Protein AF-0000000075205940 (afdb_homodimer)

Foldseek 3Di:
DQAFEEEEEPLVDLQNVLLVQLLQPDPRHQAYEYEEQDDDDVVVHDGNPVRYDYDHDDLVCLVPRCLQVVVGQEYEYPWADDCVVLVHLVSRLCGHAVSLLSNLLSNDDPPRAHEYEYEAAQLADCPDPDSRNNSRVVRQVSNQPSDHPDYHYDHDDPPPDDPDDSNVVSNVVSCVRSVVVSVVSVCVVVVVVVCVVVVPPDVPPVVVVVVPPD/DQAFEEEEEPLVDLQNVLLVQLLQPDPRHQAYEYEEQDDDDPVVHDGNPVRYDYDHDDLVPLVPRCLQVVVGQEYEYPWADDCVVLVHLVSRLCGHAVSLLSNLLSNDDPPRAHEYEYEAAQLADCPDPDSRNNSRVVRQVSNCPSDHPDYHYDHDDPPPDDPDDSNVVSNVSSCVRSVVVSVVSVCVVVVVVVCVVPVVPPVPPPVVPVVPPD

Organism: Armillaria gallica (NCBI:txid47427)

InterPro domains:
  IPR016040 NAD(P)-binding domain [PF13460] (10-169)
  IPR036291 NAD(P)-binding domain superfamily [SSF51735] (1-171)

Secondary structure (DSSP, 8-state):
---EEEEEE-TTSTTHHHHHHHHHH-SSEEEEEEEESS---GGG--S-GGGEEEEE--TT-GGGS-GGGG--SEEEE-----HHHHSSHHHHHIIIIIIHHHHHHHH--TTS--EEEEE--TT--TT-SSHHHHHHHHHHHHHHTS--SEEEEEEE----S----HHHHHHHHHHHHHHHHHHHHHHHHHHHHHHHHHTTTTTSSHHHHHHT--/---EEEEEE-TTSTTHHHHHHHHHH-SSEEEEEEEESS---GGG--S-GGGEEEEE--GGGGGGS-GGGG--SEEEE-----HHHHSSHHHHHIIIIIIHHHHHHHH--TTS--EEEEE--TT--TT-SSHHHHHHHHHHHHHHTS--SEEEEEEE----S----HHHHHHHHHHHHHHHHHHHHHHHHHHHHHHHHHTTT-TTSTHHHHHT--

Radius of gyration: 20.99 Å; Cα contacts (8 Å, |Δi|>4): 844; chains: 2; bounding box: 60×56×55 Å

Structure (mmCIF, N/CA/C/O bac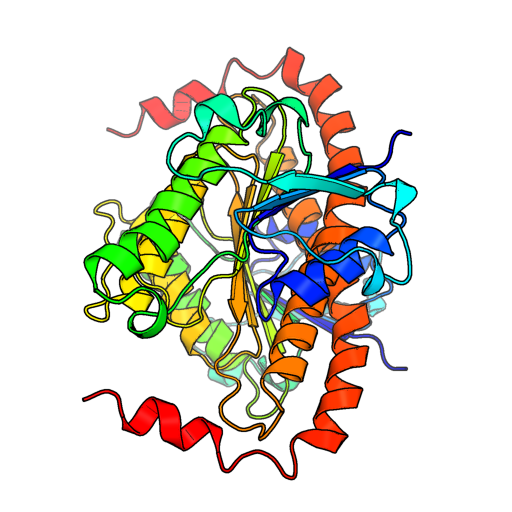kbone):
data_AF-0000000075205940-model_v1
#
loop_
_entity.id
_entity.type
_entity.pdbx_description
1 polymer 'NAD(P)-binding domain-containing protein'
#
loop_
_atom_site.group_PDB
_atom_site.id
_atom_site.type_symbol
_atom_site.label_atom_id
_atom_site.label_alt_id
_atom_site.label_comp_id
_atom_site.label_asym_id
_atom_site.label_entity_id
_atom_site.label_seq_id
_atom_site.pdbx_PDB_ins_code
_atom_site.Cartn_x
_atom_site.Cartn_y
_atom_site.Cartn_z
_atom_site.occupancy
_atom_site.B_iso_or_equiv
_atom_site.auth_seq_id
_atom_site.auth_comp_id
_atom_site.auth_asym_id
_atom_site.auth_atom_id
_atom_site.pdbx_PDB_model_num
ATOM 1 N N . MET A 1 1 ? -5.066 -18.953 19.016 1 40.06 1 MET A N 1
ATOM 2 C CA . MET A 1 1 ? -5.73 -18.062 18.062 1 40.06 1 MET A CA 1
ATOM 3 C C . MET A 1 1 ? -5.18 -18.281 16.656 1 40.06 1 MET A C 1
ATOM 5 O O . MET A 1 1 ? -3.971 -18.438 16.469 1 40.06 1 MET A O 1
ATOM 9 N N . SER A 1 2 ? -5.949 -18.922 15.773 1 58.25 2 SER A N 1
ATOM 10 C CA . SER A 1 2 ? -5.41 -19.531 14.562 1 58.25 2 SER A CA 1
ATOM 11 C C . SER A 1 2 ? -4.758 -18.5 13.664 1 58.25 2 SER A C 1
ATOM 13 O O . SER A 1 2 ? -5.254 -17.375 13.539 1 58.25 2 SER A O 1
ATOM 15 N N . GLY A 1 3 ? -3.434 -18.406 13.469 1 81 3 GLY A N 1
ATOM 16 C CA . GLY A 1 3 ? -2.613 -17.5 12.68 1 81 3 GLY A CA 1
ATOM 17 C C . GLY A 1 3 ? -3.232 -17.156 11.336 1 81 3 GLY A C 1
ATOM 18 O O . GLY A 1 3 ? -4.211 -17.781 10.922 1 81 3 GLY A O 1
ATOM 19 N N . LYS A 1 4 ? -2.916 -16.109 10.727 1 88.31 4 LYS A N 1
ATOM 20 C CA . LYS A 1 4 ? -3.426 -15.648 9.438 1 88.31 4 LYS A CA 1
ATOM 21 C C . LYS A 1 4 ? -2.939 -16.547 8.305 1 88.31 4 LYS A C 1
ATOM 23 O O . LYS A 1 4 ? -1.958 -17.266 8.461 1 88.31 4 LYS A O 1
ATOM 28 N N . THR A 1 5 ? -3.736 -16.516 7.238 1 94.19 5 THR A N 1
ATOM 29 C CA . THR A 1 5 ? -3.361 -17.281 6.051 1 94.19 5 THR A CA 1
ATOM 30 C C . THR A 1 5 ? -3.039 -16.344 4.891 1 94.19 5 THR A C 1
ATOM 32 O O . THR A 1 5 ? -3.6 -15.258 4.789 1 94.19 5 THR A O 1
ATOM 35 N N . ALA A 1 6 ? -2.098 -16.812 4.043 1 95.12 6 ALA A N 1
ATOM 36 C CA . ALA A 1 6 ? -1.664 -15.984 2.914 1 95.12 6 ALA A CA 1
ATOM 37 C C . ALA A 1 6 ? -1.679 -16.781 1.615 1 95.12 6 ALA A C 1
ATOM 39 O O . ALA A 1 6 ? -1.31 -17.969 1.601 1 95.12 6 ALA A O 1
ATOM 40 N N . LEU A 1 7 ? -2.129 -16.156 0.61 1 98 7 LEU A N 1
ATOM 41 C CA . LEU A 1 7 ? -1.969 -16.641 -0.756 1 98 7 LEU A CA 1
ATOM 42 C C . LEU A 1 7 ? -0.948 -15.797 -1.516 1 98 7 LEU A C 1
ATOM 44 O O . LEU A 1 7 ? -0.954 -14.57 -1.419 1 98 7 LEU A O 1
ATOM 48 N N . ILE A 1 8 ? -0.036 -16.438 -2.217 1 98.06 8 ILE A N 1
ATOM 49 C CA . ILE A 1 8 ? 0.87 -15.695 -3.088 1 98.06 8 ILE A CA 1
ATOM 50 C C . ILE A 1 8 ? 0.747 -16.219 -4.52 1 98.06 8 ILE A C 1
ATOM 52 O O . ILE A 1 8 ? 0.805 -17.422 -4.754 1 98.06 8 ILE A O 1
ATOM 56 N N . ILE A 1 9 ? 0.498 -15.336 -5.445 1 98.56 9 ILE A N 1
ATOM 57 C CA . ILE A 1 9 ? 0.517 -15.555 -6.887 1 98.56 9 ILE A CA 1
ATOM 58 C C . ILE A 1 9 ? 1.735 -14.867 -7.496 1 98.56 9 ILE A C 1
ATOM 60 O O . ILE A 1 9 ? 1.887 -13.648 -7.387 1 98.56 9 ILE A O 1
ATOM 64 N N . GLY A 1 10 ? 2.609 -15.68 -8.109 1 97.75 10 GLY A N 1
ATOM 65 C CA . GLY A 1 10 ? 3.844 -15.141 -8.656 1 97.75 10 GLY A CA 1
ATOM 66 C C . GLY A 1 10 ? 5.055 -15.422 -7.785 1 97.75 10 GLY A C 1
ATOM 67 O O . GLY A 1 10 ? 6.039 -14.68 -7.824 1 97.75 10 GLY A O 1
ATOM 68 N N . ALA A 1 11 ? 5.066 -16.484 -7.105 1 97.25 11 ALA A N 1
ATOM 69 C CA . ALA A 1 11 ? 6.094 -16.781 -6.113 1 97.25 11 ALA A CA 1
ATOM 70 C C . ALA A 1 11 ? 7.41 -17.156 -6.785 1 97.25 11 ALA A C 1
ATOM 72 O O . ALA A 1 11 ? 8.477 -17.062 -6.172 1 97.25 11 ALA A O 1
ATOM 73 N N . THR A 1 12 ? 7.406 -17.5 -7.992 1 96.5 12 THR A N 1
ATOM 74 C CA . THR A 1 12 ? 8.633 -17.953 -8.656 1 96.5 12 THR A CA 1
ATOM 75 C C . THR A 1 12 ? 9.32 -16.781 -9.359 1 96.5 12 THR A C 1
ATOM 77 O O . THR A 1 12 ? 10.391 -16.953 -9.938 1 96.5 12 THR A O 1
ATOM 80 N N . GLY A 1 13 ? 8.766 -15.617 -9.305 1 93.69 13 GLY A N 1
ATOM 81 C CA . GLY A 1 13 ? 9.352 -14.453 -9.945 1 93.69 13 GLY A CA 1
ATOM 82 C C . GLY A 1 13 ? 10.461 -13.812 -9.133 1 93.69 13 GLY A C 1
ATOM 83 O O . GLY A 1 13 ? 10.773 -14.281 -8.031 1 93.69 13 GLY A O 1
ATOM 84 N N . ALA A 1 14 ? 11.039 -12.742 -9.711 1 86.88 14 ALA A N 1
ATOM 85 C CA . ALA A 1 14 ? 12.203 -12.055 -9.156 1 86.88 14 ALA A CA 1
ATOM 86 C C . ALA A 1 14 ? 11.938 -11.586 -7.73 1 86.88 14 ALA A C 1
ATOM 88 O O . ALA A 1 14 ? 12.797 -11.719 -6.855 1 86.88 14 ALA A O 1
ATOM 89 N N . THR A 1 15 ? 10.758 -11.055 -7.484 1 90.88 15 THR A N 1
ATOM 90 C CA . THR A 1 15 ? 10.406 -10.57 -6.156 1 90.88 15 THR A CA 1
ATOM 91 C C . THR A 1 15 ? 9.656 -11.641 -5.367 1 90.88 15 THR A C 1
ATOM 93 O O . THR A 1 15 ? 9.867 -11.789 -4.164 1 90.88 15 THR A O 1
ATOM 96 N N . GLY A 1 16 ? 8.828 -12.43 -6.039 1 94.94 16 GLY A N 1
ATOM 97 C CA . GLY A 1 16 ? 7.945 -13.398 -5.402 1 94.94 16 GLY A CA 1
ATOM 98 C C . GLY A 1 16 ? 8.688 -14.477 -4.637 1 94.94 16 GLY A C 1
ATOM 99 O O . GLY A 1 16 ? 8.234 -14.922 -3.58 1 94.94 16 GLY A O 1
ATOM 100 N N . GLN A 1 17 ? 9.82 -14.852 -5.121 1 93.94 17 GLN A N 1
ATOM 101 C CA . GLN A 1 17 ? 10.57 -15.93 -4.473 1 93.94 17 GLN A CA 1
ATOM 102 C C . GLN A 1 17 ? 11.055 -15.5 -3.09 1 93.94 17 GLN A C 1
ATOM 104 O O . GLN A 1 17 ? 11.094 -16.312 -2.162 1 93.94 17 GLN A O 1
ATOM 109 N N . TYR A 1 18 ? 11.383 -14.258 -2.963 1 89.5 18 TYR A N 1
ATOM 110 C CA . TYR A 1 18 ? 11.828 -13.75 -1.671 1 89.5 18 TYR A CA 1
ATOM 111 C C . TYR A 1 18 ? 10.641 -13.516 -0.74 1 89.5 18 TYR A C 1
ATOM 113 O O . TYR A 1 18 ? 10.734 -13.766 0.465 1 89.5 18 TYR A O 1
ATOM 121 N N . LEU A 1 19 ? 9.523 -13.086 -1.334 1 92.5 19 LEU A N 1
ATOM 122 C CA . LEU A 1 19 ? 8.336 -12.875 -0.517 1 92.5 19 LEU A CA 1
ATOM 123 C C . LEU A 1 19 ? 7.812 -14.203 0.036 1 92.5 19 LEU A C 1
ATOM 125 O O . LEU A 1 19 ? 7.418 -14.281 1.201 1 92.5 19 LEU A O 1
ATOM 129 N N . LEU A 1 20 ? 7.855 -15.195 -0.768 1 95.94 20 LEU A N 1
ATOM 130 C CA . LEU A 1 20 ? 7.438 -16.516 -0.297 1 95.94 20 LEU A CA 1
ATOM 131 C C . LEU A 1 20 ? 8.266 -16.938 0.909 1 95.94 20 LEU A C 1
ATOM 133 O O . LEU A 1 20 ? 7.711 -17.391 1.914 1 95.94 20 LEU A O 1
ATOM 137 N N . LYS A 1 21 ? 9.57 -16.781 0.812 1 92.75 21 LYS A N 1
ATOM 138 C CA . LYS A 1 21 ? 10.453 -17.172 1.911 1 92.75 21 LYS A CA 1
ATOM 139 C C . LYS A 1 21 ? 10.125 -16.391 3.18 1 92.75 21 LYS A C 1
ATOM 141 O O . LYS A 1 21 ? 10.086 -16.953 4.273 1 92.75 21 LYS A O 1
ATOM 146 N N . GLU A 1 22 ? 9.875 -15.133 2.994 1 89.12 22 GLU A N 1
ATOM 147 C CA . GLU A 1 22 ? 9.5 -14.312 4.141 1 89.12 22 GLU A CA 1
ATOM 148 C C . GLU A 1 22 ? 8.188 -14.789 4.754 1 89.12 22 GLU A C 1
ATOM 150 O O . GLU A 1 22 ? 8.055 -14.844 5.98 1 89.12 22 GLU A O 1
ATOM 155 N N . LEU A 1 23 ? 7.203 -15.109 3.947 1 91.25 23 LEU A N 1
ATOM 156 C CA . LEU A 1 23 ? 5.91 -15.594 4.418 1 91.25 23 LEU A CA 1
ATOM 157 C C . LEU A 1 23 ? 6.066 -16.906 5.188 1 91.25 23 LEU A C 1
ATOM 159 O O . LEU A 1 23 ? 5.43 -17.094 6.227 1 91.25 23 LEU A O 1
ATOM 163 N N . LEU A 1 24 ? 6.941 -17.703 4.746 1 93.25 24 LEU A N 1
ATOM 164 C CA . LEU A 1 24 ? 7.113 -19.031 5.324 1 93.25 24 LEU A CA 1
ATOM 165 C C . LEU A 1 24 ? 7.883 -18.953 6.641 1 93.25 24 LEU A C 1
ATOM 167 O O . LEU A 1 24 ? 7.707 -19.797 7.52 1 93.25 24 LEU A O 1
ATOM 171 N N . THR A 1 25 ? 8.711 -17.969 6.781 1 88.88 25 THR A N 1
ATOM 172 C CA . THR A 1 25 ? 9.5 -17.828 7.996 1 88.88 25 THR A CA 1
ATOM 173 C C . THR A 1 25 ? 8.727 -17.078 9.07 1 88.88 25 THR A C 1
ATOM 175 O O . THR A 1 25 ? 9.086 -17.109 10.25 1 88.88 25 THR A O 1
ATOM 178 N N . SER A 1 26 ? 7.691 -16.516 8.633 1 83.69 26 SER A N 1
ATOM 179 C CA . SER A 1 26 ? 6.914 -15.703 9.562 1 83.69 26 SER A CA 1
ATOM 180 C C . SER A 1 26 ? 6.039 -16.562 10.461 1 83.69 26 SER A C 1
ATOM 182 O O . SER A 1 26 ? 5.359 -17.484 9.984 1 83.69 26 SER A O 1
ATOM 184 N N . SER A 1 27 ? 5.969 -16.234 11.75 1 83.88 27 SER A N 1
ATOM 185 C CA . SER A 1 27 ? 5.055 -16.906 12.672 1 83.88 27 SER A CA 1
ATOM 186 C C . SER A 1 27 ? 3.641 -16.359 12.555 1 83.88 27 SER A C 1
ATOM 188 O O . SER A 1 27 ? 2.689 -16.953 13.062 1 83.88 27 SER A O 1
ATOM 190 N N . HIS A 1 28 ? 3.479 -15.367 11.828 1 81 28 HIS A N 1
ATOM 191 C CA . HIS A 1 28 ? 2.186 -14.711 11.672 1 81 28 HIS A CA 1
ATOM 192 C C . HIS A 1 28 ? 1.269 -15.508 10.758 1 81 28 HIS A C 1
ATOM 194 O O . HIS A 1 28 ? 0.048 -15.508 10.93 1 81 28 HIS A O 1
ATOM 200 N N . PHE A 1 29 ? 1.88 -16.062 9.859 1 88.06 29 PHE A N 1
ATOM 201 C CA . PHE A 1 29 ? 1.105 -16.875 8.93 1 88.06 29 PHE A CA 1
ATOM 202 C C . PHE A 1 29 ? 1.237 -18.359 9.25 1 88.06 29 PHE A C 1
ATOM 204 O O . PHE A 1 29 ? 2.35 -18.875 9.367 1 88.06 29 PHE A O 1
ATOM 211 N N . THR A 1 30 ? 0.069 -18.938 9.328 1 93.19 30 THR A N 1
ATOM 212 C CA . THR A 1 30 ? 0.07 -20.344 9.711 1 93.19 30 THR A CA 1
ATOM 213 C C . THR A 1 30 ? -0.122 -21.234 8.484 1 93.19 30 THR A C 1
ATOM 215 O O . THR A 1 30 ? 0.119 -22.438 8.547 1 93.19 30 THR A O 1
ATOM 218 N N . LYS A 1 31 ? -0.6 -20.656 7.434 1 96.75 31 LYS A N 1
ATOM 219 C CA . LYS A 1 31 ? -0.783 -21.344 6.156 1 96.75 31 LYS A CA 1
ATOM 220 C C . LYS A 1 31 ? -0.467 -20.422 4.988 1 96.75 31 LYS A C 1
ATOM 222 O O . LYS A 1 31 ? -0.917 -19.266 4.957 1 96.75 31 LYS A O 1
ATOM 227 N N . VAL A 1 32 ? 0.316 -20.922 4.125 1 97.25 32 VAL A N 1
ATOM 228 C CA . VAL A 1 32 ? 0.703 -20.156 2.947 1 97.25 32 VAL A CA 1
ATOM 229 C C . VAL A 1 32 ? 0.4 -20.953 1.682 1 97.25 32 VAL A C 1
ATOM 231 O O . VAL A 1 32 ? 0.879 -22.078 1.52 1 97.25 32 VAL A O 1
ATOM 234 N N . GLY A 1 33 ? -0.405 -20.422 0.838 1 98.69 33 GLY A N 1
ATOM 235 C CA . GLY A 1 33 ? -0.688 -21.016 -0.454 1 98.69 33 GLY A CA 1
ATOM 236 C C . GLY A 1 33 ? 0.117 -20.406 -1.587 1 98.69 33 GLY A C 1
ATOM 237 O O . GLY A 1 33 ? 0.104 -19.203 -1.781 1 98.69 33 GLY A O 1
ATOM 238 N N . GLU A 1 34 ? 0.83 -21.219 -2.256 1 98.75 34 GLU A N 1
ATOM 239 C CA . GLU A 1 34 ? 1.461 -20.828 -3.516 1 98.75 34 GLU A CA 1
ATOM 240 C C . GLU A 1 34 ? 0.696 -21.391 -4.711 1 98.75 34 GLU A C 1
ATOM 242 O O . GLU A 1 34 ? 0.684 -22.609 -4.93 1 98.75 34 GLU A O 1
ATOM 247 N N . TYR A 1 35 ? 0.094 -20.547 -5.438 1 98.69 35 TYR A N 1
ATOM 248 C CA . TYR A 1 35 ? -0.625 -20.938 -6.648 1 98.69 35 TYR A CA 1
ATOM 249 C C . TYR A 1 35 ? 0.001 -20.297 -7.879 1 98.69 35 TYR A C 1
ATOM 251 O O . TYR A 1 35 ? 0.271 -19.094 -7.887 1 98.69 35 TYR A O 1
ATOM 259 N N . GLY A 1 36 ? 0.321 -21.047 -8.844 1 98.19 36 GLY A N 1
ATOM 260 C CA . GLY A 1 36 ? 0.924 -20.531 -10.062 1 98.19 36 GLY A CA 1
ATOM 261 C C . GLY A 1 36 ? 1.137 -21.594 -11.125 1 98.19 36 GLY A C 1
ATOM 262 O O . GLY A 1 36 ? 0.898 -22.781 -10.875 1 98.19 36 GLY A O 1
ATOM 263 N N . ARG A 1 37 ? 1.518 -21.125 -12.312 1 96.88 37 ARG A N 1
ATOM 264 C CA . ARG A 1 37 ? 1.821 -22.078 -13.383 1 96.88 37 ARG A CA 1
ATOM 265 C C . ARG A 1 37 ? 3.012 -22.953 -13.023 1 96.88 37 ARG A C 1
ATOM 267 O O . ARG A 1 37 ? 3.004 -24.156 -13.281 1 96.88 37 ARG A O 1
ATOM 274 N N . ARG A 1 38 ? 4.039 -22.375 -12.43 1 96.69 38 ARG A N 1
ATOM 275 C CA . ARG A 1 38 ? 5.203 -23.047 -11.875 1 96.69 38 ARG A CA 1
ATOM 276 C C . ARG A 1 38 ? 5.246 -22.891 -10.352 1 96.69 38 ARG A C 1
ATOM 278 O O . ARG A 1 38 ? 4.695 -21.938 -9.805 1 96.69 38 ARG A O 1
ATOM 285 N N . LEU A 1 39 ? 5.844 -23.859 -9.781 1 98.19 39 LEU A N 1
ATOM 286 C CA . LEU A 1 39 ? 5.926 -23.859 -8.32 1 98.19 39 LEU A CA 1
ATOM 287 C C . LEU A 1 39 ? 7.379 -23.797 -7.859 1 98.19 39 LEU A C 1
ATOM 289 O O . LEU A 1 39 ? 8.273 -24.281 -8.555 1 98.19 39 LEU A O 1
ATOM 293 N N . THR A 1 40 ? 7.52 -23.172 -6.727 1 98.06 40 THR A N 1
ATOM 294 C CA . THR A 1 40 ? 8.844 -23.125 -6.109 1 98.06 40 THR A CA 1
ATOM 295 C C . THR A 1 40 ? 9.328 -24.531 -5.773 1 98.06 40 THR A C 1
ATOM 297 O O . THR A 1 40 ? 8.562 -25.359 -5.258 1 98.06 40 THR A O 1
ATOM 300 N N . ASP A 1 41 ? 10.57 -24.781 -6.117 1 97.31 41 ASP A N 1
ATOM 301 C CA . ASP A 1 41 ? 11.203 -26.031 -5.711 1 97.31 41 ASP A CA 1
ATOM 302 C C . ASP A 1 41 ? 11.391 -26.078 -4.195 1 97.31 41 ASP A C 1
ATOM 304 O O . ASP A 1 41 ? 12.086 -25.25 -3.619 1 97.31 41 ASP A O 1
ATOM 308 N N . LEU A 1 42 ? 10.844 -27.094 -3.594 1 96.25 42 LEU A N 1
ATOM 309 C CA . LEU A 1 42 ? 10.852 -27.219 -2.141 1 96.25 42 LEU A CA 1
ATOM 310 C C . LEU A 1 42 ? 12.289 -27.281 -1.615 1 96.25 42 LEU A C 1
ATOM 312 O O . LEU A 1 42 ? 12.555 -26.875 -0.484 1 96.25 42 LEU A O 1
ATOM 316 N N . SER A 1 43 ? 13.164 -27.734 -2.428 1 95.75 43 SER A N 1
ATOM 317 C CA . SER A 1 43 ? 14.555 -27.891 -2.01 1 95.75 43 SER A CA 1
ATOM 318 C C . SER A 1 43 ? 15.219 -26.531 -1.8 1 95.75 43 SER A C 1
ATOM 320 O O . SER A 1 43 ? 16.25 -26.438 -1.123 1 95.75 43 SER A O 1
ATOM 322 N N . THR A 1 44 ? 14.602 -25.484 -2.391 1 94.5 44 THR A N 1
ATOM 323 C CA . THR A 1 44 ? 15.188 -24.156 -2.279 1 94.5 44 THR A CA 1
ATOM 324 C C . THR A 1 44 ? 14.719 -23.453 -1.008 1 94.5 44 THR A C 1
ATOM 326 O O . THR A 1 44 ? 15.211 -22.375 -0.663 1 94.5 44 THR A O 1
ATOM 329 N N . LEU A 1 45 ? 13.805 -24.109 -0.319 1 95.56 45 LEU A N 1
ATOM 330 C CA . LEU A 1 45 ? 13.234 -23.531 0.887 1 95.56 45 LEU A CA 1
ATOM 331 C C . LEU A 1 45 ? 13.906 -24.078 2.137 1 95.56 45 LEU A C 1
ATOM 333 O O . LEU A 1 45 ? 14.094 -25.297 2.26 1 95.56 45 LEU A O 1
ATO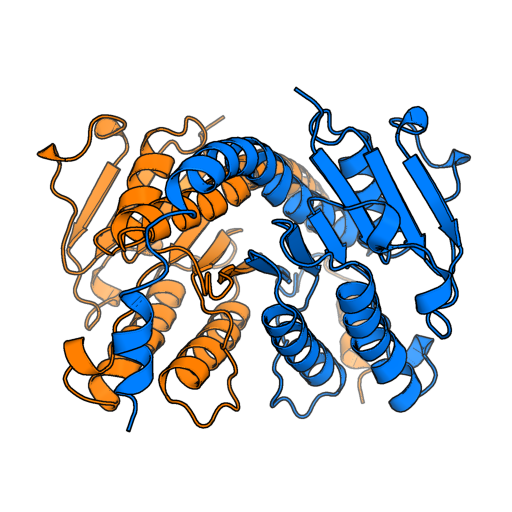M 337 N N . SER A 1 46 ? 14.219 -23.172 3.035 1 93.56 46 SER A N 1
ATOM 338 C CA . SER A 1 46 ? 14.945 -23.594 4.23 1 93.56 46 SER A CA 1
ATOM 339 C C . SER A 1 46 ? 14.023 -23.688 5.438 1 93.56 46 SER A C 1
ATOM 341 O O . SER A 1 46 ? 14.367 -24.297 6.449 1 93.56 46 SER A O 1
ATOM 343 N N . ALA A 1 47 ? 12.828 -23.109 5.363 1 93.19 47 ALA A N 1
ATOM 344 C CA . ALA A 1 47 ? 11.93 -23.078 6.512 1 93.19 47 ALA A CA 1
ATOM 345 C C . ALA A 1 47 ? 10.477 -23 6.062 1 93.19 47 ALA A C 1
ATOM 347 O O . ALA A 1 47 ? 10.188 -22.609 4.926 1 93.19 47 ALA A O 1
ATOM 348 N N . GLY A 1 48 ? 9.578 -23.453 6.852 1 95 48 GLY A N 1
ATOM 349 C CA . GLY A 1 48 ? 8.148 -23.203 6.719 1 95 48 GLY A CA 1
ATOM 350 C C . GLY A 1 48 ? 7.473 -24.141 5.723 1 95 48 GLY A C 1
ATOM 351 O O . GLY A 1 48 ? 6.336 -23.891 5.312 1 95 48 GLY A O 1
ATOM 352 N N . LYS A 1 49 ? 8.133 -25.203 5.328 1 96.38 49 LYS A N 1
ATOM 353 C CA . LYS A 1 49 ? 7.586 -26.125 4.336 1 96.38 49 LYS A CA 1
ATOM 354 C C . LYS A 1 49 ? 6.297 -26.766 4.836 1 96.38 49 LYS A C 1
ATOM 356 O O . LYS A 1 49 ? 5.406 -27.078 4.043 1 96.38 49 LYS A O 1
ATOM 361 N N . ASP A 1 50 ? 6.168 -26.906 6.078 1 95.88 50 ASP A N 1
ATOM 362 C CA . ASP A 1 50 ? 5.031 -27.594 6.68 1 95.88 50 ASP A CA 1
ATOM 363 C C . ASP A 1 50 ? 3.752 -26.766 6.523 1 95.88 50 ASP A C 1
ATOM 365 O O . ASP A 1 50 ? 2.648 -27.312 6.586 1 95.88 50 ASP A O 1
ATOM 369 N N . LYS A 1 51 ? 3.885 -25.484 6.371 1 96.31 51 LYS A N 1
ATOM 370 C CA . LYS A 1 51 ? 2.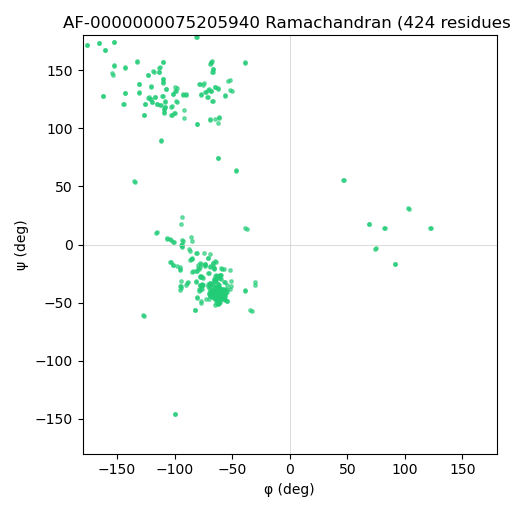672 -24.672 6.242 1 96.31 51 LYS A CA 1
ATOM 371 C C . LYS A 1 51 ? 2.441 -24.266 4.793 1 96.31 51 LYS A C 1
ATOM 373 O O . LYS A 1 51 ? 1.51 -23.5 4.5 1 96.31 51 LYS A O 1
ATOM 378 N N . LEU A 1 52 ? 3.248 -24.734 3.914 1 98.38 52 LEU A N 1
ATOM 379 C CA . LEU A 1 52 ? 3.141 -24.359 2.506 1 98.38 52 LEU A CA 1
ATOM 380 C C . LEU A 1 52 ? 2.217 -25.312 1.763 1 98.38 52 LEU A C 1
ATOM 382 O O . LEU A 1 52 ? 2.369 -26.531 1.861 1 98.38 52 LEU A O 1
ATOM 386 N N . VAL A 1 53 ? 1.29 -24.828 1.067 1 98.31 53 VAL A N 1
ATOM 387 C CA . VAL A 1 53 ? 0.455 -25.562 0.13 1 98.31 53 VAL A CA 1
ATOM 388 C C . VAL A 1 53 ? 0.7 -25.062 -1.292 1 98.31 53 VAL A C 1
ATOM 390 O O . VAL A 1 53 ? 0.537 -23.875 -1.573 1 98.31 53 VAL A O 1
ATOM 393 N N . GLN A 1 54 ? 1.109 -25.969 -2.1 1 98.38 54 GLN A N 1
ATOM 394 C CA . GLN A 1 54 ? 1.398 -25.594 -3.48 1 98.38 54 GLN A CA 1
ATOM 395 C C . GLN A 1 54 ? 0.368 -26.188 -4.438 1 98.38 54 GLN A C 1
ATOM 397 O O . GLN A 1 54 ? -0.033 -27.344 -4.285 1 98.38 54 GLN A O 1
ATOM 402 N N . LYS A 1 55 ? -0.003 -25.422 -5.367 1 98.31 55 LYS A N 1
ATOM 403 C CA . LYS A 1 55 ? -0.903 -25.922 -6.402 1 98.31 55 LYS A CA 1
ATOM 404 C C . LYS A 1 55 ? -0.574 -25.297 -7.762 1 98.31 55 LYS A C 1
ATOM 406 O O . LYS A 1 55 ? -0.578 -24.078 -7.91 1 98.31 55 LYS A O 1
ATOM 411 N N . ALA A 1 56 ? -0.269 -26.172 -8.664 1 98.25 56 ALA A N 1
ATOM 412 C CA . ALA A 1 56 ? -0.169 -25.719 -10.047 1 98.25 56 ALA A CA 1
ATOM 413 C C . ALA A 1 56 ? -1.55 -25.438 -10.633 1 98.25 56 ALA A C 1
ATOM 415 O O . ALA A 1 56 ? -2.455 -26.266 -10.539 1 98.25 56 ALA A O 1
ATOM 416 N N . ILE A 1 57 ? -1.683 -24.328 -11.227 1 98.19 57 ILE A N 1
ATOM 417 C CA . ILE A 1 57 ? -2.992 -23.969 -11.758 1 98.19 57 ILE A CA 1
ATOM 418 C C . ILE A 1 57 ? -2.846 -23.453 -13.188 1 98.19 57 ILE A C 1
ATOM 420 O O . ILE A 1 57 ? -1.745 -23.094 -13.617 1 98.19 57 ILE A O 1
ATOM 424 N N . ASP A 1 58 ? -3.947 -23.547 -13.922 1 98.19 58 ASP A N 1
ATOM 425 C CA . ASP A 1 58 ? -4.09 -22.953 -15.242 1 98.19 58 ASP A CA 1
ATOM 426 C C . ASP A 1 58 ? -4.855 -21.625 -15.172 1 98.19 58 ASP A C 1
ATOM 428 O O . ASP A 1 58 ? -6.047 -21.609 -14.852 1 98.19 58 ASP A O 1
ATOM 432 N N . PHE A 1 59 ? -4.176 -20.594 -15.469 1 98.25 59 PHE A N 1
ATOM 433 C CA . PHE A 1 59 ? -4.801 -19.266 -15.367 1 98.25 59 PHE A CA 1
ATOM 434 C C . PHE A 1 59 ? -5.941 -19.141 -16.359 1 98.25 59 PHE A C 1
ATOM 436 O O . PHE A 1 59 ? -6.762 -18.219 -16.266 1 98.25 59 PHE A O 1
ATOM 443 N N . GLU A 1 60 ? -5.996 -20.016 -17.281 1 97.81 60 GLU A N 1
ATOM 444 C CA . GLU A 1 60 ? -7.094 -20.031 -18.25 1 97.81 60 GLU A CA 1
ATOM 445 C C . GLU A 1 60 ? -8.305 -20.781 -17.703 1 97.81 60 GLU A C 1
ATOM 447 O O . GLU A 1 60 ? -9.375 -20.766 -18.297 1 97.81 60 GLU A O 1
ATOM 452 N N . LYS A 1 61 ? -8.164 -21.484 -16.656 1 98.06 61 LYS A N 1
ATOM 453 C CA . LYS A 1 61 ? -9.219 -22.281 -16.031 1 98.06 61 LYS A CA 1
ATOM 454 C C . LYS A 1 61 ? -9.242 -22.078 -14.516 1 98.06 61 LYS A C 1
ATOM 456 O O . LYS A 1 61 ? -9.227 -23.031 -13.742 1 98.06 61 LYS A O 1
ATOM 461 N N . LEU A 1 62 ? -9.328 -20.891 -14.133 1 98.06 62 LEU A N 1
ATOM 462 C CA . LEU A 1 62 ? -9.195 -20.516 -12.734 1 98.06 62 LEU A CA 1
ATOM 463 C C . LEU A 1 62 ? -10.328 -21.109 -11.898 1 98.06 62 LEU A C 1
ATOM 465 O O . LEU A 1 62 ? -10.156 -21.375 -10.711 1 98.06 62 LEU A O 1
ATOM 469 N N . GLU A 1 63 ? -11.484 -21.266 -12.492 1 96.5 63 GLU A N 1
ATOM 470 C CA . GLU A 1 63 ? -12.633 -21.812 -11.781 1 96.5 63 GLU A CA 1
ATOM 471 C C . GLU A 1 63 ? -12.328 -23.219 -11.242 1 96.5 63 GLU A C 1
ATOM 473 O O . GLU A 1 63 ? -12.969 -23.672 -10.297 1 96.5 63 GLU A O 1
ATOM 478 N N . GLU A 1 64 ? -11.344 -23.844 -11.844 1 97.44 64 GLU A N 1
ATOM 479 C CA . GLU A 1 64 ? -10.953 -25.203 -11.43 1 97.44 64 GLU A CA 1
ATOM 480 C C . GLU A 1 64 ? -9.82 -25.156 -10.414 1 97.44 64 GLU A C 1
ATOM 482 O O . GLU A 1 64 ? -9.406 -26.203 -9.898 1 97.44 64 GLU A O 1
ATOM 487 N N . SER A 1 65 ? -9.328 -24.016 -10.07 1 97.44 65 SER A N 1
ATOM 488 C CA . SER A 1 65 ? -8.102 -23.875 -9.289 1 97.44 65 SER A CA 1
ATOM 489 C C . SER A 1 65 ? -8.352 -24.172 -7.812 1 97.44 65 SER A C 1
ATOM 491 O O . SER A 1 65 ? -7.441 -24.594 -7.098 1 97.44 65 SER A O 1
ATOM 493 N N . GLY A 1 66 ? -9.625 -23.922 -7.355 1 97.12 66 GLY A N 1
ATOM 494 C CA . GLY A 1 66 ? -9.922 -24.047 -5.938 1 97.12 66 GLY A CA 1
ATOM 495 C C . GLY A 1 66 ? -9.25 -22.984 -5.09 1 97.12 66 GLY A C 1
ATOM 496 O O . GLY A 1 66 ? -9.094 -23.156 -3.877 1 97.12 66 GLY A O 1
ATOM 497 N N . ILE A 1 67 ? -8.82 -21.938 -5.66 1 97.44 67 ILE A N 1
ATOM 498 C CA . ILE A 1 67 ? -8.055 -20.891 -4.988 1 97.44 67 ILE A CA 1
ATOM 499 C C . ILE A 1 67 ? -8.867 -20.312 -3.83 1 97.44 67 ILE A C 1
ATOM 501 O O . ILE A 1 67 ? -8.328 -20.047 -2.758 1 97.44 67 ILE A O 1
ATOM 505 N N . LYS A 1 68 ? -10.125 -20.172 -4.004 1 96.5 68 LYS A N 1
ATOM 506 C CA . LYS A 1 68 ? -10.961 -19.531 -2.994 1 96.5 68 LYS A CA 1
ATOM 507 C C . LYS A 1 68 ? -11.172 -20.438 -1.791 1 96.5 68 LYS A C 1
ATOM 509 O O . LYS A 1 68 ? -11.562 -19.984 -0.715 1 96.5 68 LYS A O 1
ATOM 514 N N . ASP A 1 69 ? -10.906 -21.719 -1.943 1 96.38 69 ASP A N 1
ATOM 515 C CA . ASP A 1 69 ? -11.148 -22.688 -0.877 1 96.38 69 ASP A CA 1
ATOM 516 C C . ASP A 1 69 ? -10.242 -22.422 0.322 1 96.38 69 ASP A C 1
ATOM 518 O O . ASP A 1 69 ? -10.539 -22.844 1.439 1 96.38 69 ASP A O 1
ATOM 522 N N . GLY A 1 70 ? -9.18 -21.703 0.063 1 96.12 70 GLY A N 1
ATOM 523 C CA . GLY A 1 70 ? -8.25 -21.406 1.13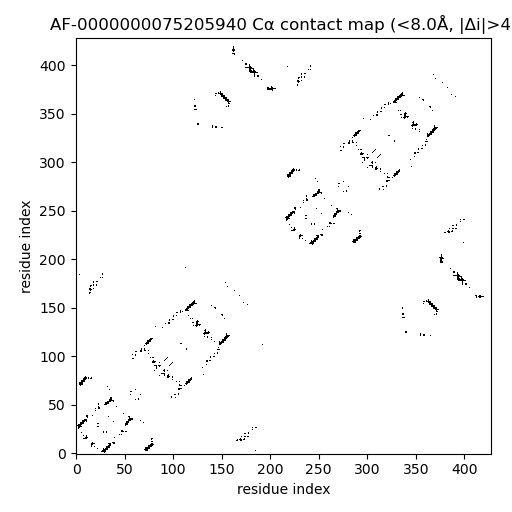9 1 96.12 70 GLY A CA 1
ATOM 524 C C . GLY A 1 70 ? -8.727 -20.297 2.053 1 96.12 70 GLY A C 1
ATOM 525 O O . GLY A 1 70 ? -8.203 -20.125 3.156 1 96.12 70 GLY A O 1
ATOM 526 N N . LYS A 1 71 ? -9.711 -19.547 1.588 1 96.56 71 LYS A N 1
ATOM 527 C CA . LYS A 1 71 ? -10.234 -18.422 2.373 1 96.56 71 LYS A CA 1
ATOM 528 C C . LYS A 1 71 ? -9.109 -17.578 2.949 1 96.56 71 LYS A C 1
ATOM 530 O O . LYS A 1 71 ? -9.078 -17.312 4.152 1 96.56 71 LYS A O 1
ATOM 535 N N . TRP A 1 72 ? -8.281 -17.125 2.145 1 95.75 72 TRP A N 1
ATOM 536 C CA . TRP A 1 72 ? -7.027 -16.469 2.506 1 95.75 72 TRP A CA 1
ATOM 537 C C . TRP A 1 72 ? -7.281 -15.109 3.129 1 95.75 72 TRP A C 1
ATOM 539 O O . TRP A 1 72 ? -8.047 -14.305 2.592 1 95.75 72 TRP A O 1
ATOM 549 N N . ASP A 1 73 ? -6.598 -14.852 4.234 1 90.94 73 ASP A N 1
ATOM 550 C CA . ASP A 1 73 ? -6.719 -13.539 4.871 1 90.94 73 ASP A CA 1
ATOM 551 C C . ASP A 1 73 ? -6.074 -12.453 4.012 1 90.94 73 ASP A C 1
ATOM 553 O O . ASP A 1 73 ? -6.609 -11.352 3.896 1 90.94 73 ASP A O 1
ATOM 557 N N . VAL A 1 74 ? -4.93 -12.82 3.445 1 92.56 74 VAL A N 1
ATOM 558 C CA . VAL A 1 74 ? -4.18 -11.867 2.631 1 92.56 74 VAL A CA 1
ATOM 559 C C . VAL A 1 74 ? -3.803 -12.508 1.299 1 92.56 74 VAL A C 1
ATOM 561 O O . VAL A 1 74 ? -3.295 -13.633 1.267 1 92.56 74 VAL A O 1
ATOM 564 N N . VAL A 1 75 ? -4.082 -11.789 0.256 1 96 75 VAL A N 1
ATOM 565 C CA . VAL A 1 75 ? -3.703 -12.219 -1.088 1 96 75 VAL A CA 1
ATOM 566 C C . VAL A 1 75 ? -2.578 -11.328 -1.613 1 96 75 VAL A C 1
ATOM 568 O O . VAL A 1 75 ? -2.768 -10.125 -1.8 1 96 75 VAL A O 1
ATOM 571 N N . PHE A 1 76 ? -1.417 -11.945 -1.858 1 96.06 76 PHE A N 1
ATOM 572 C CA . PHE A 1 76 ? -0.277 -11.258 -2.455 1 96.06 76 PHE A CA 1
ATOM 573 C C . PHE A 1 76 ? -0.186 -11.555 -3.947 1 96.06 76 PHE A C 1
ATOM 575 O O . PHE A 1 76 ? -0.227 -12.719 -4.355 1 96.06 76 PHE A O 1
ATOM 582 N N . ILE A 1 77 ? -0.015 -10.508 -4.707 1 98 77 ILE A N 1
ATOM 583 C CA . ILE A 1 77 ? 0.172 -10.727 -6.141 1 98 77 ILE A CA 1
ATOM 584 C C . ILE A 1 77 ? 1.445 -10.023 -6.605 1 98 77 ILE A C 1
ATOM 586 O O . ILE A 1 77 ? 1.518 -8.797 -6.605 1 98 77 ILE A O 1
ATOM 590 N N . THR A 1 78 ? 2.396 -10.836 -6.957 1 96.88 78 THR A N 1
ATOM 591 C CA . THR A 1 78 ? 3.65 -10.344 -7.516 1 96.88 78 THR A CA 1
ATOM 592 C C . THR A 1 78 ? 3.822 -10.812 -8.953 1 96.88 78 THR A C 1
ATOM 594 O O . THR A 1 78 ? 4.902 -10.672 -9.539 1 96.88 78 THR A O 1
ATOM 597 N N . LEU A 1 79 ? 2.75 -11.375 -9.531 1 97.06 79 LEU A N 1
ATOM 598 C CA . LEU A 1 79 ? 2.783 -11.875 -10.906 1 97.06 79 LEU A CA 1
ATOM 599 C C . LEU A 1 79 ? 2.904 -10.727 -11.898 1 97.06 79 LEU A C 1
ATOM 601 O O . LEU A 1 79 ? 2.225 -9.711 -11.766 1 97.06 79 LEU A O 1
ATOM 605 N N . GLY A 1 80 ? 3.732 -10.828 -12.758 1 94.25 80 GLY A N 1
ATOM 606 C CA . GLY A 1 80 ? 3.949 -9.93 -13.875 1 94.25 80 GLY A CA 1
ATOM 607 C C . GLY A 1 80 ? 4.832 -10.523 -14.961 1 94.25 80 GLY A C 1
ATOM 608 O O . GLY A 1 80 ? 5.215 -11.695 -14.883 1 94.25 80 GLY A O 1
ATOM 609 N N . THR A 1 81 ? 4.938 -9.812 -16.016 1 94.19 81 THR A N 1
ATOM 610 C CA . THR A 1 81 ? 5.805 -10.227 -17.109 1 94.19 81 THR A CA 1
ATOM 611 C C . THR A 1 81 ? 6.293 -9.016 -17.906 1 94.19 81 THR A C 1
ATOM 613 O O . THR A 1 81 ? 6.023 -7.871 -17.531 1 94.19 81 THR A O 1
ATOM 616 N N . THR A 1 82 ? 7.152 -9.281 -18.828 1 91.12 82 THR A N 1
ATOM 617 C CA . THR A 1 82 ? 7.578 -8.281 -19.797 1 91.12 82 THR A CA 1
ATOM 618 C C . THR A 1 82 ? 7.039 -8.617 -21.188 1 91.12 82 THR A C 1
ATOM 620 O O . THR A 1 82 ? 6.672 -9.766 -21.453 1 91.12 82 THR A O 1
ATOM 623 N N . ARG A 1 83 ? 6.973 -7.574 -21.938 1 91.31 83 ARG A N 1
ATOM 624 C CA . ARG A 1 83 ? 6.52 -7.82 -23.312 1 91.31 83 ARG A CA 1
ATOM 625 C C . ARG A 1 83 ? 7.402 -8.859 -24 1 91.31 83 ARG A C 1
ATOM 627 O O . ARG A 1 83 ? 6.902 -9.727 -24.719 1 91.31 83 ARG A O 1
ATOM 634 N N . LYS A 1 84 ? 8.711 -8.734 -23.828 1 92.31 84 LYS A N 1
ATOM 635 C CA . LYS A 1 84 ? 9.656 -9.672 -24.422 1 92.31 84 LYS A CA 1
ATOM 636 C C . LYS A 1 84 ? 9.352 -11.109 -24 1 92.31 84 LYS A C 1
ATOM 638 O O . LYS A 1 84 ? 9.266 -12 -24.844 1 92.31 84 LYS A O 1
ATOM 643 N N . ALA A 1 85 ? 9.141 -11.359 -22.766 1 92.19 85 ALA A N 1
ATOM 644 C CA . ALA A 1 85 ? 8.891 -12.703 -22.234 1 92.19 85 ALA A CA 1
ATOM 645 C C . ALA A 1 85 ? 7.527 -13.219 -22.703 1 92.19 85 ALA A C 1
ATOM 647 O O . ALA A 1 85 ? 7.363 -14.422 -22.938 1 92.19 85 ALA A O 1
ATOM 648 N N . ALA A 1 86 ? 6.547 -12.289 -22.844 1 94.12 86 ALA A N 1
ATOM 649 C CA . ALA A 1 86 ? 5.188 -12.68 -23.219 1 94.12 86 ALA A CA 1
ATOM 650 C C . ALA A 1 86 ? 5.062 -12.898 -24.719 1 94.12 86 ALA A C 1
ATOM 652 O O . ALA A 1 86 ? 4.102 -13.516 -25.188 1 94.12 86 ALA A O 1
ATOM 653 N N . GLY A 1 87 ? 5.965 -12.289 -25.453 1 95.38 87 GLY A N 1
ATOM 654 C CA . GLY A 1 87 ? 6.043 -12.531 -26.891 1 95.38 87 GLY A CA 1
ATOM 655 C C . GLY A 1 87 ? 5.207 -11.562 -27.703 1 95.38 87 GLY A C 1
ATOM 656 O O . GLY A 1 87 ? 5.312 -11.531 -28.938 1 95.38 87 GLY A O 1
ATOM 657 N N . SER A 1 88 ? 4.258 -10.836 -27.109 1 96.69 88 SER A N 1
ATOM 658 C CA . SER A 1 88 ? 3.414 -9.859 -27.781 1 96.69 88 SER A CA 1
ATOM 659 C C . SER A 1 88 ? 2.783 -8.891 -26.797 1 96.69 88 SER A C 1
ATOM 661 O O . SER A 1 88 ? 2.834 -9.117 -25.578 1 96.69 88 SER A O 1
ATOM 663 N N . ALA A 1 89 ? 2.211 -7.797 -27.344 1 96.62 89 ALA A N 1
ATOM 664 C CA . ALA A 1 89 ? 1.473 -6.859 -26.5 1 96.62 89 ALA A CA 1
ATOM 665 C C . ALA A 1 89 ? 0.261 -7.535 -25.859 1 96.62 89 ALA A C 1
ATOM 667 O O . ALA A 1 89 ? -0.047 -7.293 -24.688 1 96.62 89 ALA A O 1
ATOM 668 N N . GLU A 1 90 ? -0.357 -8.305 -26.688 1 97.31 90 GLU A N 1
ATOM 669 C CA . GLU A 1 90 ? -1.524 -9.031 -26.203 1 97.31 90 GLU A CA 1
ATOM 670 C C . GLU A 1 90 ? -1.137 -10.031 -25.109 1 97.31 90 GLU A C 1
ATOM 672 O O . GLU A 1 90 ? -1.822 -10.141 -24.094 1 97.31 90 GLU A O 1
ATOM 677 N N . GLY A 1 91 ? -0.078 -10.82 -25.375 1 97.12 91 GLY A N 1
ATOM 678 C CA . GLY A 1 91 ? 0.426 -11.742 -24.359 1 97.12 91 GLY A CA 1
ATOM 679 C C . GLY A 1 91 ? 0.834 -11.047 -23.078 1 97.12 91 GLY A C 1
ATOM 680 O O . GLY A 1 91 ? 0.572 -11.562 -21.984 1 97.12 91 GLY A O 1
ATOM 681 N N . PHE A 1 92 ? 1.409 -9.898 -23.266 1 97.44 92 PHE A N 1
ATOM 682 C CA . PHE A 1 92 ? 1.817 -9.102 -22.125 1 97.44 92 PHE A CA 1
ATOM 683 C C . PHE A 1 92 ? 0.607 -8.688 -21.297 1 97.44 92 PHE A C 1
ATOM 685 O O . PHE A 1 92 ? 0.578 -8.898 -20.078 1 97.44 92 PHE A O 1
ATOM 692 N N . GLN A 1 93 ? -0.444 -8.156 -21.891 1 97.94 93 GLN A N 1
ATOM 693 C CA . GLN A 1 93 ? -1.644 -7.707 -21.188 1 97.94 93 GLN A CA 1
ATOM 694 C C . GLN A 1 93 ? -2.361 -8.875 -20.516 1 97.94 93 GLN A C 1
ATOM 696 O O . GLN A 1 93 ? -2.889 -8.734 -19.406 1 97.94 93 GLN A O 1
ATOM 701 N N . LYS A 1 94 ? -2.332 -9.945 -21.172 1 98.06 94 LYS A N 1
ATOM 702 C CA . LYS A 1 94 ? -2.979 -11.141 -20.641 1 98.06 94 LYS A CA 1
ATOM 703 C C . LYS A 1 94 ? -2.34 -11.562 -19.312 1 98.06 94 LYS A C 1
ATOM 705 O O . LYS A 1 94 ? -3.039 -11.773 -18.328 1 98.06 94 LYS A O 1
ATOM 710 N N . ILE A 1 95 ? -1.083 -11.602 -19.297 1 97.56 95 ILE A N 1
ATOM 711 C CA . ILE A 1 95 ? -0.362 -12.117 -18.141 1 97.56 95 ILE A CA 1
ATOM 712 C C . ILE A 1 95 ? -0.271 -11.031 -17.062 1 97.56 95 ILE A C 1
ATOM 714 O O . ILE A 1 95 ? -0.583 -11.273 -15.898 1 97.56 95 ILE A O 1
ATOM 718 N N . ASP A 1 96 ? 0.056 -9.836 -17.406 1 97.44 96 ASP A N 1
ATOM 719 C CA . ASP A 1 96 ? 0.369 -8.766 -16.469 1 97.44 96 ASP A CA 1
ATOM 720 C C . ASP A 1 96 ? -0.905 -8.148 -15.891 1 97.44 96 ASP A C 1
ATOM 722 O O . ASP A 1 96 ? -0.883 -7.562 -14.812 1 97.44 96 ASP A O 1
ATOM 726 N N . ARG A 1 97 ? -1.989 -8.328 -16.562 1 98.44 97 ARG A N 1
ATOM 727 C CA . ARG A 1 97 ? -3.219 -7.691 -16.094 1 98.44 97 ARG A CA 1
ATOM 728 C C . ARG A 1 97 ? -4.34 -8.711 -15.953 1 98.44 97 ARG A C 1
ATOM 730 O O . ARG A 1 97 ? -4.84 -8.938 -14.844 1 98.44 97 ARG A O 1
ATOM 737 N N . ASP A 1 98 ? -4.727 -9.375 -17.062 1 98.62 98 ASP A N 1
ATOM 738 C CA . ASP A 1 98 ? -5.926 -10.203 -17.047 1 98.62 98 ASP A CA 1
ATOM 739 C C . ASP A 1 98 ? -5.77 -11.367 -16.062 1 98.62 98 ASP A C 1
ATOM 741 O O . ASP A 1 98 ? -6.672 -11.641 -15.266 1 98.62 98 ASP A O 1
ATOM 745 N N . TYR A 1 99 ? -4.66 -12.086 -16.094 1 98.69 99 TYR A N 1
ATOM 746 C CA . TYR A 1 99 ? -4.418 -13.18 -15.164 1 98.69 99 TYR A CA 1
ATOM 747 C C . TYR A 1 99 ? -4.43 -12.68 -13.727 1 98.69 99 TYR A C 1
ATOM 749 O O . TYR A 1 99 ? -4.98 -13.336 -12.836 1 98.69 99 TYR A O 1
ATOM 757 N N . VAL A 1 100 ? -3.842 -11.547 -13.492 1 98.69 100 VAL A N 1
ATOM 758 C CA . VAL A 1 100 ? -3.762 -10.945 -12.164 1 98.69 100 VAL A CA 1
ATOM 759 C C . VAL A 1 100 ? -5.164 -10.633 -11.656 1 98.69 100 VAL A C 1
ATOM 761 O O . VAL A 1 100 ? -5.547 -11.07 -10.57 1 98.69 100 VAL A O 1
ATOM 764 N N . ILE A 1 101 ? -5.945 -9.961 -12.445 1 98.75 101 ILE A N 1
ATOM 765 C CA . ILE A 1 101 ? -7.281 -9.523 -12.062 1 98.75 101 ILE A CA 1
ATOM 766 C C . ILE A 1 101 ? -8.18 -10.742 -11.844 1 98.75 101 ILE A C 1
ATOM 768 O O . ILE A 1 101 ? -8.875 -10.836 -10.828 1 98.75 101 ILE A O 1
ATOM 772 N N . ASN A 1 102 ? -8.109 -11.641 -12.766 1 98.75 102 ASN A N 1
ATOM 773 C CA . ASN A 1 102 ? -8.977 -12.812 -12.688 1 98.75 102 ASN A CA 1
ATOM 774 C C . ASN A 1 102 ? -8.617 -13.703 -11.5 1 98.75 102 ASN A C 1
ATOM 776 O O . ASN A 1 102 ? -9.5 -14.266 -10.852 1 98.75 102 ASN A O 1
ATOM 780 N N . ALA A 1 103 ? -7.328 -13.844 -11.227 1 98.75 103 ALA A N 1
ATOM 781 C CA . ALA A 1 103 ? -6.914 -14.617 -10.062 1 98.75 103 ALA A CA 1
ATOM 782 C C . ALA A 1 103 ? -7.391 -13.961 -8.766 1 98.75 103 ALA A C 1
ATOM 784 O O . ALA A 1 103 ? -7.836 -14.648 -7.844 1 98.75 103 ALA A O 1
ATOM 785 N N . ALA A 1 104 ? -7.25 -12.695 -8.695 1 98.56 104 ALA A N 1
ATOM 786 C CA . ALA A 1 104 ? -7.727 -11.953 -7.531 1 98.56 104 ALA A CA 1
ATOM 787 C C . ALA A 1 104 ? -9.227 -12.141 -7.332 1 98.56 104 ALA A C 1
ATOM 789 O O . ALA A 1 104 ? -9.688 -12.344 -6.207 1 98.56 104 ALA A O 1
ATOM 790 N N . LYS A 1 105 ? -9.977 -12.07 -8.422 1 98.44 105 LYS A N 1
ATOM 791 C CA . LYS A 1 105 ? -11.422 -12.297 -8.352 1 98.44 105 LYS A CA 1
ATOM 792 C C . LYS A 1 105 ? -11.734 -13.703 -7.848 1 98.44 105 LYS A C 1
ATOM 794 O O . LYS A 1 105 ? -12.617 -13.883 -7.008 1 98.44 105 LYS A O 1
ATOM 799 N N . GLU A 1 106 ? -11 -14.617 -8.398 1 98.5 106 GLU A N 1
ATOM 800 C CA . GLU A 1 106 ? -11.242 -16 -8.031 1 98.5 106 GLU A CA 1
ATOM 801 C C . GLU A 1 106 ? -10.898 -16.25 -6.566 1 98.5 106 GLU A C 1
ATOM 803 O O . GLU A 1 106 ? -11.523 -17.094 -5.914 1 98.5 106 GLU A O 1
ATOM 808 N N . ALA A 1 107 ? -9.938 -15.531 -6.012 1 98.38 107 ALA A N 1
ATOM 809 C CA . ALA A 1 107 ? -9.484 -15.719 -4.633 1 98.38 107 ALA A CA 1
ATOM 810 C C . ALA A 1 107 ? -10.438 -15.039 -3.65 1 98.38 107 ALA A C 1
ATOM 812 O O . ALA A 1 107 ? -10.391 -15.297 -2.447 1 98.38 107 ALA A O 1
ATOM 813 N N . ARG A 1 108 ? -11.227 -14.156 -4.152 1 97.62 108 ARG A N 1
ATOM 814 C CA . ARG A 1 108 ? -12.133 -13.398 -3.303 1 97.62 108 ARG A CA 1
ATOM 815 C C . ARG A 1 108 ? -13.273 -14.273 -2.793 1 97.62 108 ARG A C 1
ATOM 817 O O . ARG A 1 108 ? -13.898 -15 -3.566 1 97.62 108 ARG A O 1
ATOM 824 N N . VAL A 1 109 ? -13.438 -14.258 -1.493 1 95.69 109 VAL A N 1
ATOM 825 C CA . VAL A 1 109 ? -14.57 -14.914 -0.852 1 95.69 109 VAL A CA 1
ATOM 826 C C . VAL A 1 109 ? -15.539 -13.859 -0.309 1 95.69 109 VAL A C 1
ATOM 828 O O . VAL A 1 109 ? -15.211 -13.141 0.641 1 95.69 109 VAL A O 1
ATOM 831 N N . PRO A 1 110 ? -16.672 -13.836 -0.875 1 88.31 110 PRO A N 1
ATOM 832 C CA . PRO A 1 110 ? -17.625 -12.82 -0.419 1 88.31 110 PRO A CA 1
ATOM 833 C C . PRO A 1 110 ? -17.844 -12.852 1.092 1 88.31 110 PRO A C 1
ATOM 835 O O . PRO A 1 110 ? -17.844 -13.922 1.696 1 88.31 110 PRO A O 1
ATOM 838 N N . ASP A 1 111 ? -17.969 -11.695 1.765 1 84.88 111 ASP A N 1
ATOM 839 C CA . ASP A 1 111 ? -18.328 -11.461 3.164 1 84.88 111 ASP A CA 1
ATOM 840 C C . ASP A 1 111 ? -17.156 -11.812 4.082 1 84.88 111 ASP A C 1
ATOM 842 O O . ASP A 1 111 ? -17.297 -11.82 5.309 1 84.88 111 ASP A O 1
ATOM 846 N N . LEU A 1 112 ? -16.047 -12.305 3.566 1 88.94 112 LEU A N 1
ATOM 847 C CA . LEU A 1 112 ? -14.828 -12.477 4.348 1 88.94 112 LEU A CA 1
ATOM 848 C C . LEU A 1 112 ? -13.93 -11.258 4.223 1 88.94 112 LEU A C 1
ATOM 850 O O . LEU A 1 112 ? -13.734 -10.727 3.125 1 88.94 112 LEU A O 1
ATOM 854 N N . PRO A 1 113 ? -13.523 -10.773 5.355 1 86.25 113 PRO A N 1
ATOM 855 C CA . PRO A 1 113 ? -12.562 -9.672 5.273 1 86.25 113 PRO A CA 1
ATOM 856 C C . PRO A 1 113 ? -11.195 -10.117 4.762 1 86.25 113 PRO A C 1
ATOM 858 O O . PRO A 1 113 ? -10.508 -10.891 5.426 1 86.25 113 PRO A O 1
ATOM 861 N N . GLN A 1 114 ? -10.891 -9.734 3.523 1 90.62 114 GLN A N 1
ATOM 862 C CA . GLN A 1 114 ? -9.617 -10.078 2.896 1 90.62 114 GLN A CA 1
ATOM 863 C C . GLN A 1 114 ? -8.867 -8.82 2.449 1 90.62 114 GLN A C 1
ATOM 865 O O . GLN A 1 114 ? -9.492 -7.836 2.039 1 90.62 114 GLN A O 1
ATOM 870 N N . ARG A 1 115 ? -7.641 -8.953 2.568 1 92.5 115 ARG A N 1
ATOM 871 C CA . ARG A 1 115 ? -6.758 -7.898 2.078 1 92.5 115 ARG A CA 1
ATOM 872 C C . ARG A 1 115 ? -5.988 -8.359 0.845 1 92.5 115 ARG A C 1
ATOM 874 O O . ARG A 1 115 ? -5.562 -9.516 0.767 1 92.5 115 ARG A O 1
ATOM 881 N N . ILE A 1 116 ? -5.809 -7.426 -0.088 1 93.88 116 ILE A N 1
ATOM 882 C CA . ILE A 1 116 ? -4.977 -7.754 -1.242 1 93.88 116 ILE A CA 1
ATOM 883 C C . ILE A 1 116 ? -3.791 -6.797 -1.314 1 93.88 116 ILE A C 1
ATOM 885 O O . ILE A 1 116 ? -3.936 -5.598 -1.057 1 93.88 116 ILE A O 1
ATOM 889 N N . VAL A 1 117 ? -2.6 -7.371 -1.592 1 94.44 117 VAL A N 1
ATOM 890 C CA . VAL A 1 117 ? -1.35 -6.637 -1.754 1 94.44 117 VAL A CA 1
ATOM 891 C C . VAL A 1 117 ? -0.79 -6.871 -3.156 1 94.44 117 VAL A C 1
ATOM 893 O O . VAL A 1 117 ? -0.554 -8.016 -3.553 1 94.44 117 VAL A O 1
ATOM 896 N N . TYR A 1 118 ? -0.605 -5.746 -3.855 1 96.81 118 TYR A N 1
ATOM 897 C CA . TYR A 1 118 ? -0.2 -5.84 -5.254 1 96.81 118 TYR A CA 1
ATOM 898 C C . TYR A 1 118 ? 1.127 -5.129 -5.484 1 96.81 118 TYR A C 1
ATOM 900 O O . TYR A 1 118 ? 1.286 -3.963 -5.117 1 96.81 118 TYR A O 1
ATOM 908 N N . LEU A 1 119 ? 2.08 -5.883 -6.047 1 95.5 119 LEU A N 1
ATOM 909 C CA . LEU A 1 119 ? 3.328 -5.273 -6.492 1 95.5 119 LEU A CA 1
ATOM 910 C C . LEU A 1 119 ? 3.148 -4.598 -7.848 1 95.5 119 LEU A C 1
ATOM 912 O O . LEU A 1 119 ? 3.096 -5.27 -8.883 1 95.5 119 LEU A O 1
ATOM 916 N N . SER A 1 120 ? 3.064 -3.326 -7.82 1 96.44 120 SER A N 1
ATOM 917 C CA . SER A 1 120 ? 2.885 -2.521 -9.023 1 96.44 120 SER A CA 1
ATOM 918 C C . SER A 1 120 ? 4.207 -1.915 -9.492 1 96.44 120 SER A C 1
ATOM 920 O O . SER A 1 120 ? 5.219 -2.613 -9.578 1 96.44 120 SER A O 1
ATOM 922 N N . ALA A 1 121 ? 4.129 -0.734 -10.039 1 92.44 121 ALA A N 1
ATOM 923 C CA . ALA A 1 121 ? 5.297 -0.029 -10.555 1 92.44 121 ALA A CA 1
ATOM 924 C C . ALA A 1 121 ? 5.191 1.472 -10.297 1 92.44 121 ALA A C 1
ATOM 926 O O . ALA A 1 121 ? 4.09 2.025 -10.258 1 92.44 121 ALA A O 1
ATOM 927 N N . SER A 1 122 ? 6.305 2.072 -10.188 1 91.62 122 SER A N 1
ATOM 928 C CA . SER A 1 122 ? 6.328 3.51 -9.945 1 91.62 122 SER A CA 1
ATOM 929 C C . SER A 1 122 ? 5.637 4.273 -11.062 1 91.62 122 SER A C 1
ATOM 931 O O . SER A 1 122 ? 5.016 5.312 -10.828 1 91.62 122 SER A O 1
ATOM 933 N N . SER A 1 123 ? 5.664 3.734 -12.258 1 93.88 123 SER A N 1
ATOM 934 C CA . SER A 1 123 ? 5.172 4.453 -13.422 1 93.88 123 SER A CA 1
ATOM 935 C C . SER A 1 123 ? 3.707 4.125 -13.695 1 93.88 123 SER A C 1
ATOM 937 O O . SER A 1 123 ? 3.137 4.586 -14.688 1 93.88 123 SER A O 1
ATOM 939 N N . ALA A 1 124 ? 3.072 3.355 -12.891 1 96.75 124 ALA A N 1
ATOM 940 C CA . ALA A 1 124 ? 1.718 2.871 -13.148 1 96.75 124 ALA A CA 1
ATOM 941 C C . ALA A 1 124 ? 0.756 4.035 -13.375 1 96.75 124 ALA A C 1
ATOM 943 O O . ALA A 1 124 ? 0.719 4.984 -12.586 1 96.75 124 ALA A O 1
ATOM 944 N N . SER A 1 125 ? 0.036 3.98 -14.43 1 97 125 SER A N 1
ATOM 945 C CA . SER A 1 125 ? -1.01 4.934 -14.789 1 97 125 SER A CA 1
ATOM 946 C C . SER A 1 125 ? -1.939 4.359 -15.852 1 97 125 SER A C 1
ATOM 948 O O . SER A 1 125 ? -1.485 3.932 -16.906 1 97 125 SER A O 1
ATOM 950 N N . SER A 1 126 ? -3.254 4.414 -15.547 1 96.38 126 SER A N 1
ATOM 951 C CA . SER A 1 126 ? -4.199 3.854 -16.516 1 96.38 126 SER A CA 1
ATOM 952 C C . SER A 1 126 ? -4.289 4.719 -17.766 1 96.38 126 SER A C 1
ATOM 954 O O . SER A 1 126 ? -4.832 4.289 -18.781 1 96.38 126 SER A O 1
ATOM 956 N N . LYS A 1 127 ? -3.746 5.883 -17.719 1 95.06 127 LYS A N 1
ATOM 957 C CA . LYS A 1 127 ? -3.822 6.793 -18.859 1 95.06 127 LYS A CA 1
ATOM 958 C C . LYS A 1 127 ? -2.516 6.793 -19.641 1 95.06 127 LYS A C 1
ATOM 960 O O . LYS A 1 127 ? -2.393 7.5 -20.641 1 95.06 127 LYS A O 1
ATOM 965 N N . SER A 1 128 ? -1.614 6.008 -19.234 1 96.12 128 SER A N 1
ATOM 966 C CA . SER A 1 128 ? -0.294 6.031 -19.859 1 96.12 128 SER A CA 1
ATOM 967 C C . SER A 1 128 ? -0.356 5.555 -21.297 1 96.12 128 SER A C 1
ATOM 969 O O . SER A 1 128 ? -1.16 4.684 -21.641 1 96.12 128 SER A O 1
ATOM 971 N N . LEU A 1 129 ? 0.542 6.047 -22.156 1 95.31 129 LEU A N 1
ATOM 972 C CA . LEU A 1 129 ? 0.694 5.559 -23.516 1 95.31 129 LEU A CA 1
ATOM 973 C C . LEU A 1 129 ? 1.587 4.324 -23.562 1 95.31 129 LEU A C 1
ATOM 975 O O . LEU A 1 129 ? 1.57 3.572 -24.531 1 95.31 129 LEU A O 1
ATOM 979 N N . LEU A 1 130 ? 2.436 4.195 -22.516 1 95.25 130 LEU A N 1
ATOM 980 C CA . LEU A 1 130 ? 3.311 3.033 -22.422 1 95.25 130 LEU A CA 1
ATOM 981 C C . LEU A 1 130 ? 2.537 1.81 -21.953 1 95.25 130 LEU A C 1
ATOM 983 O O . LEU A 1 130 ? 1.868 1.861 -20.906 1 95.25 130 LEU A O 1
ATOM 987 N N . LEU A 1 131 ? 2.637 0.756 -22.625 1 95.62 131 LEU A N 1
ATOM 988 C CA . LEU A 1 131 ? 1.864 -0.459 -22.391 1 95.62 131 LEU A CA 1
ATOM 989 C C . LEU A 1 131 ? 2.057 -0.956 -20.953 1 95.62 131 LEU A C 1
ATOM 991 O O . LEU A 1 131 ? 1.087 -1.307 -20.281 1 95.62 131 LEU A O 1
ATOM 995 N N . TYR A 1 132 ? 3.285 -1.013 -20.484 1 95.31 132 TYR A N 1
ATOM 996 C CA . TYR A 1 132 ? 3.596 -1.518 -19.141 1 95.31 132 TYR A CA 1
ATOM 997 C C . TYR A 1 132 ? 2.928 -0.668 -18.078 1 95.31 132 TYR A C 1
ATOM 999 O O . TYR A 1 132 ? 2.225 -1.192 -17.203 1 95.31 132 TYR A O 1
ATOM 1007 N N . SER A 1 133 ? 3.096 0.609 -18.156 1 96.69 133 SER A N 1
ATOM 1008 C CA . SER A 1 133 ? 2.535 1.535 -17.188 1 96.69 133 SER A CA 1
ATOM 1009 C C . SER A 1 133 ? 1.011 1.509 -17.203 1 96.69 133 SER A C 1
ATOM 1011 O O . SER A 1 133 ? 0.368 1.539 -16.156 1 96.69 133 SER A O 1
ATOM 1013 N N . ARG 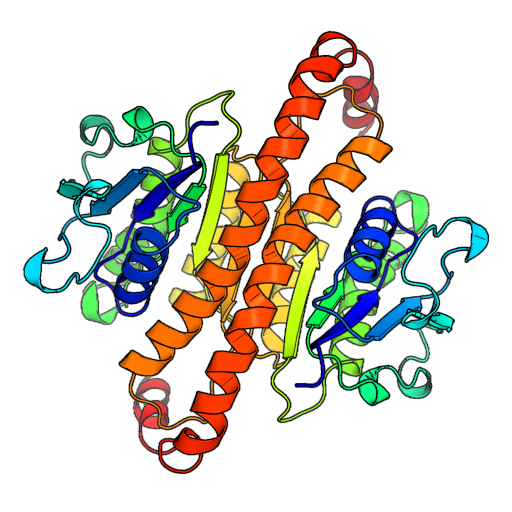A 1 134 ? 0.494 1.479 -18.375 1 97.38 134 ARG A N 1
ATOM 1014 C CA . ARG A 1 134 ? -0.956 1.429 -18.547 1 97.38 134 ARG A CA 1
ATOM 1015 C C . ARG A 1 134 ? -1.529 0.15 -17.938 1 97.38 134 ARG A C 1
ATOM 1017 O O . ARG A 1 134 ? -2.537 0.187 -17.234 1 97.38 134 ARG A O 1
ATOM 1024 N N . SER A 1 135 ? -0.877 -0.951 -18.188 1 97.62 135 SER A N 1
ATOM 1025 C CA . SER A 1 135 ? -1.309 -2.242 -17.656 1 97.62 135 SER A CA 1
ATOM 1026 C C . SER A 1 135 ? -1.321 -2.242 -16.141 1 97.62 135 SER A C 1
ATOM 1028 O O . SER A 1 135 ? -2.305 -2.658 -15.516 1 97.62 135 SER A O 1
ATOM 1030 N N . LYS A 1 136 ? -0.266 -1.723 -15.555 1 97.81 136 LYS A N 1
ATOM 1031 C CA . LYS A 1 136 ? -0.181 -1.68 -14.102 1 97.81 136 LYS A CA 1
ATOM 1032 C C . LYS A 1 136 ? -1.242 -0.752 -13.516 1 97.81 136 LYS A C 1
ATOM 1034 O O . LYS A 1 136 ? -1.909 -1.101 -12.539 1 97.81 136 LYS A O 1
ATOM 1039 N N . GLY A 1 137 ? -1.411 0.365 -14.117 1 98.06 137 GLY A N 1
ATOM 1040 C CA . GLY A 1 137 ? -2.441 1.283 -13.656 1 98.06 137 GLY A CA 1
ATOM 1041 C C . GLY A 1 137 ? -3.84 0.698 -13.734 1 98.06 137 GLY A C 1
ATOM 1042 O O . GLY A 1 137 ? -4.617 0.805 -12.781 1 98.06 137 GLY A O 1
ATOM 1043 N N . GLN A 1 138 ? -4.156 0.097 -14.844 1 98.06 138 GLN A N 1
ATOM 1044 C CA . GLN A 1 138 ? -5.453 -0.544 -15.031 1 98.06 138 GLN A CA 1
ATOM 1045 C C . GLN A 1 138 ? -5.648 -1.682 -14.031 1 98.06 138 GLN A C 1
ATOM 1047 O O . GLN A 1 138 ? -6.746 -1.867 -13.5 1 98.06 138 GLN A O 1
ATOM 1052 N N . THR A 1 139 ? -4.625 -2.395 -13.75 1 98.62 139 THR A N 1
ATOM 1053 C CA . THR A 1 139 ? -4.691 -3.51 -12.812 1 98.62 139 THR A CA 1
ATOM 1054 C C . THR A 1 139 ? -4.977 -3.012 -11.398 1 98.62 139 THR A C 1
ATOM 1056 O O . THR A 1 139 ? -5.82 -3.574 -10.695 1 98.62 139 THR A O 1
ATOM 1059 N N . GLU A 1 140 ? -4.258 -1.939 -10.992 1 98.5 140 GLU A N 1
ATOM 1060 C CA . GLU A 1 140 ? -4.512 -1.351 -9.68 1 98.5 140 GLU A CA 1
ATOM 1061 C C . GLU A 1 140 ? -5.984 -0.984 -9.516 1 98.5 140 GLU A C 1
ATOM 1063 O O . GLU A 1 140 ? -6.598 -1.304 -8.5 1 98.5 140 GLU A O 1
ATOM 1068 N N . GLU A 1 141 ? -6.516 -0.308 -10.492 1 97.44 141 GLU A N 1
ATOM 1069 C CA . GLU A 1 141 ? -7.902 0.143 -10.438 1 97.44 141 GLU A CA 1
ATOM 1070 C C . GLU A 1 141 ? -8.867 -1.039 -10.375 1 97.44 141 GLU A C 1
ATOM 1072 O O . GLU A 1 141 ? -9.82 -1.029 -9.602 1 97.44 141 GLU A O 1
ATOM 1077 N N . ALA A 1 142 ? -8.602 -2.045 -11.156 1 98.19 142 ALA A N 1
ATOM 1078 C CA . ALA A 1 142 ? -9.461 -3.227 -11.172 1 98.19 142 ALA A CA 1
ATOM 1079 C C . ALA A 1 142 ? -9.422 -3.951 -9.828 1 98.19 142 ALA A C 1
ATOM 1081 O O . ALA A 1 142 ? -10.469 -4.344 -9.305 1 98.19 142 ALA A O 1
ATOM 1082 N N . LEU A 1 143 ? -8.258 -4.105 -9.25 1 98.19 143 LEU A N 1
ATOM 1083 C CA . LEU A 1 143 ? -8.117 -4.809 -7.98 1 98.19 143 LEU A CA 1
ATOM 1084 C C . LEU A 1 143 ? -8.875 -4.09 -6.871 1 98.19 143 LEU A C 1
ATOM 1086 O O . LEU A 1 143 ? -9.523 -4.73 -6.039 1 98.19 143 LEU A O 1
ATOM 1090 N N . ALA A 1 144 ? -8.789 -2.775 -6.906 1 95 144 ALA A N 1
ATOM 1091 C CA . ALA A 1 144 ? -9.414 -1.971 -5.863 1 95 144 ALA A CA 1
ATOM 1092 C C . ALA A 1 144 ? -10.938 -2.088 -5.914 1 95 144 ALA A C 1
ATOM 1094 O O . ALA A 1 144 ? -11.625 -1.796 -4.934 1 95 144 ALA A O 1
ATOM 1095 N N . ASN A 1 145 ? -11.453 -2.584 -7.02 1 94 145 ASN A N 1
ATOM 1096 C CA . ASN A 1 145 ? -12.898 -2.611 -7.219 1 94 145 ASN A CA 1
ATOM 1097 C C . ASN A 1 145 ? -13.453 -4.023 -7.074 1 94 145 ASN A C 1
ATOM 1099 O O . ASN A 1 145 ? -14.641 -4.254 -7.312 1 94 145 ASN A O 1
ATOM 1103 N N . ILE A 1 146 ? -12.672 -4.969 -6.719 1 95.62 146 ILE A N 1
ATOM 1104 C CA . ILE A 1 146 ? -13.102 -6.359 -6.664 1 95.62 146 ILE A CA 1
ATOM 1105 C C . ILE A 1 146 ? -13.969 -6.582 -5.426 1 95.62 146 ILE A C 1
ATOM 1107 O O . ILE A 1 146 ? -14.883 -7.418 -5.438 1 95.62 146 ILE A O 1
ATOM 1111 N N . GLY A 1 147 ? -13.664 -5.887 -4.324 1 91 147 GLY A N 1
ATOM 1112 C CA . GLY A 1 147 ? -14.461 -6.062 -3.121 1 91 147 GLY A CA 1
ATOM 1113 C C . GLY A 1 147 ? -13.648 -6.504 -1.921 1 91 147 GLY A C 1
ATOM 1114 O O . GLY A 1 147 ? -14.203 -6.957 -0.917 1 91 147 GLY A O 1
ATOM 1115 N N . TYR A 1 148 ? -12.32 -6.414 -1.967 1 90.62 148 TYR A N 1
ATOM 1116 C CA . TYR A 1 148 ? -11.477 -6.652 -0.799 1 90.62 148 TYR A CA 1
ATOM 1117 C C . TYR A 1 148 ? -11.672 -5.559 0.246 1 90.62 148 TYR A C 1
ATOM 1119 O O . TYR A 1 148 ? -12.117 -4.453 -0.077 1 90.62 148 TYR A O 1
ATOM 1127 N N . SER A 1 149 ? -11.344 -5.875 1.53 1 84.5 149 SER A N 1
ATOM 1128 C CA . SER A 1 149 ? -11.438 -4.891 2.605 1 84.5 149 SER A CA 1
ATOM 1129 C C . SER A 1 149 ? -10.477 -3.73 2.377 1 84.5 149 SER A C 1
ATOM 1131 O O . SER A 1 149 ? -10.797 -2.58 2.678 1 84.5 149 SER A O 1
ATOM 1133 N N . ASP A 1 150 ? -9.312 -4.098 1.865 1 85.56 150 ASP A N 1
ATOM 1134 C CA . ASP A 1 150 ? -8.352 -3.076 1.459 1 85.56 150 ASP A CA 1
ATOM 1135 C C . ASP A 1 150 ? -7.422 -3.602 0.37 1 85.56 150 ASP A C 1
ATOM 1137 O O . ASP A 1 150 ? -7.16 -4.805 0.295 1 85.56 150 ASP A O 1
ATOM 1141 N N . THR A 1 151 ? -7.086 -2.623 -0.442 1 92.88 151 THR A N 1
ATOM 1142 C CA . THR A 1 151 ? -6.07 -2.838 -1.467 1 92.88 151 THR A CA 1
ATOM 1143 C C . THR A 1 151 ? -4.82 -2.016 -1.169 1 92.88 151 THR A C 1
ATOM 1145 O O . THR A 1 151 ? -4.895 -0.796 -1.008 1 92.88 151 THR A O 1
ATOM 1148 N N . ILE A 1 152 ? -3.754 -2.717 -1.012 1 92.81 152 ILE A N 1
ATOM 1149 C CA . ILE A 1 152 ? -2.463 -2.07 -0.807 1 92.81 152 ILE A CA 1
ATOM 1150 C C . ILE A 1 152 ? -1.6 -2.232 -2.055 1 92.81 152 ILE A C 1
ATOM 1152 O O . ILE A 1 152 ? -1.363 -3.354 -2.512 1 92.81 152 ILE A O 1
ATOM 1156 N N . VAL A 1 153 ? -1.183 -1.093 -2.572 1 94.88 153 VAL A N 1
ATOM 1157 C CA . VAL A 1 153 ? -0.373 -1.098 -3.785 1 94.88 153 VAL A CA 1
ATOM 1158 C C . VAL A 1 153 ? 1.052 -0.655 -3.459 1 94.88 153 VAL A C 1
ATOM 1160 O O . VAL A 1 153 ? 1.256 0.391 -2.838 1 94.88 153 VAL A O 1
ATOM 1163 N N . PHE A 1 154 ? 2.02 -1.447 -3.865 1 92.25 154 PHE A N 1
ATOM 1164 C CA . PHE A 1 154 ? 3.43 -1.101 -3.729 1 92.25 154 PHE A CA 1
ATOM 1165 C C . PHE A 1 154 ? 4.004 -0.633 -5.059 1 92.25 154 PHE A C 1
ATOM 1167 O O . PHE A 1 154 ? 3.998 -1.381 -6.039 1 92.25 154 PHE A O 1
ATOM 1174 N N . ARG A 1 155 ? 4.453 0.583 -5.039 1 93.25 155 ARG A N 1
ATOM 1175 C CA . ARG A 1 155 ? 5.133 1.153 -6.195 1 93.25 155 ARG A CA 1
ATOM 1176 C C . ARG A 1 155 ? 6.609 1.396 -5.898 1 93.25 155 ARG A C 1
ATOM 1178 O O . ARG A 1 155 ? 6.992 2.49 -5.473 1 93.25 155 ARG A O 1
ATOM 1185 N N . PRO A 1 156 ? 7.395 0.383 -6.164 1 87.56 156 PRO A N 1
ATOM 1186 C CA . PRO A 1 156 ? 8.82 0.563 -5.879 1 87.56 156 PRO A CA 1
ATOM 1187 C C . PRO A 1 156 ? 9.461 1.637 -6.754 1 87.56 156 PRO A C 1
ATOM 1189 O O . PRO A 1 156 ? 9.125 1.766 -7.934 1 87.56 156 PRO A O 1
ATOM 1192 N N . GLY A 1 157 ? 10.281 2.473 -6.059 1 77.25 157 GLY A N 1
ATOM 1193 C CA . GLY A 1 157 ? 10.984 3.5 -6.805 1 77.25 157 GLY A CA 1
ATOM 1194 C C . GLY A 1 157 ? 12.039 2.938 -7.746 1 77.25 157 GLY A C 1
ATOM 1195 O O . GLY A 1 157 ? 12.414 1.771 -7.633 1 77.25 157 GLY A O 1
ATOM 1196 N N . LEU A 1 158 ? 12.227 3.686 -8.898 1 60.03 158 LEU A N 1
ATOM 1197 C CA . LEU A 1 158 ? 13.219 3.297 -9.898 1 60.03 158 LEU A CA 1
ATOM 1198 C C . LEU A 1 158 ? 14.625 3.318 -9.297 1 60.03 158 LEU A C 1
ATOM 1200 O O . LEU A 1 158 ? 15.031 4.312 -8.688 1 60.03 158 LEU A O 1
ATOM 1204 N N . LEU A 1 159 ? 14.938 2.379 -8.508 1 48.12 159 LEU A N 1
ATOM 1205 C CA . LEU A 1 159 ? 16.297 2.465 -7.98 1 48.12 159 LEU A CA 1
ATOM 1206 C C . LEU A 1 159 ? 17.297 2.762 -9.094 1 48.12 159 LEU A C 1
ATOM 1208 O O . LEU A 1 159 ? 17.422 1.985 -10.047 1 48.12 159 LEU A O 1
ATOM 1212 N N . THR A 1 160 ? 17.141 3.867 -9.641 1 41.66 160 THR A N 1
ATOM 1213 C CA . THR A 1 160 ? 18.031 4.277 -10.719 1 41.66 160 THR A CA 1
ATOM 1214 C C . THR A 1 160 ? 19.438 3.713 -10.5 1 41.66 160 THR A C 1
ATOM 1216 O O . THR A 1 160 ? 20.141 3.377 -11.469 1 41.66 160 THR A O 1
ATOM 1219 N N . GLY A 1 161 ? 20.109 3.928 -9.492 1 39.22 161 GLY A N 1
ATOM 1220 C CA . GLY A 1 161 ? 21.562 3.934 -9.484 1 39.22 161 GLY A CA 1
ATOM 1221 C C . GLY A 1 161 ? 22.156 2.604 -9.07 1 39.22 161 GLY A C 1
ATOM 1222 O O . GLY A 1 161 ? 23.375 2.496 -8.883 1 39.22 161 GLY A O 1
ATOM 1223 N N . THR A 1 162 ? 21.469 1.69 -8.375 1 41.47 162 THR A N 1
ATOM 1224 C CA . THR A 1 162 ? 22.375 0.682 -7.832 1 41.47 162 THR A CA 1
ATOM 1225 C C . THR A 1 162 ? 22.516 -0.49 -8.797 1 41.47 162 THR A C 1
ATOM 1227 O O . THR A 1 162 ? 21.578 -0.819 -9.523 1 41.47 162 THR A O 1
ATOM 1230 N N . SER A 1 163 ? 23.672 -0.598 -9.414 1 41.16 163 SER A N 1
ATOM 1231 C CA . SER A 1 163 ? 24.25 -1.735 -10.117 1 41.16 163 SER A CA 1
ATOM 1232 C C . SER A 1 163 ? 23.906 -3.049 -9.422 1 41.16 163 SER A C 1
ATOM 1234 O O . SER A 1 163 ? 24.625 -4.043 -9.57 1 41.16 163 SER A O 1
ATOM 1236 N N . ARG A 1 164 ? 22.984 -3.082 -8.516 1 51.41 164 ARG A N 1
ATOM 1237 C CA . ARG A 1 164 ? 22.797 -4.34 -7.797 1 51.41 164 ARG A CA 1
ATOM 1238 C C . ARG A 1 164 ? 22.094 -5.371 -8.672 1 51.41 164 ARG A C 1
ATOM 1240 O O . ARG A 1 164 ? 21.25 -5.023 -9.5 1 51.41 164 ARG A O 1
ATOM 1247 N N . PRO A 1 165 ? 22.672 -6.629 -8.492 1 54.25 165 PRO A N 1
ATOM 1248 C CA . PRO A 1 165 ? 22.047 -7.738 -9.219 1 54.25 165 PRO A CA 1
ATOM 1249 C C . PRO A 1 165 ? 20.531 -7.805 -9.016 1 54.25 165 PRO A C 1
ATOM 1251 O O . PRO A 1 165 ? 20.031 -7.43 -7.949 1 54.25 165 PRO A O 1
ATOM 1254 N N . ASP A 1 166 ? 19.797 -7.941 -10.078 1 61.56 166 ASP A N 1
ATOM 1255 C CA . ASP A 1 166 ? 18.344 -8.133 -10.148 1 61.56 166 ASP A CA 1
ATOM 1256 C C . ASP A 1 166 ? 17.828 -8.875 -8.922 1 61.56 166 ASP A C 1
ATOM 1258 O O . ASP A 1 166 ? 16.781 -8.539 -8.375 1 61.56 166 ASP A O 1
ATOM 1262 N N . SER A 1 167 ? 18.703 -9.781 -8.406 1 64.94 167 SER A N 1
ATOM 1263 C CA . SER A 1 167 ? 18.266 -10.609 -7.281 1 64.94 167 SER A CA 1
ATOM 1264 C C . SER A 1 167 ? 18.141 -9.789 -6.004 1 64.94 167 SER A C 1
ATOM 1266 O O . SER A 1 167 ? 17.188 -9.961 -5.238 1 64.94 167 SER A O 1
ATOM 1268 N N . ARG A 1 168 ? 18.984 -8.844 -5.809 1 73.31 168 ARG A N 1
ATOM 1269 C CA . ARG A 1 168 ? 19 -8.078 -4.566 1 73.31 168 ARG A CA 1
ATOM 1270 C C . ARG A 1 168 ? 17.844 -7.074 -4.531 1 73.31 168 ARG A C 1
ATOM 1272 O O . ARG A 1 168 ? 17.266 -6.824 -3.473 1 73.31 168 ARG A O 1
ATOM 1279 N N . ILE A 1 169 ? 17.469 -6.652 -5.762 1 74.81 169 ILE A N 1
ATOM 1280 C CA . ILE A 1 169 ? 16.344 -5.727 -5.844 1 74.81 169 ILE A CA 1
ATOM 1281 C C . ILE A 1 169 ? 15.039 -6.453 -5.492 1 74.81 169 ILE A C 1
ATOM 1283 O O . ILE A 1 169 ? 14.25 -5.973 -4.676 1 74.81 169 ILE A O 1
ATOM 1287 N N . GLY A 1 170 ? 14.984 -7.602 -6.004 1 78.62 170 GLY A N 1
ATOM 1288 C CA . GLY A 1 170 ? 13.805 -8.398 -5.703 1 78.62 170 GLY A CA 1
ATOM 1289 C C . GLY A 1 170 ? 13.68 -8.734 -4.227 1 78.62 170 GLY A C 1
ATOM 1290 O O . GLY A 1 170 ? 12.578 -8.68 -3.666 1 78.62 170 GLY A O 1
ATOM 1291 N N . GLU A 1 171 ? 14.812 -8.984 -3.672 1 80.62 171 GLU A N 1
ATOM 1292 C CA . GLU A 1 171 ? 14.844 -9.305 -2.248 1 80.62 171 GLU A CA 1
ATOM 1293 C C . GLU A 1 171 ? 14.453 -8.102 -1.398 1 80.62 171 GLU A C 1
ATOM 1295 O O . GLU A 1 171 ? 13.641 -8.227 -0.478 1 80.62 171 GLU A O 1
ATOM 1300 N N . SER A 1 172 ? 14.984 -6.973 -1.755 1 78.94 172 SER A N 1
ATOM 1301 C CA . SER A 1 172 ? 14.688 -5.766 -0.989 1 78.94 172 SER A CA 1
ATOM 1302 C C . SER A 1 172 ? 13.211 -5.395 -1.08 1 78.94 172 SER A C 1
ATOM 1304 O O . SER A 1 172 ? 12.602 -5.016 -0.08 1 78.94 172 SER A O 1
ATOM 1306 N N . ILE A 1 173 ? 12.648 -5.512 -2.213 1 81.06 173 ILE A N 1
ATOM 1307 C CA . ILE A 1 173 ? 11.234 -5.227 -2.414 1 81.06 173 ILE A CA 1
ATOM 1308 C C . ILE A 1 173 ? 10.391 -6.223 -1.624 1 81.06 173 ILE A C 1
ATOM 1310 O O . ILE A 1 173 ? 9.453 -5.832 -0.917 1 81.06 173 ILE A O 1
ATOM 1314 N N . ALA A 1 174 ? 10.773 -7.461 -1.675 1 81.31 174 ALA A N 1
ATOM 1315 C CA . ALA A 1 174 ? 10.039 -8.492 -0.946 1 81.31 174 ALA A CA 1
ATOM 1316 C C . ALA A 1 174 ? 10.062 -8.227 0.556 1 81.31 174 ALA A C 1
ATOM 1318 O O . ALA A 1 174 ? 9.031 -8.328 1.229 1 81.31 174 ALA A O 1
ATOM 1319 N N . GLU A 1 175 ? 11.164 -7.914 0.977 1 77.38 175 GLU A N 1
ATOM 1320 C CA . GLU A 1 175 ? 11.305 -7.609 2.396 1 77.38 175 GLU A CA 1
ATOM 1321 C C . GLU A 1 175 ? 10.438 -6.418 2.795 1 77.38 175 GLU A C 1
ATOM 1323 O O . GLU A 1 175 ? 9.828 -6.418 3.865 1 77.38 175 GLU A O 1
ATOM 1328 N N . SER A 1 176 ? 10.453 -5.461 1.926 1 76.44 176 SER A N 1
ATOM 1329 C CA . SER A 1 176 ? 9.648 -4.277 2.203 1 76.44 176 SER A CA 1
ATOM 1330 C C . SER A 1 176 ? 8.164 -4.625 2.256 1 76.44 176 SER A C 1
ATOM 1332 O O . SER A 1 176 ? 7.449 -4.199 3.168 1 76.44 176 SER A O 1
ATOM 1334 N N . ILE A 1 177 ? 7.68 -5.383 1.324 1 80.5 177 ILE A N 1
ATOM 1335 C CA . ILE A 1 177 ? 6.289 -5.816 1.278 1 80.5 177 ILE A CA 1
ATOM 1336 C C . ILE A 1 177 ? 5.957 -6.629 2.527 1 80.5 177 ILE A C 1
ATOM 1338 O O . ILE A 1 177 ? 4.973 -6.355 3.213 1 80.5 177 ILE A O 1
ATOM 1342 N N . PHE A 1 178 ? 6.805 -7.609 2.836 1 74.19 178 PHE A N 1
ATOM 1343 C CA . PHE A 1 178 ? 6.535 -8.516 3.945 1 74.19 178 PHE A CA 1
ATOM 1344 C C . PHE A 1 178 ? 6.539 -7.766 5.27 1 74.19 178 PHE A C 1
ATOM 1346 O O . PHE A 1 178 ? 5.652 -7.965 6.105 1 74.19 178 PHE A O 1
ATOM 1353 N N . SER A 1 179 ? 7.453 -7.059 5.355 1 65.56 179 SER A N 1
ATOM 1354 C CA . SER A 1 179 ? 7.566 -6.309 6.602 1 65.56 179 SER A CA 1
ATOM 1355 C C . SER A 1 179 ? 6.363 -5.395 6.805 1 65.56 179 SER A C 1
ATOM 1357 O O . SER A 1 179 ? 5.863 -5.262 7.926 1 65.56 179 SER A O 1
ATOM 1359 N N . THR A 1 180 ? 5.898 -4.891 5.703 1 69.44 180 THR A N 1
ATOM 1360 C CA . THR A 1 180 ? 4.711 -4.047 5.746 1 69.44 180 THR A CA 1
ATOM 1361 C C . THR A 1 180 ? 3.492 -4.855 6.191 1 69.44 180 THR A C 1
ATOM 1363 O O . THR A 1 180 ? 2.723 -4.41 7.043 1 69.44 180 THR A O 1
ATOM 1366 N N . LEU A 1 181 ? 3.303 -6.02 5.82 1 66.31 181 LEU A N 1
ATOM 1367 C CA . LEU A 1 181 ? 2.113 -6.832 6.059 1 66.31 181 LEU A CA 1
ATOM 1368 C C . LEU A 1 181 ? 2.16 -7.469 7.441 1 66.31 181 LEU A C 1
ATOM 1370 O O . LEU A 1 181 ? 1.125 -7.625 8.094 1 66.31 181 LEU A O 1
ATOM 1374 N N . ARG A 1 182 ? 3.152 -8.219 7.824 1 60.75 182 ARG A N 1
ATOM 1375 C CA . ARG A 1 182 ? 3.262 -8.93 9.094 1 60.75 182 ARG A CA 1
ATOM 1376 C C . ARG A 1 182 ? 2.717 -8.094 10.242 1 60.75 182 ARG A C 1
ATOM 1378 O O . ARG A 1 182 ? 2.004 -8.602 11.109 1 60.75 182 ARG A O 1
ATOM 1385 N N . LEU A 1 183 ? 2.959 -7.004 10.172 1 51.28 183 LEU A N 1
ATOM 1386 C CA . LEU A 1 183 ? 2.516 -6.203 11.312 1 51.28 183 LEU A CA 1
ATOM 1387 C C . LEU A 1 183 ? 1.041 -5.84 11.18 1 51.28 183 LEU A C 1
ATOM 1389 O O . LEU A 1 183 ? 0.313 -5.816 12.172 1 51.28 183 LEU A O 1
ATOM 1393 N N . SER A 1 184 ? 0.549 -5.656 9.852 1 55.75 184 SER A N 1
ATOM 1394 C CA . SER A 1 184 ? -0.845 -5.297 9.617 1 55.75 184 SER A CA 1
ATOM 1395 C C . SER A 1 184 ? -1.786 -6.41 10.07 1 55.75 184 SER A C 1
ATOM 1397 O O . SER A 1 184 ? -2.84 -6.141 10.648 1 55.75 184 SER A O 1
ATOM 1399 N N . SER A 1 185 ? -1.541 -7.641 9.602 1 52.78 185 SER A N 1
ATOM 1400 C CA . SER A 1 185 ? -2.387 -8.789 9.906 1 52.78 185 SER A CA 1
ATOM 1401 C C . SER A 1 185 ? -2.527 -8.992 11.406 1 52.78 185 SER A C 1
ATOM 1403 O O . SER A 1 185 ? -3.594 -9.375 11.891 1 52.78 185 SER A O 1
ATOM 1405 N N . PHE A 1 186 ? -1.524 -8.812 12.125 1 45.69 186 PHE A N 1
ATOM 1406 C CA . PHE A 1 186 ? -1.642 -8.953 13.57 1 45.69 186 PHE A CA 1
ATOM 1407 C C . PHE A 1 186 ? -2.727 -8.039 14.117 1 45.69 186 PHE A C 1
ATOM 1409 O O . PHE A 1 186 ? -3.535 -8.453 14.953 1 45.69 186 PHE A O 1
ATOM 1416 N N . PHE A 1 187 ? -2.834 -6.906 13.609 1 44.16 187 PHE A N 1
ATOM 1417 C CA . PHE A 1 187 ? -3.783 -5.98 14.211 1 44.16 187 PHE A CA 1
ATOM 1418 C C . PHE A 1 187 ? -5.156 -6.117 13.562 1 44.16 187 PHE A C 1
ATOM 1420 O O . PHE A 1 187 ? -6.18 -5.84 14.195 1 44.16 187 PHE A O 1
ATOM 1427 N N . SER A 1 188 ? -5.254 -6.418 12.156 1 49.66 188 SER A N 1
ATOM 1428 C CA . SER A 1 188 ? -6.59 -6.609 11.609 1 49.66 188 SER A CA 1
ATOM 1429 C C . SER A 1 188 ? -7.383 -7.633 12.414 1 49.66 188 SER A C 1
ATOM 1431 O O . SER A 1 188 ? -8.602 -7.512 12.555 1 49.66 188 SER A O 1
ATOM 1433 N N . ASN A 1 189 ? -6.734 -8.625 12.828 1 43.66 189 ASN A N 1
ATOM 1434 C CA . ASN A 1 189 ? -7.453 -9.539 13.711 1 43.66 189 ASN A CA 1
ATOM 1435 C C . ASN A 1 189 ? -8.062 -8.805 14.906 1 43.66 189 ASN A C 1
ATOM 1437 O O . ASN A 1 189 ? -9.141 -9.164 15.367 1 43.66 189 ASN A O 1
ATOM 1441 N N . LEU A 1 190 ? -7.348 -7.875 15.289 1 36.72 190 LEU A N 1
ATOM 1442 C CA . LEU A 1 190 ? -7.938 -7.129 16.391 1 36.72 190 LEU A CA 1
ATOM 1443 C C . LEU A 1 190 ? -9.148 -6.332 15.93 1 36.72 190 LEU A C 1
ATOM 1445 O O . LEU A 1 190 ? -10.125 -6.184 16.672 1 36.72 190 LEU A O 1
ATOM 1449 N N . GLU A 1 191 ? -9.133 -5.781 14.727 1 39.53 191 GLU A N 1
ATOM 1450 C CA . GLU A 1 191 ? -10.258 -5 14.227 1 39.53 191 GLU A CA 1
ATOM 1451 C C . GLU A 1 191 ? -11.438 -5.895 13.875 1 39.53 191 GLU A C 1
ATOM 1453 O O . GLU A 1 191 ? -12.594 -5.531 14.102 1 39.53 191 GLU A O 1
ATOM 1458 N N . ILE A 1 192 ? -11.242 -6.973 13.172 1 40.03 192 ILE A N 1
ATOM 1459 C CA . ILE A 1 192 ? -12.375 -7.836 12.859 1 40.03 192 ILE A CA 1
ATOM 1460 C C . ILE A 1 192 ? -13.094 -8.234 14.148 1 40.03 192 ILE A C 1
ATOM 1462 O O . ILE A 1 192 ? -14.32 -8.328 14.172 1 40.03 192 ILE A O 1
ATOM 1466 N N . LYS A 1 193 ? -12.367 -8.5 15.086 1 38.69 193 LYS A N 1
ATOM 1467 C CA . LYS A 1 193 ? -13.094 -8.805 16.312 1 38.69 193 LYS A CA 1
ATOM 1468 C C . LYS A 1 193 ? -13.93 -7.609 16.766 1 38.69 193 LYS A C 1
ATOM 1470 O O . LYS A 1 193 ? -15.039 -7.777 17.281 1 38.69 193 LYS A O 1
ATOM 1475 N N . ALA A 1 194 ? -13.555 -6.48 16.438 1 34.09 194 ALA A N 1
ATOM 1476 C CA . ALA A 1 194 ? -14.398 -5.336 16.75 1 34.09 194 ALA A CA 1
ATOM 1477 C C . ALA A 1 194 ? -15.562 -5.219 15.773 1 34.09 194 ALA A C 1
ATOM 1479 O O . ALA A 1 194 ? -16.672 -4.824 16.156 1 34.09 194 ALA A O 1
ATOM 1480 N N . ARG A 1 195 ? -15.336 -5.492 14.469 1 36.47 195 ARG A N 1
ATOM 1481 C CA . ARG A 1 195 ? -16.422 -5.355 13.492 1 36.47 195 ARG A CA 1
ATOM 1482 C C . ARG A 1 195 ? -17.469 -6.438 13.695 1 36.47 195 ARG A C 1
ATOM 1484 O O . ARG A 1 195 ? -18.672 -6.191 13.508 1 36.47 195 ARG A O 1
ATOM 1491 N N . THR A 1 196 ? -17.203 -7.695 13.852 1 34.12 196 THR A N 1
ATOM 1492 C CA . THR A 1 196 ? -18.266 -8.688 14 1 34.12 196 THR A CA 1
ATOM 1493 C C . THR A 1 196 ? -19.25 -8.273 15.086 1 34.12 196 THR A C 1
ATOM 1495 O O . THR A 1 196 ? -20.438 -8.547 14.992 1 34.12 196 THR A O 1
ATOM 1498 N N . ARG A 1 197 ? -18.906 -7.625 16.062 1 30.78 197 ARG A N 1
ATOM 1499 C CA . ARG A 1 197 ? -19.922 -7.172 17 1 30.78 197 ARG A CA 1
ATOM 1500 C C . ARG A 1 197 ? -20.641 -5.941 16.469 1 30.78 197 ARG A C 1
ATOM 1502 O O . ARG A 1 197 ? -21.859 -5.82 16.625 1 30.78 197 ARG A O 1
ATOM 1509 N N . THR A 1 198 ? -20.016 -4.973 15.844 1 29.55 198 THR A N 1
ATOM 1510 C CA . THR A 1 198 ? -20.703 -3.721 15.562 1 29.55 198 THR A CA 1
ATOM 1511 C C . THR A 1 198 ? -21.281 -3.732 14.148 1 29.55 198 THR A C 1
ATOM 1513 O O . THR A 1 198 ? -22.094 -2.869 13.797 1 29.55 198 THR A O 1
ATOM 1516 N N . ILE A 1 199 ? -20.922 -4.496 13.203 1 30.86 199 ILE A N 1
ATOM 1517 C CA . ILE A 1 199 ? -21.5 -4.438 11.859 1 30.86 199 ILE A CA 1
ATOM 1518 C C . ILE A 1 199 ? -22.969 -4.879 11.906 1 30.86 199 ILE A C 1
ATOM 1520 O O . ILE A 1 199 ? -23.719 -4.633 10.969 1 30.86 199 ILE A O 1
ATOM 1524 N N . GLY A 1 200 ? -23.5 -5.508 12.789 1 27.59 200 GLY A N 1
ATOM 1525 C CA . GLY A 1 200 ? -24.922 -5.805 12.75 1 27.59 200 GLY A CA 1
ATOM 1526 C C . GLY A 1 200 ? -25.797 -4.559 12.68 1 27.59 200 GLY A C 1
ATOM 1527 O O . GLY A 1 200 ? -26.781 -4.523 11.945 1 27.59 200 GLY A O 1
ATOM 1528 N N . MET A 1 201 ? -25.641 -3.475 13.383 1 26.86 201 MET A N 1
ATOM 1529 C CA . MET A 1 201 ? -26.656 -2.443 13.539 1 26.86 201 MET A CA 1
ATOM 1530 C C . MET A 1 201 ? -26.453 -1.316 12.531 1 26.86 201 MET A C 1
ATOM 1532 O O . MET A 1 201 ? -27.422 -0.699 12.086 1 26.86 201 MET A O 1
ATOM 1536 N N . MET A 1 202 ? -25.25 -0.784 12.117 1 25.95 202 MET A N 1
ATOM 1537 C CA . MET A 1 202 ? -25.109 0.554 11.555 1 25.95 202 MET A CA 1
ATOM 1538 C C . MET A 1 202 ? -25.188 0.513 10.031 1 25.95 202 MET A C 1
ATOM 1540 O O . MET A 1 202 ? -24.906 1.508 9.359 1 25.95 202 MET A O 1
ATOM 1544 N N . ASN A 1 203 ? -25.703 -0.291 9.188 1 28.48 203 ASN A N 1
ATOM 1545 C CA . ASN A 1 203 ? -25.984 -0.255 7.754 1 28.48 203 ASN A CA 1
ATOM 1546 C C . ASN A 1 203 ? -26.875 0.93 7.387 1 28.48 203 ASN A C 1
ATOM 1548 O O . ASN A 1 203 ? -27.109 1.199 6.207 1 28.48 203 ASN A O 1
ATOM 1552 N N . ARG A 1 204 ? -27.656 1.603 8.188 1 26.08 204 ARG A N 1
ATOM 1553 C CA . ARG A 1 204 ? -28.703 2.484 7.707 1 26.08 204 ARG A CA 1
ATOM 1554 C C . ARG A 1 204 ? -28.141 3.803 7.199 1 26.08 204 ARG A C 1
ATOM 1556 O O . ARG A 1 204 ? -28.594 4.336 6.188 1 26.08 204 ARG A O 1
ATOM 1563 N N . HIS A 1 205 ? -27.281 4.578 7.883 1 25.7 205 HIS A N 1
ATOM 1564 C CA . HIS A 1 205 ? -27.172 6.008 7.609 1 25.7 205 HIS A CA 1
ATOM 1565 C C . HIS A 1 205 ? -26.156 6.285 6.508 1 25.7 205 HIS A C 1
ATOM 1567 O O . HIS A 1 205 ? -26.156 7.367 5.914 1 25.7 205 HIS A O 1
ATOM 1573 N N . LEU A 1 206 ? -25.031 5.535 6.293 1 28.33 206 LEU A N 1
ATOM 1574 C CA . LEU A 1 206 ? -24.094 6.027 5.301 1 28.33 206 LEU A CA 1
ATOM 1575 C C . LEU A 1 206 ? -24.672 5.93 3.895 1 28.33 206 LEU A C 1
ATOM 1577 O O . LEU A 1 206 ? -24.078 6.426 2.936 1 28.33 206 LEU A O 1
ATOM 1581 N N . LEU A 1 207 ? -25.766 5.34 3.598 1 27.41 207 LEU A N 1
ATOM 1582 C CA . LEU A 1 207 ? -26.469 5.398 2.326 1 27.41 207 LEU A CA 1
ATOM 1583 C C . LEU A 1 207 ? -26.969 6.816 2.047 1 27.41 207 LEU A C 1
ATOM 1585 O O . LEU A 1 207 ? -27.297 7.148 0.907 1 27.41 207 LEU A O 1
ATOM 1589 N N . ARG A 1 208 ? -27.219 7.574 3.037 1 28.48 208 ARG A N 1
ATOM 1590 C CA . ARG A 1 208 ? -27.797 8.867 2.682 1 28.48 208 ARG A CA 1
ATOM 1591 C C . ARG A 1 208 ? -26.766 9.75 1.968 1 28.48 208 ARG A C 1
ATOM 1593 O O . ARG A 1 208 ? -27.141 10.609 1.167 1 28.48 208 ARG A O 1
ATOM 1600 N N . TYR A 1 209 ? -25.5 9.656 2.295 1 28.39 209 TYR A N 1
ATOM 1601 C CA . TYR A 1 209 ? -24.641 10.641 1.638 1 28.39 209 TYR A CA 1
ATOM 1602 C C . TYR A 1 209 ? -24.391 10.25 0.185 1 28.39 209 TYR A C 1
ATOM 1604 O O . TYR A 1 209 ? -24.25 11.125 -0.677 1 28.39 209 TYR A O 1
ATOM 1612 N N . PHE A 1 210 ? -24.281 9.008 -0.284 1 28.47 210 PHE A N 1
ATOM 1613 C CA . PHE A 1 210 ? -24.172 8.695 -1.704 1 28.47 210 PHE A CA 1
ATOM 1614 C C . PHE A 1 210 ? -25.453 9.07 -2.438 1 28.47 210 PHE A C 1
ATOM 1616 O O . PHE A 1 210 ? -25.516 9.016 -3.668 1 28.47 210 PHE A O 1
ATOM 1623 N N . ARG A 1 211 ? -26.578 9.047 -1.865 1 28.73 211 ARG A N 1
ATOM 1624 C CA . ARG A 1 211 ? -27.766 9.406 -2.639 1 28.73 211 ARG A CA 1
ATOM 1625 C C . ARG A 1 211 ? -27.703 10.867 -3.064 1 28.73 211 ARG A C 1
ATOM 1627 O O . ARG A 1 211 ? -28.453 11.297 -3.945 1 28.73 211 ARG A O 1
ATOM 1634 N N . TRP A 1 212 ? -27.062 11.695 -2.25 1 26.11 212 TRP A N 1
ATOM 1635 C CA . TRP A 1 212 ? -27.188 13.078 -2.709 1 26.11 212 TRP A CA 1
ATOM 1636 C C . TRP A 1 212 ? -26.109 13.414 -3.729 1 26.11 212 TRP A C 1
ATOM 1638 O O . TRP A 1 212 ? -25.875 14.586 -4.023 1 26.11 212 TRP A O 1
ATOM 1648 N N . LEU A 1 213 ? -25.266 12.477 -4.215 1 26.44 213 LEU A N 1
ATOM 1649 C CA . LEU A 1 213 ? -24.609 12.961 -5.43 1 26.44 213 LEU A CA 1
ATOM 1650 C C . LEU A 1 213 ? -25.641 13.219 -6.527 1 26.44 213 LEU A C 1
ATOM 1652 O O . LEU A 1 213 ? -26.453 12.352 -6.836 1 26.44 213 LEU A O 1
ATOM 1656 N N . PRO A 1 214 ? -25.938 14.477 -6.766 1 26.61 214 PRO A N 1
ATOM 1657 C CA . PRO A 1 214 ? -26.703 14.664 -8 1 26.61 214 PRO A CA 1
ATOM 1658 C C . PRO A 1 214 ? -26.031 14.008 -9.211 1 26.61 214 PRO A C 1
ATOM 1660 O O . PRO A 1 214 ? -24.828 13.797 -9.211 1 26.61 214 PRO A O 1
ATOM 1663 N N . MET B 1 1 ? 20.625 1.792 18.297 1 40.09 1 MET B N 1
ATOM 1664 C CA . MET B 1 1 ? 20.344 2.041 16.875 1 40.09 1 MET B CA 1
ATOM 1665 C C . MET B 1 1 ? 19.172 2.99 16.719 1 40.09 1 MET B C 1
ATOM 1667 O O . MET B 1 1 ? 18.172 2.885 17.438 1 40.09 1 MET B O 1
ATOM 1671 N N . SER B 1 2 ? 19.422 4.227 16.297 1 58.59 2 SER B N 1
ATOM 1672 C CA . SER B 1 2 ? 18.469 5.316 16.469 1 58.59 2 SER B CA 1
ATOM 1673 C C . SER B 1 2 ? 17.156 5.031 15.734 1 58.59 2 SER B C 1
ATOM 1675 O O . SER B 1 2 ? 17.172 4.465 14.641 1 58.59 2 SER B O 1
ATOM 1677 N N . GLY B 1 3 ? 16 4.75 16.359 1 80.69 3 GLY B N 1
ATOM 1678 C CA . GLY B 1 3 ? 14.672 4.441 15.859 1 80.69 3 GLY B CA 1
ATOM 1679 C C . GLY B 1 3 ? 14.289 5.258 14.641 1 80.69 3 GLY B C 1
ATOM 1680 O O . GLY B 1 3 ? 14.969 6.227 14.297 1 80.69 3 GLY B O 1
ATOM 1681 N N . LYS B 1 4 ? 13.414 4.844 13.828 1 88 4 LYS B N 1
ATOM 1682 C CA . LYS B 1 4 ? 12.945 5.523 12.625 1 88 4 LYS B CA 1
ATOM 1683 C C . LYS B 1 4 ? 12.156 6.781 12.969 1 88 4 LYS B C 1
ATOM 1685 O O . LYS B 1 4 ? 11.68 6.93 14.094 1 88 4 LYS B O 1
ATOM 1690 N N . THR B 1 5 ? 12.148 7.684 11.984 1 94 5 THR B N 1
ATOM 1691 C CA . THR B 1 5 ? 11.375 8.906 12.156 1 94 5 THR B CA 1
ATOM 1692 C C . THR B 1 5 ? 10.211 8.953 11.172 1 94 5 THR B C 1
ATOM 1694 O O . THR B 1 5 ? 10.305 8.406 10.062 1 94 5 THR B O 1
ATOM 1697 N N . ALA B 1 6 ? 9.117 9.586 11.617 1 95 6 ALA B N 1
ATOM 1698 C CA . ALA B 1 6 ? 7.914 9.648 10.797 1 95 6 ALA B CA 1
ATOM 1699 C C . ALA B 1 6 ? 7.387 11.078 10.711 1 95 6 ALA B C 1
ATOM 1701 O O . ALA B 1 6 ? 7.398 11.812 11.703 1 95 6 ALA B O 1
ATOM 1702 N N . LEU B 1 7 ? 7 11.422 9.555 1 97.94 7 LEU B N 1
ATOM 1703 C CA . LEU B 1 7 ? 6.215 12.633 9.328 1 97.94 7 LEU B CA 1
ATOM 1704 C C . LEU B 1 7 ? 4.766 12.289 9 1 97.94 7 LEU B C 1
ATOM 1706 O O . LEU B 1 7 ? 4.504 11.367 8.219 1 97.94 7 LEU B O 1
ATOM 1710 N N . ILE B 1 8 ? 3.82 12.969 9.633 1 98 8 ILE B N 1
ATOM 1711 C CA . ILE B 1 8 ? 2.424 12.805 9.25 1 98 8 ILE B CA 1
ATOM 1712 C C . ILE B 1 8 ? 1.83 14.156 8.852 1 98 8 ILE B C 1
ATOM 1714 O O . ILE B 1 8 ? 1.972 15.141 9.586 1 98 8 ILE B O 1
ATOM 1718 N N . ILE B 1 9 ? 1.254 14.219 7.691 1 98.56 9 ILE B N 1
ATOM 1719 C CA . ILE B 1 9 ? 0.465 15.328 7.172 1 98.56 9 ILE B CA 1
ATOM 1720 C C . ILE B 1 9 ? -1.011 14.945 7.125 1 98.56 9 ILE B C 1
ATOM 1722 O O . ILE B 1 9 ? -1.386 13.992 6.438 1 98.56 9 ILE B O 1
ATOM 1726 N N . GLY B 1 10 ? -1.822 15.68 7.887 1 97.75 10 GLY B N 1
ATOM 1727 C CA . GLY B 1 10 ? -3.234 15.344 7.98 1 97.75 10 GLY B CA 1
ATOM 1728 C C . GLY B 1 10 ? -3.592 14.648 9.281 1 97.75 10 GLY B C 1
ATOM 1729 O O . GLY B 1 10 ? -4.574 13.898 9.336 1 97.75 10 GLY B O 1
ATOM 1730 N N . ALA B 1 11 ? -2.936 14.93 10.305 1 97.25 11 ALA B N 1
ATOM 1731 C CA . ALA B 1 11 ? -3.08 14.211 11.57 1 97.25 11 ALA B CA 1
ATOM 1732 C C . ALA B 1 11 ? -4.391 14.578 12.258 1 97.25 11 ALA B C 1
ATOM 1734 O O . ALA B 1 11 ? -4.887 13.828 13.102 1 97.25 11 ALA B O 1
ATOM 1735 N N . THR B 1 12 ? -4.988 15.633 11.922 1 96.38 12 THR B N 1
ATOM 1736 C CA . THR B 1 12 ? -6.199 16.062 12.617 1 96.38 12 THR B CA 1
ATOM 1737 C C . THR B 1 12 ? -7.445 15.547 11.898 1 96.38 12 THR B C 1
ATOM 1739 O O . THR B 1 12 ? -8.562 15.773 12.359 1 96.38 12 THR B O 1
ATOM 1742 N N . GLY B 1 13 ? -7.281 14.836 10.828 1 93.5 13 GLY B N 1
ATOM 1743 C CA . GLY B 1 13 ? -8.414 14.305 10.086 1 93.5 13 GLY B CA 1
ATOM 1744 C C . GLY B 1 13 ? -8.977 13.023 10.68 1 93.5 13 GLY B C 1
ATOM 1745 O O . GLY B 1 13 ? -8.469 12.539 11.695 1 93.5 13 GLY B O 1
ATOM 1746 N N . ALA B 1 14 ? -10.039 12.531 10.031 1 86.62 14 ALA B N 1
ATOM 1747 C CA . ALA B 1 14 ? -10.812 11.383 10.508 1 86.62 14 ALA B CA 1
ATOM 1748 C C . ALA B 1 14 ? -9.914 10.164 10.711 1 86.62 14 ALA B C 1
ATOM 1750 O O . ALA B 1 14 ? -10.039 9.453 11.711 1 86.62 14 ALA B O 1
ATOM 1751 N N . THR B 1 15 ? -9 9.93 9.789 1 90.69 15 THR B N 1
ATOM 1752 C CA . THR B 1 15 ? -8.086 8.797 9.891 1 90.69 15 THR B CA 1
ATOM 1753 C C . THR B 1 15 ? -6.773 9.203 10.547 1 90.69 15 THR B C 1
ATOM 1755 O O . THR B 1 15 ? -6.203 8.453 11.336 1 90.69 15 THR B O 1
ATOM 1758 N N . GLY B 1 16 ? -6.305 10.422 10.273 1 94.62 16 GLY B N 1
ATOM 1759 C CA . GLY B 1 16 ? -5.004 10.898 10.703 1 94.62 16 GLY B CA 1
ATOM 1760 C C . GLY B 1 16 ? -4.855 10.945 12.219 1 94.62 16 GLY B C 1
ATOM 1761 O O . GLY B 1 16 ? -3.777 10.664 12.75 1 94.62 16 GLY B O 1
ATOM 1762 N N . GLN B 1 17 ? -5.914 11.234 12.898 1 93.81 17 GLN B N 1
ATOM 1763 C CA . GLN B 1 17 ? -5.832 11.352 14.352 1 93.81 17 GLN B CA 1
ATOM 1764 C C . GLN B 1 17 ? -5.527 10 14.992 1 93.81 17 GLN B C 1
ATOM 1766 O O . GLN B 1 17 ? -4.809 9.938 15.992 1 93.81 17 GLN B O 1
ATOM 1771 N N . TYR B 1 18 ? -6.031 8.969 14.414 1 89.38 18 TYR B N 1
ATOM 1772 C CA . TYR B 1 18 ? -5.766 7.633 14.93 1 89.38 18 TYR B CA 1
ATOM 1773 C C . TYR B 1 18 ? -4.375 7.156 14.531 1 89.38 18 TYR B C 1
ATOM 1775 O O . TYR B 1 18 ? -3.688 6.5 15.312 1 89.38 18 TYR B O 1
ATOM 1783 N N . LEU B 1 19 ? -3.961 7.551 13.336 1 92.19 19 LEU B N 1
ATOM 1784 C CA . LEU B 1 19 ? -2.625 7.168 12.891 1 92.19 19 LEU B CA 1
ATOM 1785 C C . LEU B 1 19 ? -1.554 7.852 13.734 1 92.19 19 LEU B C 1
ATOM 1787 O O . LEU B 1 19 ? -0.555 7.23 14.102 1 92.19 19 LEU B O 1
ATOM 1791 N N . LEU B 1 20 ? -1.782 9.07 14.039 1 95.81 20 LEU B N 1
ATOM 1792 C CA . LEU B 1 20 ? -0.84 9.781 14.891 1 95.81 20 LEU B CA 1
ATOM 1793 C C . LEU B 1 20 ? -0.67 9.062 16.234 1 95.81 20 LEU B C 1
ATOM 1795 O O . LEU B 1 20 ? 0.455 8.852 16.688 1 95.81 20 LEU B O 1
ATOM 1799 N N . LYS B 1 21 ? -1.784 8.664 16.812 1 92.62 21 LYS B N 1
ATOM 1800 C CA . LYS B 1 21 ? -1.728 7.977 18.109 1 92.62 21 LYS B CA 1
ATOM 1801 C C . LYS B 1 21 ? -0.952 6.668 17.984 1 92.62 21 LYS B C 1
ATOM 1803 O O . LYS B 1 21 ? -0.143 6.344 18.859 1 92.62 21 LYS B O 1
ATOM 1808 N N . GLU B 1 22 ? -1.193 5.992 16.922 1 88.94 22 GLU B N 1
ATOM 1809 C CA . GLU B 1 22 ? -0.459 4.75 16.703 1 88.94 22 GLU B CA 1
ATOM 1810 C C . GLU B 1 22 ? 1.037 5.012 16.547 1 88.94 22 GLU B C 1
ATOM 1812 O O . GLU B 1 22 ? 1.859 4.273 17.094 1 88.94 22 GLU B O 1
ATOM 1817 N N . LEU B 1 23 ? 1.412 6.027 15.82 1 90.88 23 LEU B N 1
ATOM 1818 C CA . LEU B 1 23 ? 2.812 6.383 15.617 1 90.88 23 LEU B CA 1
ATOM 1819 C C . LEU B 1 23 ? 3.48 6.742 16.938 1 90.88 23 LEU B C 1
ATOM 1821 O O . LEU B 1 23 ? 4.625 6.352 17.188 1 90.88 23 LEU B O 1
ATOM 1825 N N . LEU B 1 24 ? 2.766 7.379 17.781 1 93.19 24 LEU B N 1
ATOM 1826 C CA . LEU B 1 24 ? 3.316 7.871 19.031 1 93.19 24 LEU B CA 1
ATOM 1827 C C . LEU B 1 24 ? 3.463 6.738 20.047 1 93.19 24 LEU B C 1
ATOM 1829 O O . LEU B 1 24 ? 4.328 6.789 20.922 1 93.19 24 LEU B O 1
ATOM 1833 N N . THR B 1 25 ? 2.643 5.742 19.922 1 88.62 25 THR B N 1
ATOM 1834 C CA . THR B 1 25 ? 2.697 4.625 20.859 1 88.62 25 THR B CA 1
ATOM 1835 C C . THR B 1 25 ? 3.721 3.588 20.406 1 88.62 25 THR B C 1
ATOM 1837 O O . THR B 1 25 ? 4.145 2.738 21.203 1 88.62 25 THR B O 1
ATOM 1840 N N . SER B 1 26 ? 4.113 3.742 19.234 1 83.19 26 SER B N 1
ATOM 1841 C CA . SER B 1 26 ? 5.035 2.76 18.672 1 83.19 26 SER B CA 1
ATOM 1842 C C . SER B 1 26 ? 6.457 2.988 19.172 1 83.19 26 SER B C 1
ATOM 1844 O O . SER B 1 26 ? 6.945 4.121 19.172 1 83.19 26 SER B O 1
ATOM 1846 N N . SER B 1 27 ? 7.168 1.915 19.5 1 83.62 27 SER B N 1
ATOM 1847 C CA . SER B 1 27 ? 8.578 2.008 19.859 1 83.62 27 SER B CA 1
ATOM 1848 C C . SER B 1 27 ? 9.461 2.076 18.625 1 83.62 27 SER B C 1
ATOM 1850 O O . SER B 1 27 ? 10.648 2.4 18.719 1 83.62 27 SER B O 1
ATOM 1852 N N . HIS B 1 28 ? 8.914 1.911 17.531 1 80.5 28 HIS B N 1
ATOM 1853 C CA . HIS B 1 28 ? 9.656 1.901 16.266 1 80.5 28 HIS B CA 1
ATOM 1854 C C . HIS B 1 28 ? 10.047 3.314 15.852 1 80.5 28 HIS B C 1
ATOM 1856 O O . HIS B 1 28 ? 11.094 3.514 15.227 1 80.5 28 HIS B O 1
ATOM 1862 N N . PHE B 1 29 ? 9.203 4.137 16.156 1 87.62 29 PHE B N 1
ATOM 1863 C CA . PHE B 1 29 ? 9.477 5.527 15.812 1 87.62 29 PHE B CA 1
ATOM 1864 C C . PHE B 1 29 ? 9.953 6.305 17.031 1 87.62 29 PHE B C 1
ATOM 1866 O O . PHE B 1 29 ? 9.297 6.293 18.078 1 87.62 29 PHE B O 1
ATOM 1873 N N . THR B 1 30 ? 11.055 6.957 16.781 1 92.94 30 THR B N 1
ATOM 1874 C CA . THR B 1 30 ? 11.648 7.68 17.906 1 92.94 30 THR B CA 1
ATOM 1875 C C . THR B 1 30 ? 11.32 9.172 17.812 1 92.94 30 THR B C 1
ATOM 1877 O O . THR B 1 30 ? 11.492 9.906 18.781 1 92.94 30 THR B O 1
ATOM 1880 N N . LYS B 1 31 ? 10.93 9.602 16.656 1 96.69 31 LYS B N 1
ATOM 1881 C CA . LYS B 1 31 ? 10.51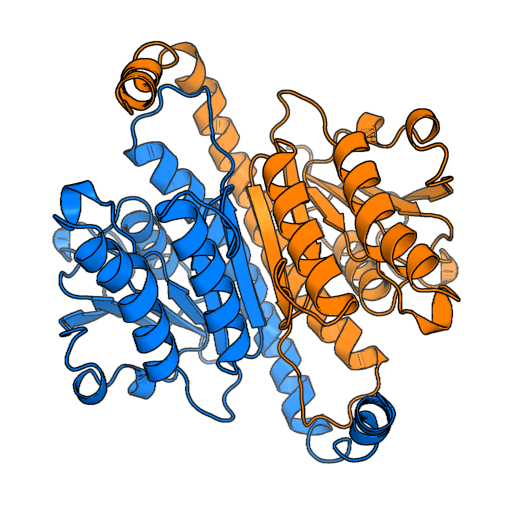6 10.984 16.406 1 96.69 31 LYS B CA 1
ATOM 1882 C C . LYS B 1 31 ? 9.352 11.039 15.414 1 96.69 31 LYS B C 1
ATOM 1884 O O . LYS B 1 31 ? 9.375 10.375 14.375 1 96.69 31 LYS B O 1
ATOM 1889 N N . VAL B 1 32 ? 8.383 11.758 15.805 1 97.19 32 VAL B N 1
ATOM 1890 C CA . VAL B 1 32 ? 7.203 11.906 14.961 1 97.19 32 VAL B CA 1
ATOM 1891 C C . VAL B 1 32 ? 6.918 13.383 14.727 1 97.19 32 VAL B C 1
ATOM 1893 O O . VAL B 1 32 ? 6.754 14.148 15.68 1 97.19 32 VAL B O 1
ATOM 1896 N N . GLY B 1 33 ? 6.918 13.781 13.508 1 98.62 33 GLY B N 1
ATOM 1897 C CA . GLY B 1 33 ? 6.551 15.141 13.141 1 98.62 33 GLY B CA 1
ATOM 1898 C C . GLY B 1 33 ? 5.117 15.266 12.664 1 98.62 33 GLY B C 1
ATOM 1899 O O . GLY B 1 33 ? 4.691 14.547 11.75 1 98.62 33 GLY B O 1
ATOM 1900 N N . GLU B 1 34 ? 4.387 16.094 13.297 1 98.75 34 GLU B N 1
ATOM 1901 C CA . GLU B 1 34 ? 3.07 16.516 12.805 1 98.75 34 GLU B CA 1
ATOM 1902 C C . GLU B 1 34 ? 3.123 17.891 12.18 1 98.75 34 GLU B C 1
ATOM 1904 O O . GLU B 1 34 ? 3.326 18.891 12.883 1 98.75 34 GLU B O 1
ATOM 1909 N N . TYR B 1 35 ? 2.957 17.953 10.93 1 98.69 35 TYR B N 1
ATOM 1910 C CA . TYR B 1 35 ? 2.916 19.219 10.203 1 98.69 35 TYR B CA 1
ATOM 1911 C C . TYR B 1 35 ? 1.553 19.422 9.555 1 98.69 35 TYR B C 1
ATOM 1913 O O . TYR B 1 35 ? 1.021 18.516 8.906 1 98.69 35 TYR B O 1
ATOM 1921 N N . GLY B 1 36 ? 0.941 20.516 9.789 1 98.19 36 GLY B N 1
ATOM 1922 C CA . GLY B 1 36 ? -0.365 20.797 9.219 1 98.19 36 GLY B CA 1
ATOM 1923 C C . GLY B 1 36 ? -0.858 22.203 9.555 1 98.19 36 GLY B C 1
ATOM 1924 O O . GLY B 1 36 ? -0.218 22.922 10.32 1 98.19 36 GLY B O 1
ATOM 1925 N N . ARG B 1 37 ? -1.965 22.562 8.914 1 96.81 37 ARG B N 1
ATOM 1926 C CA . ARG B 1 37 ? -2.572 23.859 9.211 1 96.81 37 ARG B CA 1
ATOM 1927 C C . ARG B 1 37 ? -3.049 23.922 10.656 1 96.81 37 ARG B C 1
ATOM 1929 O O . ARG B 1 37 ? -2.869 24.938 11.328 1 96.81 37 ARG B O 1
ATOM 1936 N N . ARG B 1 38 ? -3.66 22.859 11.133 1 96.62 38 ARG B N 1
ATOM 1937 C CA . ARG B 1 38 ? -4.055 22.656 12.523 1 96.62 38 ARG B CA 1
ATOM 1938 C C . ARG B 1 38 ? -3.258 21.531 13.156 1 96.62 38 ARG B C 1
ATOM 1940 O O . ARG B 1 38 ? -2.777 20.625 12.461 1 96.62 38 ARG B O 1
ATOM 1947 N N . LEU B 1 39 ? -3.135 21.656 14.422 1 98.19 39 LEU B N 1
ATOM 1948 C CA . LEU B 1 39 ? -2.359 20.656 15.148 1 98.19 39 LEU B CA 1
ATOM 1949 C C . LEU B 1 39 ? -3.229 19.922 16.172 1 98.19 39 LEU B C 1
ATOM 1951 O O . LEU B 1 39 ? -4.199 20.5 16.672 1 98.19 39 LEU B O 1
ATOM 1955 N N . THR B 1 40 ? -2.842 18.703 16.359 1 98.06 40 THR B N 1
ATOM 1956 C CA . THR B 1 40 ? -3.521 17.922 17.391 1 98.06 40 THR B CA 1
ATOM 1957 C C . THR B 1 40 ? -3.332 18.547 18.766 1 98.06 40 THR B C 1
ATOM 1959 O O . THR B 1 40 ? -2.229 18.969 19.109 1 98.06 40 THR B O 1
ATOM 1962 N N . ASP B 1 41 ? -4.43 18.609 19.484 1 97.31 41 ASP B N 1
ATOM 1963 C CA . ASP B 1 41 ? -4.355 19.047 20.875 1 97.31 41 ASP B CA 1
ATOM 1964 C C . ASP B 1 41 ? -3.611 18.016 21.734 1 97.31 41 ASP B C 1
ATOM 1966 O O . ASP B 1 41 ? -4.039 16.859 21.844 1 97.31 41 ASP B O 1
ATOM 1970 N N . LEU B 1 42 ? -2.58 18.469 22.375 1 96.25 42 LEU B N 1
ATOM 1971 C CA . LEU B 1 42 ? -1.724 17.578 23.156 1 96.25 42 LEU B CA 1
ATOM 1972 C C . LEU B 1 42 ? -2.512 16.891 24.266 1 96.25 42 LEU B C 1
ATOM 1974 O O . LEU B 1 42 ? -2.178 15.781 24.688 1 96.25 42 LEU B O 1
ATOM 1978 N N . SER B 1 43 ? -3.545 17.531 24.688 1 95.69 43 SER B N 1
ATOM 1979 C CA . SER B 1 43 ? -4.34 16.984 25.797 1 95.69 43 SER B CA 1
ATOM 1980 C C . SER B 1 43 ? -5.094 15.734 25.375 1 95.69 43 SER B C 1
ATOM 1982 O O . SER B 1 43 ? -5.523 14.945 26.219 1 95.69 43 SER B O 1
ATOM 1984 N N . THR B 1 44 ? -5.234 15.555 24.031 1 94.56 44 THR B N 1
ATOM 1985 C CA . THR B 1 44 ? -5.973 14.398 23.547 1 94.56 44 THR B CA 1
ATOM 1986 C C . THR B 1 44 ? -5.059 13.188 23.391 1 94.56 44 THR B C 1
ATOM 1988 O O . THR B 1 44 ? -5.52 12.086 23.125 1 94.56 44 THR B O 1
ATOM 1991 N N . LEU B 1 45 ? -3.777 13.422 23.641 1 95.62 45 LEU B N 1
ATOM 1992 C CA . LEU B 1 45 ? -2.797 12.352 23.484 1 95.62 45 LEU B CA 1
ATOM 1993 C C . LEU B 1 45 ? -2.447 11.734 24.828 1 95.62 45 LEU B C 1
ATOM 1995 O O . LEU B 1 45 ? -2.199 12.453 25.797 1 95.62 45 LEU B O 1
ATOM 1999 N N . SER B 1 46 ? -2.404 10.438 24.828 1 93.62 46 SER B N 1
ATOM 2000 C CA . SER B 1 46 ? -2.164 9.742 26.094 1 93.62 46 SER B CA 1
ATOM 2001 C C . SER B 1 46 ? -0.729 9.234 26.172 1 93.62 46 SER B C 1
ATOM 2003 O O . SER B 1 46 ? -0.249 8.898 27.266 1 93.62 46 SER B O 1
ATOM 2005 N N . ALA B 1 47 ? -0.011 9.195 25.062 1 93.25 47 ALA B N 1
ATOM 2006 C CA . ALA B 1 47 ? 1.34 8.641 25.062 1 93.25 47 ALA B CA 1
ATOM 2007 C C . ALA B 1 47 ? 2.188 9.266 23.953 1 93.25 47 ALA B C 1
ATOM 2009 O O . ALA B 1 47 ? 1.655 9.844 23 1 93.25 47 ALA B O 1
ATOM 2010 N N . GLY B 1 48 ? 3.463 9.289 24.125 1 94.94 48 GLY B N 1
ATOM 2011 C CA . GLY B 1 48 ? 4.426 9.578 23.078 1 94.94 48 GLY B CA 1
ATOM 2012 C C . GLY B 1 48 ? 4.617 11.062 22.828 1 94.94 48 GLY B C 1
ATOM 2013 O O . GLY B 1 48 ? 5.199 11.461 21.828 1 94.94 48 GLY B O 1
ATOM 2014 N N . LYS B 1 49 ? 4.156 11.898 23.734 1 96.31 49 LYS B N 1
ATOM 2015 C CA . LYS B 1 49 ? 4.25 13.352 23.578 1 96.31 49 LYS B CA 1
ATOM 2016 C C . LYS B 1 49 ? 5.707 13.797 23.5 1 96.31 49 LYS B C 1
ATOM 2018 O O . LYS B 1 49 ? 6.023 14.781 22.828 1 96.31 49 LYS B O 1
ATOM 2023 N N . ASP B 1 50 ? 6.555 13.078 24.094 1 95.88 50 ASP B N 1
ATOM 2024 C CA . ASP B 1 50 ? 7.965 13.445 24.188 1 95.88 50 ASP B CA 1
ATOM 2025 C C . ASP B 1 50 ? 8.648 13.312 22.828 1 95.88 50 ASP B C 1
ATOM 2027 O O . ASP B 1 50 ? 9.688 13.938 22.578 1 95.88 50 ASP B O 1
ATOM 2031 N N . LYS B 1 51 ? 8.133 12.492 21.969 1 96.25 51 LYS B N 1
ATOM 2032 C CA . LYS B 1 51 ? 8.781 12.336 20.672 1 96.25 51 LYS B CA 1
ATOM 2033 C C . LYS B 1 51 ? 8.016 13.07 19.578 1 96.25 51 LYS B C 1
ATOM 2035 O O . LYS B 1 51 ? 8.367 12.984 18.406 1 96.25 51 LYS B O 1
ATOM 2040 N N . LEU B 1 52 ? 7.008 13.781 19.938 1 98.38 52 LEU B N 1
ATOM 2041 C CA . LEU B 1 52 ? 6.18 14.492 18.969 1 98.38 52 LEU B CA 1
ATOM 2042 C C . LEU B 1 52 ? 6.723 15.898 18.719 1 98.38 52 LEU B C 1
ATOM 2044 O O . LEU B 1 52 ? 6.988 16.641 19.672 1 98.38 52 LEU B O 1
ATOM 2048 N N . VAL B 1 53 ? 6.902 16.266 17.531 1 98.31 53 VAL B N 1
ATOM 2049 C CA . VAL B 1 53 ? 7.203 17.625 17.109 1 98.31 53 VAL B CA 1
ATOM 2050 C C . VAL B 1 53 ? 6.062 18.172 16.25 1 98.31 53 VAL B C 1
ATOM 2052 O O . VAL B 1 53 ? 5.711 17.562 15.227 1 98.31 53 VAL B O 1
ATOM 2055 N N . GLN B 1 54 ? 5.512 19.219 16.703 1 98.38 54 GLN B N 1
ATOM 2056 C CA . GLN B 1 54 ? 4.395 19.812 15.969 1 98.38 54 GLN B CA 1
ATOM 2057 C C . GLN B 1 54 ? 4.797 21.141 15.328 1 98.38 54 GLN B C 1
ATOM 2059 O O . GLN B 1 54 ? 5.496 21.938 15.938 1 98.38 54 GLN B O 1
ATOM 2064 N N . LYS B 1 55 ? 4.348 21.312 14.164 1 98.31 55 LYS B N 1
ATOM 2065 C CA . LYS B 1 55 ? 4.574 22.594 13.492 1 98.31 55 LYS B CA 1
ATOM 2066 C C . LYS B 1 55 ? 3.377 22.984 12.633 1 98.31 55 LYS B C 1
ATOM 2068 O O . LYS B 1 55 ? 2.975 22.234 11.742 1 98.31 55 LYS B O 1
ATOM 2073 N N . ALA B 1 56 ? 2.842 24.109 12.969 1 98.25 56 ALA B N 1
ATOM 2074 C CA . ALA B 1 56 ? 1.849 24.688 12.062 1 98.25 56 ALA B CA 1
ATOM 2075 C C . ALA B 1 56 ? 2.51 25.25 10.805 1 98.25 56 ALA B C 1
ATOM 2077 O O . ALA B 1 56 ? 3.486 26 10.891 1 98.25 56 ALA B O 1
ATOM 2078 N N . ILE B 1 57 ? 1.983 24.906 9.711 1 98.19 57 ILE B N 1
ATOM 2079 C CA . ILE B 1 57 ? 2.6 25.359 8.469 1 98.19 57 ILE B CA 1
ATOM 2080 C C . ILE B 1 57 ? 1.528 25.922 7.535 1 98.19 57 ILE B C 1
ATOM 2082 O O . ILE B 1 57 ? 0.337 25.656 7.727 1 98.19 57 ILE B O 1
ATOM 2086 N N . ASP B 1 58 ? 1.981 26.75 6.625 1 98.19 58 ASP B N 1
ATOM 2087 C CA . ASP B 1 58 ? 1.172 27.266 5.523 1 98.19 58 ASP B CA 1
ATOM 2088 C C . ASP B 1 58 ? 1.459 26.5 4.234 1 98.19 58 ASP B C 1
ATOM 2090 O O . ASP B 1 58 ? 2.561 26.578 3.688 1 98.19 58 ASP B O 1
ATOM 2094 N N . PHE B 1 59 ? 0.491 25.797 3.791 1 98.31 59 PHE B N 1
ATOM 2095 C CA . PHE B 1 59 ? 0.687 24.984 2.602 1 98.31 59 PHE B CA 1
ATOM 2096 C C . PHE B 1 59 ? 0.957 25.844 1.381 1 98.31 59 PHE B C 1
ATOM 2098 O O . PHE B 1 59 ? 1.411 25.359 0.347 1 98.31 59 PHE B O 1
ATOM 2105 N N . GLU B 1 60 ? 0.695 27.094 1.51 1 97.81 60 GLU B N 1
ATOM 2106 C CA . GLU B 1 60 ? 0.989 28.031 0.429 1 97.81 60 GLU B CA 1
ATOM 2107 C C . GLU B 1 60 ? 2.439 28.5 0.486 1 97.81 60 GLU B C 1
ATOM 2109 O O . GLU B 1 60 ? 2.92 29.156 -0.438 1 97.81 60 GLU B O 1
ATOM 2114 N N . LYS B 1 61 ? 3.115 28.234 1.537 1 98.06 61 LYS B N 1
ATOM 2115 C CA . LYS B 1 61 ? 4.5 28.656 1.747 1 98.06 61 LYS B CA 1
ATOM 2116 C C . LYS B 1 61 ? 5.336 27.5 2.301 1 98.06 61 LYS B C 1
ATOM 2118 O O . LYS B 1 61 ? 6.027 27.656 3.309 1 98.06 61 LYS B O 1
ATOM 2123 N N . LEU B 1 62 ? 5.305 26.453 1.626 1 98.12 62 LEU B N 1
ATOM 2124 C CA . LEU B 1 62 ? 5.91 25.219 2.115 1 98.12 62 LEU B CA 1
ATOM 2125 C C . LEU B 1 62 ? 7.422 25.375 2.246 1 98.12 62 LEU B C 1
ATOM 2127 O O . LEU B 1 62 ? 8.047 24.719 3.084 1 98.12 62 LEU B O 1
ATOM 2131 N N . GLU B 1 63 ? 8.016 26.188 1.405 1 96.5 63 GLU B N 1
ATOM 2132 C CA . GLU B 1 63 ? 9.461 26.391 1.447 1 96.5 63 GLU B CA 1
ATOM 2133 C C . GLU B 1 63 ? 9.898 26.938 2.805 1 96.5 63 GLU B C 1
ATOM 2135 O O . GLU B 1 63 ? 11.062 26.781 3.189 1 96.5 63 GLU B O 1
ATOM 2140 N N . GLU B 1 64 ? 8.953 27.516 3.518 1 97.44 64 GLU B N 1
ATOM 2141 C CA . GLU B 1 64 ? 9.25 28.078 4.832 1 97.44 64 GLU B CA 1
ATOM 2142 C C . GLU B 1 64 ? 8.945 27.078 5.941 1 97.44 64 GLU B C 1
ATOM 2144 O O . GLU B 1 64 ? 9.195 27.344 7.117 1 97.44 64 GLU B O 1
ATOM 2149 N N . SER B 1 65 ? 8.477 25.906 5.629 1 97.44 65 SER B N 1
ATOM 2150 C CA . SER B 1 65 ? 7.941 24.969 6.617 1 97.44 65 SER B CA 1
ATOM 2151 C C . SER B 1 65 ? 9.062 24.25 7.367 1 97.44 65 SER B C 1
ATOM 2153 O O . SER B 1 65 ? 8.883 23.844 8.516 1 97.44 65 SER B O 1
ATOM 2155 N N . GLY B 1 66 ? 10.242 24.109 6.684 1 97.12 66 GLY B N 1
ATOM 2156 C CA . GLY B 1 66 ? 11.32 23.328 7.27 1 97.12 66 GLY B CA 1
ATOM 2157 C C . GLY B 1 66 ? 11.008 21.844 7.344 1 97.12 66 GLY B C 1
ATOM 2158 O O . GLY B 1 66 ? 11.633 21.109 8.117 1 97.12 66 GLY B O 1
ATOM 2159 N N . ILE B 1 67 ? 10.078 21.391 6.621 1 97.5 67 ILE B N 1
ATOM 2160 C CA . ILE B 1 67 ? 9.594 20.016 6.684 1 97.5 67 ILE B CA 1
ATOM 2161 C C . ILE B 1 67 ? 10.742 19.047 6.375 1 97.5 67 ILE B C 1
ATOM 2163 O O . ILE B 1 67 ? 10.867 18 7.004 1 97.5 67 ILE B O 1
ATOM 2167 N N . LYS B 1 68 ? 11.57 19.406 5.473 1 96.5 68 LYS B N 1
ATOM 2168 C CA . LYS B 1 68 ? 12.633 18.5 5.035 1 96.5 68 LYS B CA 1
ATOM 2169 C C . LYS B 1 68 ? 13.734 18.391 6.09 1 96.5 68 LYS B C 1
ATOM 2171 O O . LYS B 1 68 ? 14.531 17.453 6.062 1 96.5 68 LYS B O 1
ATOM 2176 N N . ASP B 1 69 ? 13.773 19.297 7.016 1 96.31 69 ASP B N 1
ATOM 2177 C CA . ASP B 1 69 ? 14.828 19.328 8.023 1 96.31 69 ASP B CA 1
ATOM 2178 C C . ASP B 1 69 ? 14.75 18.094 8.93 1 96.31 69 ASP B C 1
ATOM 2180 O O . ASP B 1 69 ? 15.734 17.719 9.57 1 96.31 69 ASP B O 1
ATOM 2184 N N . GLY B 1 70 ? 13.586 17.5 8.945 1 96.06 70 GLY B N 1
ATOM 2185 C CA . GLY B 1 70 ? 13.406 16.328 9.789 1 96.06 70 GLY B CA 1
ATOM 2186 C C . GLY B 1 70 ? 14.016 15.07 9.203 1 96.06 70 GLY B C 1
ATOM 2187 O O . GLY B 1 70 ? 14.203 14.078 9.906 1 96.06 70 GLY B O 1
ATOM 2188 N N . LYS B 1 71 ? 14.305 15.109 7.914 1 96.62 71 LYS B N 1
ATOM 2189 C CA . LYS B 1 71 ? 14.875 13.945 7.234 1 96.62 71 LYS B CA 1
ATOM 2190 C C . LYS B 1 71 ? 14.109 12.68 7.59 1 96.62 71 LYS B C 1
ATOM 2192 O O . LYS B 1 71 ? 14.711 11.68 7.992 1 96.62 71 LYS B O 1
ATOM 2197 N N . TRP B 1 72 ? 12.891 12.68 7.379 1 95.75 72 TRP B N 1
ATOM 2198 C CA . TRP B 1 72 ? 11.953 11.664 7.836 1 95.75 72 TRP B CA 1
ATOM 2199 C C . TRP B 1 72 ? 12.156 10.359 7.07 1 95.75 72 TRP B C 1
ATOM 2201 O O . TRP B 1 72 ? 12.227 10.359 5.84 1 95.75 72 TRP B O 1
ATOM 2211 N N . ASP B 1 73 ? 12.211 9.266 7.82 1 90.88 73 ASP B N 1
ATOM 2212 C CA . ASP B 1 73 ? 12.32 7.961 7.176 1 90.88 73 ASP B CA 1
ATOM 2213 C C . ASP B 1 73 ? 11.039 7.609 6.418 1 90.88 73 ASP B C 1
ATOM 2215 O O . ASP B 1 73 ? 11.102 7.055 5.316 1 90.88 73 ASP B O 1
ATOM 2219 N N . VAL B 1 74 ? 9.922 7.941 7.051 1 92.44 74 VAL B N 1
ATOM 2220 C CA . VAL B 1 74 ? 8.625 7.625 6.461 1 92.44 74 VAL B CA 1
ATOM 2221 C C . VAL B 1 74 ? 7.73 8.867 6.484 1 92.44 74 VAL B C 1
ATOM 2223 O O . VAL B 1 74 ? 7.621 9.539 7.512 1 92.44 74 VAL B O 1
ATOM 2226 N N . VAL B 1 75 ? 7.145 9.141 5.352 1 95.88 75 VAL B N 1
ATOM 2227 C CA . VAL B 1 75 ? 6.188 10.234 5.227 1 95.88 75 VAL B CA 1
ATOM 2228 C C . VAL B 1 75 ? 4.781 9.672 5.031 1 95.88 75 VAL B C 1
ATOM 2230 O O . VAL B 1 75 ? 4.5 9.008 4.031 1 95.88 75 VAL B O 1
ATOM 2233 N N . PHE B 1 76 ? 3.906 9.953 6.008 1 95.88 76 PHE B N 1
ATOM 2234 C CA . PHE B 1 76 ? 2.5 9.578 5.926 1 95.88 76 PHE B CA 1
ATOM 2235 C C . PHE B 1 76 ? 1.646 10.758 5.48 1 95.88 76 PHE B C 1
ATOM 2237 O O . PHE B 1 76 ? 1.748 11.852 6.039 1 95.88 76 PHE B O 1
ATOM 2244 N N . ILE B 1 77 ? 0.803 10.492 4.523 1 97.88 77 ILE B N 1
ATOM 2245 C CA . ILE B 1 77 ? -0.108 11.547 4.102 1 97.88 77 ILE B CA 1
ATOM 2246 C C . ILE B 1 77 ? -1.547 11.039 4.152 1 97.88 77 ILE B C 1
ATOM 2248 O O . ILE B 1 77 ? -1.93 10.164 3.371 1 97.88 77 ILE B O 1
ATOM 2252 N N . THR B 1 78 ? -2.275 11.594 5.074 1 96.81 78 THR B N 1
ATOM 2253 C CA . THR B 1 78 ? -3.697 11.297 5.207 1 96.81 78 THR B CA 1
ATOM 2254 C C . THR B 1 78 ? -4.539 12.539 4.941 1 96.81 78 THR B C 1
ATOM 2256 O O . THR B 1 78 ? -5.746 12.547 5.195 1 96.81 78 THR B O 1
ATOM 2259 N N . LEU B 1 79 ? -3.885 13.602 4.434 1 97.06 79 LEU B N 1
ATOM 2260 C CA . LEU B 1 79 ? -4.57 14.859 4.141 1 97.06 79 LEU B CA 1
ATOM 2261 C C . LEU B 1 79 ? -5.539 14.688 2.973 1 97.06 79 LEU B C 1
ATOM 2263 O O . LEU B 1 79 ? -5.199 14.062 1.966 1 97.06 79 LEU B O 1
ATOM 2267 N N . GLY B 1 80 ? -6.645 15.117 3.109 1 94.19 80 GLY B N 1
ATOM 2268 C CA . GLY B 1 80 ? -7.695 15.18 2.107 1 94.19 80 GLY B CA 1
ATOM 2269 C C . GLY B 1 80 ? -8.844 16.078 2.508 1 94.19 80 GLY B C 1
ATOM 2270 O O . GLY B 1 80 ? -8.789 16.75 3.543 1 94.19 80 GLY B O 1
ATOM 2271 N N . THR B 1 81 ? -9.727 16.266 1.608 1 94.12 81 THR B N 1
ATOM 2272 C CA . THR B 1 81 ? -10.922 17.078 1.871 1 94.12 81 THR B CA 1
ATOM 2273 C C . THR B 1 81 ? -12.078 16.625 0.976 1 94.12 81 THR B C 1
ATOM 2275 O O . THR B 1 81 ? -11.953 15.656 0.232 1 94.12 81 THR B O 1
ATOM 2278 N N . THR B 1 82 ? -13.203 17.203 1.221 1 91.06 82 THR B N 1
ATOM 2279 C CA . THR B 1 82 ? -14.359 17.047 0.344 1 91.06 82 THR B CA 1
ATOM 2280 C C . THR B 1 82 ? -14.656 18.359 -0.397 1 91.06 82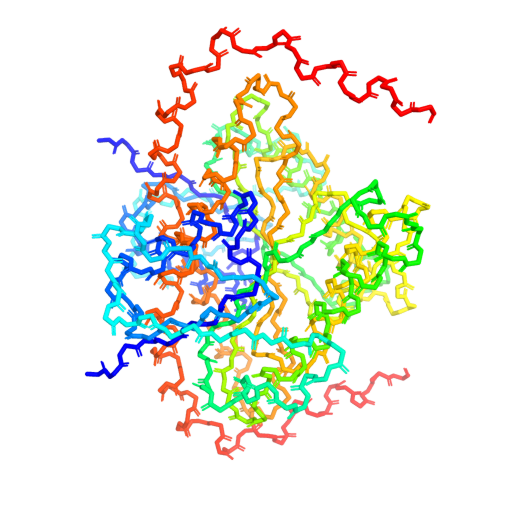 THR B C 1
ATOM 2282 O O . THR B 1 82 ? -14.219 19.422 0.028 1 91.06 82 THR B O 1
ATOM 2285 N N . ARG B 1 83 ? -15.32 18.141 -1.477 1 91.12 83 ARG B N 1
ATOM 2286 C CA . ARG B 1 83 ? -15.695 19.344 -2.215 1 91.12 83 ARG B CA 1
ATOM 2287 C C . ARG B 1 83 ? -16.5 20.297 -1.34 1 91.12 83 ARG B C 1
ATOM 2289 O O . ARG B 1 83 ? -16.297 21.516 -1.387 1 91.12 83 ARG B O 1
ATOM 2296 N N . LYS B 1 84 ? -17.438 19.766 -0.584 1 92.19 84 LYS B N 1
ATOM 2297 C CA . LYS B 1 84 ? -18.281 20.578 0.304 1 92.19 84 LYS B CA 1
ATOM 2298 C C . LYS B 1 84 ? -17.422 21.359 1.284 1 92.19 84 LYS B C 1
ATOM 2300 O O . LYS B 1 84 ? -17.594 22.578 1.435 1 92.19 84 LYS B O 1
ATOM 2305 N N . ALA B 1 85 ? -16.469 20.766 1.913 1 92.12 85 ALA B N 1
ATOM 2306 C CA . ALA B 1 85 ? -15.617 21.422 2.904 1 92.12 85 ALA B CA 1
ATOM 2307 C C . ALA B 1 85 ? -14.695 22.438 2.248 1 92.12 85 ALA B C 1
ATOM 2309 O O . ALA B 1 85 ? -14.391 23.484 2.84 1 92.12 85 ALA B O 1
ATOM 2310 N N . ALA B 1 86 ? -14.266 22.141 0.999 1 94.12 86 ALA B N 1
ATOM 2311 C CA . ALA B 1 86 ? -13.32 23.016 0.299 1 94.12 86 ALA B CA 1
ATOM 2312 C C . ALA B 1 86 ? -14.039 24.203 -0.334 1 94.12 86 ALA B C 1
ATOM 2314 O O . ALA B 1 86 ? -13.406 25.203 -0.692 1 94.12 86 ALA B O 1
ATOM 2315 N N . GLY B 1 87 ? -15.328 24.031 -0.575 1 95.25 87 GLY B N 1
ATOM 2316 C CA . GLY B 1 87 ? -16.156 25.141 -1.039 1 95.25 87 GLY B CA 1
ATOM 2317 C C . GLY B 1 87 ? -16.234 25.234 -2.551 1 95.25 87 GLY B C 1
ATOM 2318 O O . GLY B 1 87 ? -17.031 26 -3.092 1 95.25 87 GLY B O 1
ATOM 2319 N N . SER B 1 88 ? -15.336 24.578 -3.301 1 96.62 88 SER B N 1
ATOM 2320 C CA . SER B 1 88 ? -15.336 24.562 -4.758 1 96.62 88 SER B CA 1
ATOM 2321 C C . SER B 1 88 ? -14.523 23.391 -5.305 1 96.62 88 SER B C 1
ATOM 2323 O O . SER B 1 88 ? -13.805 22.734 -4.559 1 96.62 88 SER B O 1
ATOM 2325 N N . ALA B 1 89 ? -14.688 23.141 -6.637 1 96.62 89 ALA B N 1
ATOM 2326 C CA . ALA B 1 89 ? -13.875 22.125 -7.293 1 96.62 89 ALA B CA 1
ATOM 2327 C C . ALA B 1 89 ? -12.391 22.484 -7.246 1 96.62 89 ALA B C 1
ATOM 2329 O O . ALA B 1 89 ? -11.547 21.625 -7.035 1 96.62 89 ALA B O 1
ATOM 2330 N N . GLU B 1 90 ? -12.188 23.734 -7.469 1 97.25 90 GLU B N 1
ATOM 2331 C CA . GLU B 1 90 ? -10.812 24.219 -7.426 1 97.25 90 GLU B CA 1
ATOM 2332 C C . GLU B 1 90 ? -10.219 24.094 -6.027 1 97.25 90 GLU B C 1
ATOM 2334 O O . GLU B 1 90 ? -9.078 23.672 -5.867 1 97.25 90 GLU B O 1
ATOM 2339 N N . GLY B 1 91 ? -10.984 24.531 -5.016 1 97.06 91 GLY B N 1
ATOM 2340 C CA . GLY B 1 91 ? -10.555 24.375 -3.637 1 97.06 91 GLY B CA 1
ATOM 2341 C C . GLY B 1 91 ? -10.305 22.922 -3.258 1 97.06 91 GLY B C 1
ATOM 2342 O O . GLY B 1 91 ? -9.336 22.625 -2.557 1 97.06 91 GLY B O 1
ATOM 2343 N N . PHE B 1 92 ? -11.172 22.094 -3.781 1 97.44 92 PHE B N 1
ATOM 2344 C CA . PHE B 1 92 ? -11.031 20.672 -3.537 1 97.44 92 PHE B CA 1
ATOM 2345 C C . PHE B 1 92 ? -9.727 20.141 -4.125 1 97.44 92 PHE B C 1
ATOM 2347 O O . PHE B 1 92 ? -8.945 19.484 -3.43 1 97.44 92 PHE B O 1
ATOM 2354 N N . GLN B 1 93 ? -9.391 20.453 -5.363 1 97.94 93 GLN B N 1
ATOM 2355 C CA . GLN B 1 93 ? -8.18 19.984 -6.027 1 97.94 93 GLN B CA 1
ATOM 2356 C C . GLN B 1 93 ? -6.93 20.531 -5.348 1 97.94 93 GLN B C 1
ATOM 2358 O O . GLN B 1 93 ? -5.922 19.844 -5.227 1 97.94 93 GLN B O 1
ATOM 2363 N N . LYS B 1 94 ? -7.051 21.719 -4.918 1 98.06 94 LYS B N 1
ATOM 2364 C CA . LYS B 1 94 ? -5.926 22.359 -4.242 1 98.06 94 LYS B CA 1
ATOM 2365 C C . LYS B 1 94 ? -5.547 21.594 -2.973 1 98.06 94 LYS B C 1
ATOM 2367 O O . LYS B 1 94 ? -4.379 21.266 -2.768 1 98.06 94 LYS B O 1
ATOM 2372 N N . ILE B 1 95 ? -6.496 21.281 -2.211 1 97.56 95 ILE B N 1
ATOM 2373 C CA . ILE B 1 95 ? -6.25 20.672 -0.907 1 97.56 95 ILE B CA 1
ATOM 2374 C C . ILE B 1 95 ? -5.988 19.188 -1.077 1 97.56 95 ILE B C 1
ATOM 2376 O O . ILE B 1 95 ? -5.008 18.656 -0.547 1 97.56 95 ILE B O 1
ATOM 2380 N N . ASP B 1 96 ? -6.75 18.5 -1.84 1 97.44 96 ASP B N 1
ATOM 2381 C CA . ASP B 1 96 ? -6.734 17.047 -1.938 1 97.44 96 ASP B CA 1
ATOM 2382 C C . ASP B 1 96 ? -5.574 16.562 -2.809 1 97.44 96 ASP B C 1
ATOM 2384 O O . ASP B 1 96 ? -5.117 15.43 -2.672 1 97.44 96 ASP B O 1
ATOM 2388 N N . ARG B 1 97 ? -5.07 17.406 -3.631 1 98.44 97 ARG B N 1
ATOM 2389 C CA . ARG B 1 97 ? -4.02 16.984 -4.551 1 98.44 97 ARG B CA 1
ATOM 2390 C C . ARG B 1 97 ? -2.799 17.891 -4.449 1 98.44 97 ARG B C 1
ATOM 2392 O O . ARG B 1 97 ? -1.716 17.438 -4.066 1 98.44 97 ARG B O 1
ATOM 2399 N N . ASP B 1 98 ? -2.975 19.188 -4.754 1 98.62 98 ASP B N 1
ATOM 2400 C CA . ASP B 1 98 ? -1.816 20.062 -4.883 1 98.62 98 ASP B CA 1
ATOM 2401 C C . ASP B 1 98 ? -1.066 20.188 -3.557 1 98.62 98 ASP B C 1
ATOM 2403 O O . ASP B 1 98 ? 0.162 20.078 -3.521 1 98.62 98 ASP B O 1
ATOM 2407 N N . TYR B 1 99 ? -1.758 20.422 -2.457 1 98.69 99 TYR B N 1
ATOM 2408 C CA . TYR B 1 99 ? -1.118 20.5 -1.148 1 98.69 99 TYR B CA 1
ATOM 2409 C C . TYR B 1 99 ? -0.41 19.188 -0.812 1 98.69 99 TYR B C 1
ATOM 2411 O O . TYR B 1 99 ? 0.7 19.203 -0.275 1 98.69 99 TYR B O 1
ATOM 2419 N N . VAL B 1 100 ? -1.037 18.094 -1.122 1 98.69 100 VAL B N 1
ATOM 2420 C CA . VAL B 1 100 ? -0.491 16.766 -0.852 1 98.69 100 VAL B CA 1
ATOM 2421 C C . VAL B 1 100 ? 0.807 16.578 -1.633 1 98.69 100 VAL B C 1
ATOM 2423 O O . VAL B 1 100 ? 1.847 16.266 -1.051 1 98.69 100 VAL B O 1
ATOM 2426 N N . ILE B 1 101 ? 0.78 16.844 -2.902 1 98.75 101 ILE B N 1
ATOM 2427 C CA . ILE B 1 101 ? 1.921 16.625 -3.785 1 98.75 101 ILE B CA 1
ATOM 2428 C C . ILE B 1 101 ? 3.061 17.562 -3.391 1 98.75 101 ILE B C 1
ATOM 2430 O O . ILE B 1 101 ? 4.207 17.125 -3.256 1 98.75 101 ILE B O 1
ATOM 2434 N N . ASN B 1 102 ? 2.717 18.781 -3.18 1 98.75 102 ASN B N 1
ATOM 2435 C CA . ASN B 1 102 ? 3.742 19.766 -2.865 1 98.75 102 ASN B CA 1
ATOM 2436 C C . ASN B 1 102 ? 4.383 19.5 -1.507 1 98.75 102 ASN B C 1
ATOM 2438 O O . ASN B 1 102 ? 5.59 19.688 -1.337 1 98.75 102 ASN B O 1
ATOM 2442 N N . ALA B 1 103 ? 3.584 19.094 -0.541 1 98.75 103 ALA B N 1
ATOM 2443 C CA . ALA B 1 103 ? 4.141 18.75 0.765 1 98.75 103 ALA B CA 1
ATOM 2444 C C . ALA B 1 103 ? 5.082 17.547 0.661 1 98.75 103 ALA B C 1
ATOM 2446 O O . ALA B 1 103 ? 6.141 17.531 1.292 1 98.75 103 ALA B O 1
ATOM 2447 N N . ALA B 1 104 ? 4.68 16.578 -0.077 1 98.56 104 ALA B N 1
ATOM 2448 C CA . ALA B 1 104 ? 5.52 15.406 -0.3 1 98.56 104 ALA B CA 1
ATOM 2449 C C . ALA B 1 104 ? 6.848 15.797 -0.947 1 98.56 104 ALA B C 1
ATOM 2451 O O . ALA B 1 104 ? 7.906 15.305 -0.552 1 98.56 104 ALA B O 1
ATOM 2452 N N . LYS B 1 105 ? 6.777 16.672 -1.938 1 98.44 105 LYS B N 1
ATOM 2453 C CA . LYS B 1 105 ? 7.992 17.156 -2.592 1 98.44 105 LYS B CA 1
ATOM 2454 C C . LYS B 1 105 ? 8.898 17.875 -1.601 1 98.44 105 LYS B C 1
ATOM 2456 O O . LYS B 1 105 ? 10.117 17.672 -1.598 1 98.44 105 LYS B O 1
ATOM 2461 N N . GLU B 1 106 ? 8.25 18.688 -0.826 1 98.5 106 GLU B N 1
ATOM 2462 C CA . GLU B 1 106 ? 9.016 19.484 0.133 1 98.5 106 GLU B CA 1
ATOM 2463 C C . GLU B 1 106 ? 9.664 18.578 1.188 1 98.5 106 GLU B C 1
ATOM 2465 O O . GLU B 1 106 ? 10.75 18.891 1.691 1 98.5 106 GLU B O 1
ATOM 2470 N N . ALA B 1 107 ? 9.047 17.469 1.526 1 98.38 107 ALA B N 1
ATOM 2471 C CA . ALA B 1 107 ? 9.539 16.547 2.555 1 98.38 107 ALA B CA 1
ATOM 2472 C C . ALA B 1 107 ? 10.672 15.68 2.012 1 98.38 107 ALA B C 1
ATOM 2474 O O . ALA B 1 107 ? 11.398 15.047 2.781 1 98.38 107 ALA B O 1
ATOM 2475 N N . ARG B 1 108 ? 10.75 15.602 0.734 1 97.62 108 ARG B N 1
ATOM 2476 C CA . ARG B 1 108 ? 11.742 14.742 0.099 1 97.62 108 ARG B CA 1
ATOM 2477 C C . ARG B 1 108 ? 13.148 15.305 0.268 1 97.62 108 ARG B C 1
ATOM 2479 O O . ARG B 1 108 ? 13.375 16.5 0.023 1 97.62 108 ARG B O 1
ATOM 2486 N N . VAL B 1 109 ? 14.023 14.469 0.769 1 95.81 109 VAL B N 1
ATOM 2487 C CA . VAL B 1 109 ? 15.445 14.789 0.848 1 95.81 109 VAL B CA 1
ATOM 2488 C C . VAL B 1 109 ? 16.234 13.945 -0.159 1 95.81 109 VAL B C 1
ATOM 2490 O O . VAL B 1 109 ? 16.344 12.727 -0.003 1 95.81 109 VAL B O 1
ATOM 2493 N N . PRO B 1 110 ? 16.766 14.602 -1.1 1 88.44 110 PRO B N 1
ATOM 2494 C CA . PRO B 1 110 ? 17.5 13.844 -2.115 1 88.44 110 PRO B CA 1
ATOM 2495 C C . PRO B 1 110 ? 18.547 12.906 -1.512 1 88.44 110 PRO B C 1
ATOM 2497 O O . PRO B 1 110 ? 19.172 13.25 -0.503 1 88.44 110 PRO B O 1
ATOM 2500 N N . ASP B 1 111 ? 18.734 11.695 -2.047 1 85.12 111 ASP B N 1
ATOM 2501 C CA . ASP B 1 111 ? 19.75 10.695 -1.746 1 85.12 111 ASP B CA 1
ATOM 2502 C C . ASP B 1 111 ? 19.469 10.008 -0.409 1 85.12 111 ASP B C 1
ATOM 2504 O O . ASP B 1 111 ? 20.281 9.234 0.081 1 85.12 111 ASP B O 1
ATOM 2508 N N . LEU B 1 112 ? 18.453 10.414 0.314 1 89.12 112 LEU B N 1
ATOM 2509 C CA . LEU B 1 112 ? 18 9.695 1.502 1 89.12 112 LEU B CA 1
ATOM 2510 C C . LEU B 1 112 ? 16.906 8.695 1.15 1 89.12 112 LEU B C 1
ATOM 2512 O O . LEU B 1 112 ? 15.984 9.016 0.401 1 89.12 112 LEU B O 1
ATOM 2516 N N . PRO B 1 113 ? 17.125 7.492 1.593 1 86.56 113 PRO B N 1
ATOM 2517 C CA . PRO B 1 113 ? 16.047 6.527 1.379 1 86.56 113 PRO B CA 1
ATOM 2518 C C . PRO B 1 113 ? 14.812 6.828 2.232 1 86.56 113 PRO B C 1
ATOM 2520 O O . PRO B 1 113 ? 14.883 6.758 3.463 1 86.56 113 PRO B O 1
ATOM 2523 N N . GLN B 1 114 ? 13.758 7.301 1.58 1 90.75 114 GLN B N 1
ATOM 2524 C CA . GLN B 1 114 ? 12.5 7.621 2.252 1 90.75 114 GLN B CA 1
ATOM 2525 C C . GLN B 1 114 ? 11.336 6.852 1.638 1 90.75 114 GLN B C 1
ATOM 2527 O O . GLN B 1 114 ? 11.32 6.598 0.432 1 90.75 114 GLN B O 1
ATOM 2532 N N . ARG B 1 115 ? 10.492 6.543 2.5 1 92.25 115 ARG B N 1
ATOM 2533 C CA . ARG B 1 115 ? 9.25 5.906 2.076 1 92.25 115 ARG B CA 1
ATOM 2534 C C . ARG B 1 115 ? 8.062 6.852 2.248 1 92.25 115 ARG B C 1
ATOM 2536 O O . ARG B 1 115 ? 7.996 7.602 3.225 1 92.25 115 ARG B O 1
ATOM 2543 N N . ILE B 1 116 ? 7.137 6.773 1.285 1 93.81 116 ILE B N 1
ATOM 2544 C CA . ILE B 1 116 ? 5.914 7.559 1.441 1 93.81 116 ILE B CA 1
ATOM 2545 C C . ILE B 1 116 ? 4.703 6.629 1.454 1 93.81 116 ILE B C 1
ATOM 2547 O O . ILE B 1 116 ? 4.648 5.66 0.693 1 93.81 116 ILE B O 1
ATOM 2551 N N . VAL B 1 117 ? 3.777 6.887 2.395 1 94.38 117 VAL B N 1
ATOM 2552 C CA . VAL B 1 117 ? 2.523 6.156 2.549 1 94.38 117 VAL B CA 1
ATOM 2553 C C . VAL B 1 117 ? 1.346 7.113 2.373 1 94.38 117 VAL B C 1
ATOM 2555 O O . VAL B 1 117 ? 1.232 8.109 3.094 1 94.38 117 VAL B O 1
ATOM 2558 N N . TYR B 1 118 ? 0.499 6.75 1.408 1 96.62 118 TYR B N 1
ATOM 2559 C CA . TYR B 1 118 ? -0.594 7.648 1.05 1 96.62 118 TYR B CA 1
ATOM 2560 C C . TYR B 1 118 ? -1.943 6.961 1.231 1 96.62 118 TYR B C 1
ATOM 2562 O O . TYR B 1 118 ? -2.164 5.863 0.714 1 96.62 118 TYR B O 1
ATOM 2570 N N . LEU B 1 119 ? -2.799 7.617 2.018 1 95.31 119 LEU B N 1
ATOM 2571 C CA . LEU B 1 119 ? -4.184 7.164 2.119 1 95.31 119 LEU B CA 1
ATOM 2572 C C . LEU B 1 119 ? -5 7.648 0.925 1 95.31 119 LEU B C 1
ATOM 2574 O O . LEU B 1 119 ? -5.379 8.82 0.86 1 95.31 119 LEU B O 1
ATOM 2578 N N . SER B 1 120 ? -5.254 6.762 0.036 1 96.31 120 SER B N 1
ATOM 2579 C CA . SER B 1 120 ? -6.02 7.051 -1.171 1 96.31 120 SER B CA 1
ATOM 2580 C C . SER B 1 120 ? -7.469 6.598 -1.03 1 96.31 120 SER B C 1
ATOM 2582 O O . SER B 1 120 ? -8.117 6.875 -0.02 1 96.31 120 SER B O 1
ATOM 2584 N N . ALA B 1 121 ? -8.031 6.164 -2.115 1 92.25 121 ALA B N 1
ATOM 2585 C CA . ALA B 1 121 ? -9.422 5.719 -2.154 1 92.25 121 ALA B CA 1
ATOM 2586 C C . ALA B 1 121 ? -9.586 4.527 -3.094 1 92.25 121 ALA B C 1
ATOM 2588 O O . ALA B 1 121 ? -8.859 4.402 -4.082 1 92.25 121 ALA B O 1
ATOM 2589 N N . SER B 1 122 ? -10.555 3.738 -2.807 1 91.31 122 SER B N 1
ATOM 2590 C CA . SER B 1 122 ? -10.812 2.566 -3.635 1 91.31 122 SER B CA 1
ATOM 2591 C C . SER B 1 122 ? -11.125 2.963 -5.074 1 91.31 122 SER B C 1
ATOM 2593 O O . SER B 1 122 ? -10.781 2.242 -6.012 1 91.31 122 SER B O 1
ATOM 2595 N N . SER B 1 123 ? -11.688 4.137 -5.25 1 93.81 123 SER B N 1
ATOM 2596 C CA . SER B 1 123 ? -12.164 4.543 -6.566 1 93.81 123 SER B CA 1
ATOM 2597 C C . SER B 1 123 ? -11.109 5.332 -7.324 1 93.81 123 SER B C 1
ATOM 2599 O O . SER B 1 123 ? -11.359 5.824 -8.43 1 93.81 123 SER B O 1
ATOM 2601 N N . ALA B 1 124 ? -9.945 5.492 -6.801 1 96.75 124 ALA B N 1
ATOM 2602 C CA . ALA B 1 124 ? -8.914 6.352 -7.383 1 96.75 124 ALA B CA 1
ATOM 2603 C C . ALA B 1 124 ? -8.609 5.949 -8.82 1 96.75 124 ALA B C 1
ATOM 2605 O O . ALA B 1 124 ? -8.375 4.77 -9.102 1 96.75 124 ALA B O 1
ATOM 2606 N N . SER B 1 125 ? -8.656 6.883 -9.688 1 97 125 SER B N 1
ATOM 2607 C CA . SER B 1 125 ? -8.305 6.73 -11.094 1 97 125 SER B CA 1
ATOM 2608 C C . SER B 1 125 ? -8.047 8.086 -11.75 1 97 125 SER B C 1
ATOM 2610 O O . SER B 1 125 ? -8.898 8.977 -11.703 1 97 125 SER B O 1
ATOM 2612 N N . SER B 1 126 ? -6.867 8.188 -12.406 1 96.44 126 SER B N 1
ATOM 2613 C CA . SER B 1 126 ? -6.547 9.469 -13.031 1 96.44 126 SER B CA 1
ATOM 2614 C C . SER B 1 126 ? -7.426 9.727 -14.25 1 96.44 126 SER B C 1
ATOM 2616 O O . SER B 1 126 ? -7.484 10.852 -14.75 1 96.44 126 SER B O 1
ATOM 2618 N N . LYS B 1 127 ? -8.117 8.734 -14.688 1 95.19 127 LYS B N 1
ATOM 2619 C CA . LYS B 1 127 ? -8.961 8.883 -15.875 1 95.19 127 LYS B CA 1
ATOM 2620 C C . LYS B 1 127 ? -10.422 9.07 -15.492 1 95.19 127 LYS B C 1
ATOM 2622 O O . LYS B 1 127 ? -11.281 9.219 -16.359 1 95.19 127 LYS B O 1
ATOM 2627 N N . SER B 1 128 ? -10.68 9.109 -14.258 1 96.06 128 SER B N 1
ATOM 2628 C CA . SER B 1 128 ? -12.062 9.164 -13.805 1 96.06 128 SER B CA 1
ATOM 2629 C C . SER B 1 128 ? -12.727 10.477 -14.203 1 96.06 128 SER B C 1
ATOM 2631 O O . SER B 1 128 ? -12.07 11.523 -14.25 1 96.06 128 SER B O 1
ATOM 2633 N N . LEU B 1 129 ? -14.039 10.469 -14.398 1 95.31 129 LEU B N 1
ATOM 2634 C CA . LEU B 1 129 ? -14.82 11.68 -14.633 1 95.31 129 LEU B CA 1
ATOM 2635 C C . LEU B 1 129 ? -15.203 12.336 -13.312 1 95.31 129 LEU B C 1
ATOM 2637 O O . LEU B 1 129 ? -15.562 13.516 -13.281 1 95.31 129 LEU B O 1
ATOM 2641 N N . LEU B 1 130 ? -15.227 11.516 -12.25 1 95.12 130 LEU B N 1
ATOM 2642 C CA . LEU B 1 130 ? -15.539 12.031 -10.93 1 95.12 130 LEU B CA 1
ATOM 2643 C C . LEU B 1 130 ? -14.344 12.766 -10.336 1 95.12 130 LEU B C 1
ATOM 2645 O O . LEU B 1 130 ? -13.242 12.211 -10.273 1 95.12 130 LEU B O 1
ATOM 2649 N N . LEU B 1 131 ? -14.547 13.922 -9.883 1 95.62 131 LEU B N 1
ATOM 2650 C CA . LEU B 1 131 ? -13.492 14.812 -9.406 1 95.62 131 LEU B CA 1
ATOM 2651 C C . LEU B 1 131 ? -12.68 14.156 -8.289 1 95.62 131 LEU B C 1
ATOM 2653 O O . LEU B 1 131 ? -11.453 14.203 -8.305 1 95.62 131 LEU B O 1
ATOM 2657 N N . TYR B 1 132 ? -13.336 13.562 -7.32 1 95.25 132 TYR B N 1
ATOM 2658 C CA . TYR B 1 132 ? -12.68 12.938 -6.18 1 95.25 132 TYR B CA 1
ATOM 2659 C C . TYR B 1 132 ? -11.766 11.805 -6.629 1 95.25 132 TYR B C 1
ATOM 2661 O O . TYR B 1 132 ? -10.586 11.773 -6.281 1 95.25 132 TYR B O 1
ATOM 2669 N N . SER B 1 133 ? -12.281 10.922 -7.43 1 96.56 133 SER B N 1
ATOM 2670 C CA . SER B 1 133 ? -11.523 9.773 -7.914 1 96.56 133 SER B CA 1
ATOM 2671 C C . SER B 1 133 ? -10.352 10.203 -8.789 1 96.56 133 SER B C 1
ATOM 2673 O O . SER B 1 133 ? -9.258 9.648 -8.688 1 96.56 133 SER B O 1
ATOM 2675 N N . ARG B 1 134 ? -10.633 11.148 -9.609 1 97.38 134 ARG B N 1
ATOM 2676 C CA . ARG B 1 134 ? -9.594 11.672 -10.484 1 97.38 134 ARG B CA 1
ATOM 2677 C C . ARG B 1 134 ? -8.461 12.305 -9.68 1 97.38 134 ARG B C 1
ATOM 2679 O O . ARG B 1 134 ? -7.285 12.07 -9.961 1 97.38 134 ARG B O 1
ATOM 2686 N N . SER B 1 135 ? -8.82 13.062 -8.688 1 97.62 135 SER B N 1
ATOM 2687 C CA . SER B 1 135 ? -7.84 13.719 -7.828 1 97.62 135 SER B CA 1
ATOM 2688 C C . SER B 1 135 ? -6.949 12.703 -7.121 1 97.62 135 SER B C 1
ATOM 2690 O O . SER B 1 135 ? -5.727 12.836 -7.125 1 97.62 135 SER B O 1
ATOM 2692 N N . LYS B 1 136 ? -7.57 11.68 -6.586 1 97.81 136 LYS B N 1
ATOM 2693 C CA . LYS B 1 136 ? -6.805 10.656 -5.883 1 97.81 136 LYS B CA 1
ATOM 2694 C C . LYS B 1 136 ? -5.891 9.898 -6.844 1 97.81 136 LYS B C 1
ATOM 2696 O O . LYS B 1 136 ? -4.719 9.664 -6.539 1 97.81 136 LYS B O 1
ATOM 2701 N N . GLY B 1 137 ? -6.406 9.562 -7.965 1 98.06 137 GLY B N 1
ATOM 2702 C CA . GLY B 1 137 ? -5.582 8.883 -8.953 1 98.06 137 GLY B CA 1
ATOM 2703 C C . GLY B 1 137 ? -4.395 9.711 -9.406 1 98.06 137 GLY B C 1
ATOM 2704 O O . GLY B 1 137 ? -3.273 9.203 -9.484 1 98.06 137 GLY B O 1
ATOM 2705 N N . GLN B 1 138 ? -4.633 10.961 -9.719 1 98.06 138 GLN B N 1
ATOM 2706 C CA . GLN B 1 138 ? -3.568 11.875 -10.125 1 98.06 138 GLN B CA 1
ATOM 2707 C C . GLN B 1 138 ? -2.541 12.047 -9.008 1 98.06 138 GLN B C 1
ATOM 2709 O O . GLN B 1 138 ? -1.338 12.117 -9.273 1 98.06 138 GLN B O 1
ATOM 2714 N N . THR B 1 139 ? -2.988 12.086 -7.809 1 98.62 139 THR B N 1
ATOM 2715 C CA . THR B 1 139 ? -2.102 12.258 -6.664 1 98.62 139 THR B CA 1
ATOM 2716 C C . THR B 1 139 ? -1.195 11.039 -6.496 1 98.62 139 THR B C 1
ATOM 2718 O O . THR B 1 139 ? 0.01 11.18 -6.277 1 98.62 139 THR B O 1
ATOM 2721 N N . GLU B 1 140 ? -1.799 9.828 -6.613 1 98.5 140 GLU B N 1
ATOM 2722 C CA . GLU B 1 140 ? -0.999 8.609 -6.539 1 98.5 140 GLU B CA 1
ATOM 2723 C C . GLU B 1 140 ? 0.138 8.633 -7.559 1 98.5 140 GLU B C 1
ATOM 2725 O O . GLU B 1 140 ? 1.286 8.336 -7.219 1 98.5 140 GLU B O 1
ATOM 2730 N N . GLU B 1 141 ? -0.188 8.961 -8.773 1 97.5 141 GLU B N 1
ATOM 2731 C CA . GLU B 1 141 ? 0.798 8.977 -9.852 1 97.5 141 GLU B CA 1
ATOM 2732 C C . GLU B 1 141 ? 1.885 10.016 -9.586 1 97.5 141 GLU B C 1
ATOM 2734 O O . GLU B 1 141 ? 3.072 9.742 -9.781 1 97.5 141 GLU B O 1
ATOM 2739 N N . ALA B 1 142 ? 1.498 11.156 -9.125 1 98.19 142 ALA B N 1
ATOM 2740 C CA . ALA B 1 142 ? 2.459 12.219 -8.844 1 98.19 142 ALA B CA 1
ATOM 2741 C C . ALA B 1 142 ? 3.398 11.812 -7.707 1 98.19 142 ALA B C 1
ATOM 2743 O O . ALA B 1 142 ? 4.613 12.016 -7.801 1 98.19 142 ALA B O 1
ATOM 2744 N N . LEU B 1 143 ? 2.877 11.234 -6.656 1 98.19 143 LEU B N 1
ATOM 2745 C CA . LEU B 1 143 ? 3.684 10.836 -5.508 1 98.19 143 LEU B CA 1
ATOM 2746 C C . LEU B 1 143 ? 4.727 9.797 -5.91 1 98.19 143 LEU B C 1
ATOM 2748 O O . LEU B 1 143 ? 5.875 9.859 -5.461 1 98.19 143 LEU B O 1
ATOM 2752 N N . ALA B 1 144 ? 4.285 8.883 -6.762 1 95.06 144 ALA B N 1
ATOM 2753 C CA . ALA B 1 144 ? 5.164 7.789 -7.172 1 95.06 144 ALA B CA 1
ATOM 2754 C C . ALA B 1 144 ? 6.34 8.312 -7.996 1 95.06 144 ALA B C 1
ATOM 2756 O O . ALA B 1 144 ? 7.367 7.637 -8.117 1 95.06 144 ALA B O 1
ATOM 2757 N N . ASN B 1 145 ? 6.223 9.531 -8.477 1 94 145 ASN B N 1
ATOM 2758 C CA . ASN B 1 145 ? 7.23 10.062 -9.383 1 94 145 ASN B CA 1
ATOM 2759 C C . ASN B 1 145 ? 8.117 11.102 -8.695 1 94 145 ASN B C 1
ATOM 2761 O O . ASN B 1 145 ? 8.953 11.734 -9.336 1 94 145 ASN B O 1
ATOM 2765 N N . ILE B 1 146 ? 7.973 11.305 -7.438 1 95.62 146 ILE B N 1
ATOM 2766 C CA . ILE B 1 146 ? 8.703 12.344 -6.73 1 95.62 146 ILE B CA 1
ATOM 2767 C C . ILE B 1 146 ? 10.148 11.898 -6.504 1 95.62 146 ILE B C 1
ATOM 2769 O O . ILE B 1 146 ? 11.062 12.727 -6.465 1 95.62 146 ILE B O 1
ATOM 2773 N N . GLY B 1 147 ? 10.367 10.594 -6.281 1 91.25 147 GLY B N 1
ATOM 2774 C CA . GLY B 1 147 ? 11.719 10.125 -6.059 1 91.25 147 GLY B CA 1
ATOM 2775 C C . GLY B 1 147 ? 11.898 9.414 -4.727 1 91.25 147 GLY B C 1
ATOM 2776 O O . GLY B 1 147 ? 13.023 9.195 -4.277 1 91.25 147 GLY B O 1
ATOM 2777 N N . TYR B 1 148 ? 10.812 9.039 -4.047 1 90.81 148 TYR B N 1
ATOM 2778 C CA . TYR B 1 148 ? 10.898 8.203 -2.854 1 90.81 148 TYR B CA 1
ATOM 2779 C C . TYR B 1 148 ? 11.367 6.793 -3.207 1 90.81 148 TYR B C 1
ATOM 2781 O O . TYR B 1 148 ? 11.227 6.355 -4.352 1 90.81 148 TYR B O 1
ATOM 2789 N N . SER B 1 149 ? 11.93 6.078 -2.201 1 84.81 149 SER B N 1
ATOM 2790 C CA . SER B 1 149 ? 12.367 4.699 -2.406 1 84.81 149 SER B CA 1
ATOM 2791 C C . SER B 1 149 ? 11.188 3.789 -2.732 1 84.81 149 SER B C 1
ATOM 2793 O O . SER B 1 149 ? 11.305 2.873 -3.547 1 84.81 149 SER B O 1
ATOM 2795 N N . ASP B 1 150 ? 10.086 4.086 -2.043 1 85.75 150 ASP B N 1
ATOM 2796 C CA . ASP B 1 150 ? 8.844 3.391 -2.35 1 85.75 150 ASP B CA 1
ATOM 2797 C C . ASP B 1 150 ? 7.629 4.242 -1.983 1 85.75 150 ASP B C 1
ATOM 2799 O O . ASP B 1 150 ? 7.695 5.062 -1.065 1 85.75 150 ASP B O 1
ATOM 2803 N N . THR B 1 151 ? 6.656 4.02 -2.83 1 93.06 151 THR B N 1
ATOM 2804 C CA . THR B 1 151 ? 5.336 4.586 -2.584 1 93.06 151 THR B CA 1
ATOM 2805 C C . THR B 1 151 ? 4.328 3.482 -2.271 1 93.06 151 THR B C 1
ATOM 2807 O O . THR B 1 151 ? 4.16 2.545 -3.053 1 93.06 151 THR B O 1
ATOM 2810 N N . ILE B 1 152 ? 3.777 3.576 -1.118 1 92.81 152 ILE B N 1
ATOM 2811 C CA . ILE B 1 152 ? 2.729 2.65 -0.709 1 92.81 152 ILE B CA 1
ATOM 2812 C C . ILE B 1 152 ? 1.383 3.371 -0.689 1 92.81 152 ILE B C 1
ATOM 2814 O O . ILE B 1 152 ? 1.229 4.395 -0.017 1 92.81 152 ILE B O 1
ATOM 2818 N N . VAL B 1 153 ? 0.471 2.816 -1.457 1 94.88 153 VAL B N 1
ATOM 2819 C CA . VAL B 1 153 ? -0.855 3.418 -1.557 1 94.88 153 VAL B CA 1
ATOM 2820 C C . VAL B 1 153 ? -1.883 2.518 -0.873 1 94.88 153 VAL B C 1
ATOM 2822 O O . VAL B 1 153 ? -1.955 1.32 -1.155 1 94.88 153 VAL B O 1
ATOM 2825 N N . PHE B 1 154 ? -2.666 3.084 0.02 1 91.94 154 PHE B N 1
ATOM 2826 C CA . PHE B 1 154 ? -3.766 2.383 0.672 1 91.94 154 PHE B CA 1
ATOM 2827 C C . PHE B 1 154 ? -5.102 2.793 0.069 1 91.94 154 PHE B C 1
ATOM 2829 O O . PHE B 1 154 ? -5.469 3.971 0.099 1 91.94 154 PHE B O 1
ATOM 2836 N N . ARG B 1 155 ? -5.746 1.818 -0.472 1 93 155 ARG B N 1
ATOM 2837 C CA . ARG B 1 155 ? -7.094 2.014 -0.996 1 93 155 ARG B CA 1
ATOM 2838 C C . ARG B 1 155 ? -8.125 1.252 -0.163 1 93 155 ARG B C 1
ATOM 2840 O O . ARG B 1 155 ? -8.438 0.099 -0.462 1 93 155 ARG B O 1
ATOM 2847 N N . PRO B 1 156 ? -8.625 1.945 0.837 1 87 156 PRO B N 1
ATOM 2848 C CA . PRO B 1 156 ? -9.609 1.253 1.674 1 87 156 PRO B CA 1
ATOM 2849 C C . PRO B 1 156 ? -10.883 0.903 0.917 1 87 156 PRO B C 1
ATOM 2851 O O . PRO B 1 156 ? -11.336 1.678 0.069 1 87 156 PRO B O 1
ATOM 2854 N N . GLY B 1 157 ? -11.328 -0.359 1.158 1 77.06 157 GLY B N 1
ATOM 2855 C CA . GLY B 1 157 ? -12.57 -0.774 0.532 1 77.06 157 GLY B CA 1
ATOM 2856 C C . GLY B 1 157 ? -13.781 -0.022 1.052 1 77.06 157 GLY B C 1
ATOM 2857 O O . GLY B 1 157 ? -13.711 0.635 2.092 1 77.06 157 GLY B O 1
ATOM 2858 N N . LEU B 1 158 ? -14.781 0.151 0.108 1 59.5 158 LEU B N 1
ATOM 2859 C CA . LEU B 1 158 ? -16.031 0.823 0.455 1 59.5 158 LEU B CA 1
ATOM 2860 C C . LEU B 1 158 ? -16.781 0.057 1.541 1 59.5 158 LEU B C 1
ATOM 2862 O O . LEU B 1 158 ? -16.984 -1.153 1.424 1 59.5 158 LEU B O 1
ATOM 2866 N N . LEU B 1 159 ? -16.312 0.132 2.73 1 48.09 159 LEU B N 1
ATOM 2867 C CA . LEU B 1 159 ? -17.078 -0.627 3.723 1 48.09 159 LEU B CA 1
ATOM 2868 C C . LEU B 1 159 ? -18.562 -0.367 3.588 1 48.09 159 LEU B C 1
ATOM 2870 O O . LEU B 1 159 ? -19.016 0.769 3.746 1 48.09 159 LEU B O 1
ATOM 2874 N N . THR B 1 160 ? -19.062 -0.737 2.5 1 41.47 160 THR B N 1
ATOM 2875 C CA . THR B 1 160 ? -20.469 -0.531 2.219 1 41.47 160 THR B CA 1
ATOM 2876 C C . THR B 1 160 ? -21.297 -0.672 3.492 1 41.47 160 THR B C 1
ATOM 2878 O O . THR B 1 160 ? -22.312 0.016 3.66 1 41.47 160 THR B O 1
ATOM 2881 N N . GLY B 1 161 ? -21.297 -1.667 4.211 1 38.84 161 GLY B N 1
ATOM 2882 C CA . GLY B 1 161 ? -22.422 -2.076 5.027 1 38.84 161 GLY B CA 1
ATOM 2883 C C . GLY B 1 161 ? -22.297 -1.645 6.477 1 38.84 161 GLY B C 1
ATOM 2884 O O . GLY B 1 161 ? -23.109 -2.051 7.32 1 38.84 161 GLY B O 1
ATOM 2885 N N . THR B 1 162 ? -21.141 -1.279 7.051 1 41.97 162 THR B N 1
ATOM 2886 C CA . THR B 1 162 ? -21.281 -1.224 8.5 1 41.97 162 THR B CA 1
ATOM 2887 C C . THR B 1 162 ? -21.672 0.18 8.953 1 41.97 162 THR B C 1
ATOM 2889 O O . THR B 1 162 ? -21.344 1.166 8.289 1 41.97 162 THR B O 1
ATOM 2892 N N . SER B 1 163 ? -22.844 0.322 9.516 1 41.44 163 SER B N 1
ATOM 2893 C CA . SER B 1 163 ? -23.406 1.396 10.328 1 41.44 163 SER B CA 1
ATOM 2894 C C . SER B 1 163 ? -22.359 1.968 11.281 1 41.44 163 SER B C 1
ATOM 2896 O O . SER B 1 163 ? -22.688 2.504 12.336 1 41.44 163 SER B O 1
ATOM 2898 N N . ARG B 1 164 ? -21.094 1.692 11.094 1 52.28 164 ARG B N 1
ATOM 2899 C CA . ARG B 1 164 ? -20.156 2.152 12.109 1 52.28 164 ARG B CA 1
ATOM 2900 C C . ARG B 1 164 ? -19.922 3.652 11.992 1 52.28 164 ARG B C 1
ATOM 2902 O O . ARG B 1 164 ? -19.891 4.199 10.891 1 52.28 164 ARG B O 1
ATOM 2909 N N . PRO B 1 165 ? -19.922 4.27 13.266 1 54.19 165 PRO B N 1
ATOM 2910 C CA . PRO B 1 165 ? -19.609 5.699 13.297 1 54.19 165 PRO B CA 1
ATOM 2911 C C . PRO B 1 165 ? -18.312 6.039 12.555 1 54.19 165 PRO B C 1
ATOM 2913 O O . PRO B 1 165 ? -17.406 5.215 12.492 1 54.19 165 PRO B O 1
ATOM 2916 N N . ASP B 1 166 ? -18.375 7.043 11.734 1 61.09 166 ASP B N 1
ATOM 2917 C CA . ASP B 1 166 ? -17.266 7.621 10.992 1 61.09 166 ASP B CA 1
ATOM 2918 C C . ASP B 1 166 ? -15.953 7.477 11.758 1 61.09 166 ASP B C 1
ATOM 2920 O O . ASP B 1 166 ? -14.914 7.164 11.18 1 61.09 166 ASP B O 1
ATOM 2924 N N . SER B 1 167 ? -16.094 7.57 13.094 1 64.31 167 SER B N 1
ATOM 2925 C CA . SER B 1 167 ? -14.883 7.527 13.922 1 64.31 167 SER B CA 1
ATOM 2926 C C . SER B 1 167 ? -14.25 6.141 13.906 1 64.31 167 SER B C 1
ATOM 2928 O O . SER B 1 167 ? -13.023 6.012 13.828 1 64.31 167 SER B O 1
ATOM 2930 N N . ARG B 1 168 ? -15.031 5.129 13.852 1 72 168 ARG B N 1
ATOM 2931 C CA . ARG B 1 168 ? -14.508 3.768 13.93 1 72 168 ARG B CA 1
ATOM 2932 C C . ARG B 1 168 ? -13.867 3.346 12.617 1 72 168 ARG B C 1
ATOM 2934 O O . ARG B 1 168 ? -12.875 2.605 12.609 1 72 168 ARG B O 1
ATOM 2941 N N . ILE B 1 169 ? -14.383 3.971 11.539 1 74.12 169 ILE B N 1
ATOM 2942 C CA . ILE B 1 169 ? -13.805 3.68 10.227 1 74.12 169 ILE B CA 1
ATOM 2943 C C . ILE B 1 169 ? -12.406 4.289 10.133 1 74.12 169 ILE B C 1
ATOM 2945 O O . ILE B 1 169 ? -11.461 3.615 9.734 1 74.12 169 ILE B O 1
ATOM 2949 N N . GLY B 1 170 ? -12.352 5.445 10.617 1 77.94 170 GLY B N 1
ATOM 2950 C CA . GLY B 1 170 ? -11.055 6.105 10.617 1 77.94 170 GLY B CA 1
ATOM 2951 C C . GLY B 1 170 ? -10.023 5.383 11.453 1 77.94 170 GLY B C 1
ATOM 2952 O O . GLY B 1 170 ? -8.867 5.254 11.047 1 77.94 170 GLY B O 1
ATOM 2953 N N . GLU B 1 171 ? -10.516 4.887 12.523 1 80.19 171 GLU B N 1
ATOM 2954 C CA . GLU B 1 171 ? -9.633 4.152 13.43 1 80.19 171 GLU B CA 1
ATOM 2955 C C . GLU B 1 171 ? -9.156 2.85 12.797 1 80.19 171 GLU B C 1
ATOM 2957 O O . GLU B 1 171 ? -7.969 2.527 12.844 1 80.19 171 GLU B O 1
ATOM 2962 N N . SER B 1 172 ? -10.062 2.15 12.188 1 78.38 172 SER B N 1
ATOM 2963 C CA . SER B 1 172 ? -9.719 0.874 11.57 1 78.38 172 SER B CA 1
ATOM 2964 C C . SER B 1 172 ? -8.727 1.062 10.43 1 78.38 172 SER B C 1
ATOM 2966 O O . SER B 1 172 ? -7.777 0.287 10.289 1 78.38 172 SER B O 1
ATOM 2968 N N . ILE B 1 173 ? -8.898 2.055 9.656 1 80.12 173 ILE B N 1
ATOM 2969 C CA . ILE B 1 173 ? -8 2.359 8.547 1 80.12 173 ILE B CA 1
ATOM 2970 C C . ILE B 1 173 ? -6.625 2.742 9.094 1 80.12 173 ILE B C 1
ATOM 2972 O O . ILE B 1 173 ? -5.602 2.238 8.625 1 80.12 173 ILE B O 1
ATOM 2976 N N . ALA B 1 174 ? -6.621 3.545 10.109 1 80.5 174 ALA B N 1
ATOM 2977 C CA . ALA B 1 174 ? -5.363 3.967 10.719 1 80.5 174 ALA B CA 1
ATOM 2978 C C . ALA B 1 174 ? -4.59 2.768 11.258 1 80.5 174 ALA B C 1
ATOM 2980 O O . ALA B 1 174 ? -3.379 2.656 11.055 1 80.5 174 ALA B O 1
ATOM 2981 N N . GLU B 1 175 ? -5.285 1.987 11.883 1 76.31 175 GLU B N 1
ATOM 2982 C CA . GLU B 1 175 ? -4.66 0.786 12.43 1 76.31 175 GLU B CA 1
ATOM 2983 C C . GLU B 1 175 ? -4.078 -0.088 11.328 1 76.31 175 GLU B C 1
ATOM 2985 O O . GLU B 1 175 ? -2.99 -0.649 11.477 1 76.31 175 GLU B O 1
ATOM 2990 N N . SER B 1 176 ? -4.836 -0.186 10.289 1 75.81 176 SER B N 1
ATOM 2991 C CA . SER B 1 176 ? -4.363 -0.987 9.164 1 75.81 176 SER B CA 1
ATOM 2992 C C . SER B 1 176 ? -3.096 -0.395 8.562 1 75.81 176 SER B C 1
ATOM 2994 O O . SER B 1 176 ? -2.133 -1.117 8.297 1 75.81 176 SER B O 1
ATOM 2996 N N . ILE B 1 177 ? -3.061 0.882 8.359 1 79.12 177 ILE B N 1
ATOM 2997 C CA . ILE B 1 177 ? -1.895 1.575 7.824 1 79.12 177 ILE B CA 1
ATOM 2998 C C . ILE B 1 177 ? -0.706 1.391 8.766 1 79.12 177 ILE B C 1
ATOM 3000 O O . ILE B 1 177 ? 0.383 1.007 8.328 1 79.12 177 ILE B O 1
ATOM 3004 N N . PHE B 1 178 ? -0.919 1.646 10.047 1 72.25 178 PHE B N 1
ATOM 3005 C CA . PHE B 1 178 ? 0.165 1.604 11.023 1 72.25 178 PHE B CA 1
ATOM 3006 C C . PHE B 1 178 ? 0.728 0.193 11.141 1 72.25 178 PHE B C 1
ATOM 3008 O O . PHE B 1 178 ? 1.946 0.005 11.172 1 72.25 178 PHE B O 1
ATOM 3015 N N . SER B 1 179 ? -0.118 -0.586 11.211 1 64.44 179 SER B N 1
ATOM 3016 C CA . SER B 1 179 ? 0.317 -1.972 11.352 1 64.44 179 SER B CA 1
ATOM 3017 C C . SER B 1 179 ? 1.132 -2.422 10.141 1 64.44 179 SER B C 1
ATOM 3019 O O . SER B 1 179 ? 2.135 -3.125 10.289 1 64.44 179 SER B O 1
ATOM 3021 N N . THR B 1 180 ? 0.716 -1.915 9.023 1 67.62 180 THR B N 1
ATOM 3022 C CA . THR B 1 180 ? 1.449 -2.215 7.801 1 67.62 180 THR B CA 1
ATOM 3023 C C . THR B 1 180 ? 2.855 -1.623 7.855 1 67.62 180 THR B C 1
ATOM 3025 O O . THR B 1 180 ? 3.828 -2.289 7.5 1 67.62 180 THR B O 1
ATOM 3028 N N . LEU B 1 181 ? 3.092 -0.516 8.359 1 65.25 181 LEU B N 1
ATOM 3029 C CA . LEU B 1 181 ? 4.359 0.203 8.336 1 65.25 181 LEU B CA 1
ATOM 3030 C C . LEU B 1 181 ? 5.293 -0.31 9.43 1 65.25 181 LEU B C 1
ATOM 3032 O O . LEU B 1 181 ? 6.508 -0.366 9.242 1 65.25 181 LEU B O 1
ATOM 3036 N N . ARG B 1 182 ? 4.941 -0.317 10.688 1 59.69 182 ARG B N 1
ATOM 3037 C CA . ARG B 1 182 ? 5.781 -0.692 11.82 1 59.69 182 ARG B CA 1
ATOM 3038 C C . ARG B 1 182 ? 6.664 -1.888 11.477 1 59.69 182 ARG B C 1
ATOM 3040 O O . ARG B 1 182 ? 7.848 -1.914 11.82 1 59.69 182 ARG B O 1
ATOM 3047 N N . LEU B 1 183 ? 6.18 -2.695 10.875 1 51 183 LEU B N 1
ATOM 3048 C CA . LEU B 1 183 ? 6.996 -3.879 10.633 1 51 183 LEU B CA 1
ATOM 3049 C C . LEU B 1 183 ? 7.961 -3.645 9.477 1 51 183 LEU B C 1
ATOM 3051 O O . LEU B 1 183 ? 9.094 -4.133 9.5 1 51 183 LEU B O 1
ATOM 3055 N N . SER B 1 184 ? 7.52 -2.756 8.422 1 54.62 184 SER B N 1
ATOM 3056 C CA . SER B 1 184 ? 8.367 -2.475 7.273 1 54.62 184 SER B CA 1
ATOM 3057 C C . SER B 1 184 ? 9.641 -1.746 7.691 1 54.62 184 SER B C 1
ATOM 3059 O O . SER B 1 184 ? 10.719 -2.014 7.156 1 54.62 184 SER B O 1
ATOM 3061 N N . SER B 1 185 ? 9.492 -0.654 8.469 1 51.16 185 SER B N 1
ATOM 3062 C CA . SER B 1 185 ? 10.625 0.167 8.891 1 51.16 185 SER B CA 1
ATOM 3063 C C . SER B 1 185 ? 11.664 -0.665 9.633 1 51.16 185 SER B C 1
ATOM 3065 O O . SER B 1 185 ? 12.867 -0.421 9.508 1 51.16 185 SER B O 1
ATOM 3067 N N . PHE B 1 186 ? 11.266 -1.541 10.43 1 44.03 186 PHE B N 1
ATOM 3068 C CA . PHE B 1 186 ? 12.242 -2.365 11.125 1 44.03 186 PHE B CA 1
ATOM 3069 C C . PHE B 1 186 ? 13.172 -3.059 10.141 1 44.03 186 PHE B C 1
ATOM 3071 O O . PHE B 1 186 ? 14.383 -3.105 10.344 1 44.03 186 PHE B O 1
ATOM 3078 N N . PHE B 1 187 ? 12.68 -3.529 9.109 1 43.03 187 PHE B N 1
ATOM 3079 C CA . PHE B 1 187 ? 13.539 -4.332 8.25 1 43.03 187 PHE B CA 1
ATOM 3080 C C . PHE B 1 187 ? 14.25 -3.459 7.223 1 43.03 187 PHE B C 1
ATOM 3082 O O . PHE B 1 187 ? 15.305 -3.828 6.703 1 43.03 187 PHE B O 1
ATOM 3089 N N . SER B 1 188 ? 13.586 -2.283 6.695 1 48.41 188 SER B N 1
ATOM 3090 C CA . SER B 1 188 ? 14.367 -1.449 5.789 1 48.41 188 SER B CA 1
ATOM 3091 C C . SER B 1 188 ? 15.727 -1.1 6.395 1 48.41 188 SER B C 1
ATOM 3093 O O . SER B 1 188 ? 16.719 -0.96 5.672 1 48.41 188 SER B O 1
ATOM 3095 N N . ASN B 1 189 ? 15.75 -0.918 7.621 1 42.69 189 ASN B N 1
ATOM 3096 C CA . ASN B 1 189 ? 17.062 -0.709 8.219 1 42.69 189 ASN B CA 1
ATOM 3097 C C . ASN B 1 189 ? 18 -1.88 7.934 1 42.69 189 ASN B C 1
ATOM 3099 O O . ASN B 1 189 ? 19.219 -1.695 7.812 1 42.69 189 ASN B O 1
ATOM 3103 N N . LEU B 1 190 ? 17.406 -2.961 7.863 1 35.56 190 LEU B N 1
ATOM 3104 C CA . LEU B 1 190 ? 18.297 -4.074 7.531 1 35.56 190 LEU B CA 1
ATOM 3105 C C . LEU B 1 190 ? 18.781 -3.975 6.086 1 35.56 190 LEU B C 1
ATOM 3107 O O . LEU B 1 190 ? 19.906 -4.367 5.77 1 35.56 190 LEU B O 1
ATOM 3111 N N . GLU B 1 191 ? 17.938 -3.545 5.145 1 38.62 191 GLU B N 1
ATOM 3112 C CA . GLU B 1 191 ? 18.359 -3.432 3.75 1 38.62 191 GLU B CA 1
ATOM 3113 C C . GLU B 1 191 ? 19.359 -2.303 3.564 1 38.62 191 GLU B C 1
ATOM 3115 O O . GLU B 1 191 ? 20.297 -2.42 2.768 1 38.62 191 GLU B O 1
ATOM 3120 N N . ILE B 1 192 ? 19.125 -1.157 4.145 1 38.66 192 ILE B N 1
ATOM 3121 C CA . ILE B 1 192 ? 20.141 -0.116 3.965 1 38.66 192 ILE B CA 1
ATOM 3122 C C . ILE B 1 192 ? 21.5 -0.64 4.398 1 38.66 192 ILE B C 1
ATOM 3124 O O . ILE B 1 192 ? 22.531 -0.238 3.848 1 38.66 192 ILE B O 1
ATOM 3128 N N . LYS B 1 193 ? 21.5 -1.35 5.367 1 37.28 193 LYS B N 1
ATOM 3129 C CA . LYS B 1 193 ? 22.828 -1.864 5.711 1 37.28 193 LYS B CA 1
ATOM 3130 C C . LYS B 1 193 ? 23.375 -2.762 4.602 1 37.28 193 LYS B C 1
ATOM 3132 O O . LYS B 1 193 ? 24.578 -2.764 4.336 1 37.28 193 LYS B O 1
ATOM 3137 N N . ALA B 1 194 ? 22.547 -3.365 3.879 1 33.75 194 ALA B N 1
ATOM 3138 C CA . ALA B 1 194 ? 23.062 -4.145 2.756 1 33.75 194 ALA B CA 1
ATOM 3139 C C . ALA B 1 194 ? 23.453 -3.238 1.593 1 33.75 194 ALA B C 1
ATOM 3141 O O . ALA B 1 194 ? 24.438 -3.51 0.886 1 33.75 194 ALA B O 1
ATOM 3142 N N . ARG B 1 195 ? 22.703 -2.162 1.312 1 34.44 195 ARG B N 1
ATOM 3143 C CA . ARG B 1 195 ? 23.047 -1.265 0.213 1 34.44 195 ARG B CA 1
ATOM 3144 C C . ARG B 1 195 ? 24.312 -0.48 0.52 1 34.44 195 ARG B C 1
ATOM 3146 O O . ARG B 1 195 ? 25.109 -0.216 -0.376 1 34.44 195 ARG B O 1
ATOM 3153 N N . THR B 1 196 ? 24.516 0.055 1.631 1 33 196 THR B N 1
ATOM 3154 C CA . THR B 1 196 ? 25.734 0.828 1.837 1 33 196 THR B CA 1
ATOM 3155 C C . THR B 1 196 ? 26.969 -0.02 1.54 1 33 196 THR B C 1
ATOM 3157 O O . THR B 1 196 ? 27.984 0.495 1.065 1 33 196 THR B O 1
ATOM 3160 N N . ARG B 1 197 ? 27.031 -1.233 1.737 1 30.69 197 ARG B N 1
ATOM 3161 C CA . ARG B 1 197 ? 28.234 -1.956 1.321 1 30.69 197 ARG B CA 1
ATOM 3162 C C . ARG B 1 197 ? 28.219 -2.213 -0.182 1 30.69 197 ARG B C 1
ATOM 3164 O O . ARG B 1 197 ? 29.25 -2.119 -0.839 1 30.69 197 ARG B O 1
ATOM 3171 N N . THR B 1 198 ? 27.094 -2.533 -0.875 1 29.39 198 THR B N 1
ATOM 3172 C CA . THR B 1 198 ? 27.188 -2.955 -2.268 1 29.39 198 THR B CA 1
ATOM 3173 C C . THR B 1 198 ? 26.969 -1.774 -3.207 1 29.39 198 THR B C 1
ATOM 3175 O O . THR B 1 198 ? 27.266 -1.862 -4.402 1 29.39 198 THR B O 1
ATOM 3178 N N . ILE B 1 199 ? 26.375 -0.695 -2.93 1 30.81 199 ILE B N 1
ATOM 3179 C CA . ILE B 1 199 ? 26.234 0.383 -3.902 1 30.81 199 ILE B CA 1
ATOM 3180 C C . ILE B 1 199 ? 27.609 0.964 -4.234 1 30.81 199 ILE B C 1
ATOM 3182 O O . ILE B 1 199 ? 27.766 1.64 -5.25 1 30.81 199 ILE B O 1
ATOM 3186 N N . GLY B 1 200 ? 28.594 0.871 -3.572 1 27.86 200 GLY B N 1
ATOM 3187 C CA . GLY B 1 200 ? 29.859 1.404 -4.07 1 27.86 200 GLY B CA 1
ATOM 3188 C C . GLY B 1 200 ? 30.266 0.804 -5.398 1 27.86 200 GLY B C 1
ATOM 3189 O O . GLY B 1 200 ? 30.75 1.517 -6.281 1 27.86 200 GLY B O 1
ATOM 3190 N N . MET B 1 201 ? 30.203 -0.475 -5.742 1 27.17 201 MET B N 1
ATOM 3191 C CA . MET B 1 201 ? 30.859 -1.04 -6.914 1 27.17 201 MET B CA 1
ATOM 3192 C C . MET B 1 201 ? 29.906 -1.092 -8.102 1 27.17 201 MET B C 1
ATOM 3194 O O . MET B 1 201 ? 30.328 -0.933 -9.25 1 27.17 201 MET B O 1
ATOM 3198 N N . MET B 1 202 ? 28.547 -1.392 -8.055 1 26.2 202 MET B N 1
ATOM 3199 C CA . MET B 1 202 ? 27.797 -1.854 -9.227 1 26.2 202 MET B CA 1
ATOM 3200 C C . MET B 1 202 ? 27.125 -0.688 -9.938 1 26.2 202 MET B C 1
ATOM 3202 O O . MET B 1 202 ? 26.328 -0.894 -10.852 1 26.2 202 MET B O 1
ATOM 3206 N N . ASN B 1 203 ? 27.25 0.588 -9.953 1 28.52 203 ASN B N 1
ATOM 3207 C CA . ASN B 1 203 ? 26.766 1.688 -10.781 1 28.52 203 ASN B CA 1
ATOM 3208 C C . ASN B 1 203 ? 27.062 1.447 -12.258 1 28.52 203 ASN B C 1
ATOM 3210 O O . ASN B 1 203 ? 26.672 2.242 -13.117 1 28.52 203 ASN B O 1
ATOM 3214 N N . ARG B 1 204 ? 27.953 0.674 -12.781 1 25.94 204 ARG B N 1
ATOM 3215 C CA . ARG B 1 204 ? 28.391 0.715 -14.172 1 25.94 204 ARG B CA 1
ATOM 3216 C C . ARG B 1 204 ? 27.359 0.062 -15.094 1 25.94 204 ARG B C 1
ATOM 3218 O O . ARG B 1 204 ? 27.109 0.549 -16.188 1 25.94 204 ARG B O 1
ATOM 3225 N N . HIS B 1 205 ? 26.766 -1.155 -14.914 1 25.28 205 HIS B N 1
ATOM 3226 C CA . HIS B 1 205 ? 26.25 -1.941 -16.031 1 25.28 205 HIS B CA 1
ATOM 3227 C C . HIS B 1 205 ? 24.766 -1.666 -16.234 1 25.28 205 HIS B C 1
ATOM 3229 O O . HIS B 1 205 ? 24.219 -1.969 -17.312 1 25.28 205 HIS B O 1
ATOM 3235 N N . LEU B 1 206 ? 23.859 -1.34 -15.273 1 27.92 206 LEU B N 1
ATOM 3236 C CA . LEU B 1 206 ? 22.438 -1.358 -15.609 1 27.92 206 LEU B CA 1
ATOM 3237 C C . LEU B 1 206 ? 22.078 -0.158 -16.469 1 27.92 206 LEU B C 1
ATOM 3239 O O . LEU B 1 206 ? 20.938 -0.064 -16.953 1 27.92 206 LEU B O 1
ATOM 3243 N N . LEU B 1 207 ? 22.797 0.829 -16.781 1 27.11 207 LEU B N 1
ATOM 3244 C CA . LEU B 1 207 ? 22.547 1.856 -17.797 1 27.11 207 LEU B CA 1
ATOM 3245 C C . LEU B 1 207 ? 22.422 1.239 -19.188 1 27.11 207 LEU B C 1
ATOM 3247 O O . LEU B 1 207 ? 21.938 1.886 -20.109 1 27.11 207 LEU B O 1
ATOM 3251 N N . ARG B 1 208 ? 23 0.126 -19.438 1 27.89 208 ARG B N 1
ATOM 3252 C CA . ARG B 1 208 ? 22.969 -0.323 -20.828 1 27.89 208 ARG B CA 1
ATOM 3253 C C . ARG B 1 208 ? 21.562 -0.758 -21.234 1 27.89 208 ARG B C 1
ATOM 3255 O O . ARG B 1 208 ? 21.188 -0.692 -22.406 1 27.89 208 ARG B O 1
ATOM 3262 N N . TYR B 1 209 ? 20.75 -1.348 -20.328 1 27.58 209 TYR B N 1
ATOM 3263 C CA . TYR B 1 209 ? 19.516 -1.886 -20.875 1 27.58 209 TYR B CA 1
ATOM 3264 C C . TYR B 1 209 ? 18.516 -0.772 -21.156 1 27.58 209 TYR B C 1
ATOM 3266 O O . TYR B 1 209 ? 17.734 -0.85 -22.094 1 27.58 209 TYR B O 1
ATOM 3274 N N . PHE B 1 210 ? 18.312 0.315 -20.406 1 27.62 210 PHE B N 1
ATOM 3275 C CA . PHE B 1 210 ? 17.359 1.351 -20.797 1 27.62 210 PHE B CA 1
ATOM 3276 C C . PHE B 1 210 ? 17.812 2.014 -22.094 1 27.62 210 PHE B C 1
ATOM 3278 O O . PHE B 1 210 ? 17.078 2.832 -22.672 1 27.62 210 PHE B O 1
ATOM 3285 N N . ARG B 1 211 ? 19 2.059 -22.438 1 27.94 211 ARG B N 1
ATOM 3286 C CA . ARG B 1 211 ? 19.344 2.701 -23.703 1 27.94 211 ARG B CA 1
ATOM 3287 C C . ARG B 1 211 ? 18.75 1.929 -24.875 1 27.94 211 ARG B C 1
ATOM 3289 O O . ARG B 1 211 ? 18.703 2.439 -26 1 27.94 211 ARG B O 1
ATOM 3296 N N . TRP B 1 212 ? 18.609 0.604 -24.688 1 25.45 212 TRP B N 1
ATOM 3297 C CA . TRP B 1 212 ? 18.188 -0.034 -25.938 1 25.45 212 TRP B CA 1
ATOM 3298 C C . TRP B 1 212 ? 16.672 0.042 -26.109 1 25.45 212 TRP B C 1
ATOM 3300 O O . TRP B 1 212 ? 16.109 -0.635 -26.953 1 25.45 212 TRP B O 1
ATOM 3310 N N . LEU B 1 213 ? 15.875 0.699 -25.203 1 25.81 213 LEU B N 1
ATOM 3311 C CA . LEU B 1 213 ? 14.555 0.892 -25.797 1 25.81 213 LEU B CA 1
ATOM 3312 C C . LEU B 1 213 ? 14.633 1.816 -27 1 25.81 213 LEU B C 1
ATOM 3314 O O . LEU B 1 213 ? 15.211 2.904 -26.922 1 25.81 213 LEU B O 1
ATOM 3318 N N . PRO B 1 214 ? 14.484 1.269 -28.156 1 27.2 214 PRO B N 1
ATOM 3319 C CA . PRO B 1 214 ? 14.32 2.182 -29.281 1 27.2 214 PRO B CA 1
ATOM 3320 C C . PRO B 1 214 ? 13.203 3.195 -29.078 1 27.2 214 PRO B C 1
ATOM 3322 O O . PRO B 1 214 ? 12.273 2.941 -28.297 1 27.2 214 PRO B O 1
#

Sequence (428 aa):
MSGKTALIIGATGATGQYLLKELLTSSHFTKVGEYGRRLTDLSTLSAGKDKLVQKAIDFEKLEESGIKDGKWDVVFITLGTTRKAAGSAEGFQKIDRDYVINAAKEARVPDLPQRIVYLSASSASSKSLLLYSRSKGQTEEALANIGYSDTIVFRPGLLTGTSRPDSRIGESIAESIFSTLRLSSFFSNLEIKARTRTIGMMNRHLLRYFRWLPMSGKTALIIGATGATGQYLLKELLTSSHFTKVGEYGRRLTDLSTLSAGKDKLVQKAIDFEKLEESGIKDGKWDVVFITLGTTRKAAGSAEGFQKIDRDYVINAAKEARVPDLPQRIVYLSASSASSKSLLLYSRSKGQTEEALANIGYSDTIVFRPGLLTGTSRPDSRIGESIAESIFSTLRLSSFFSNLEIKARTRTIGMMNRHLLRYFRWLP

Solvent-accessible surface area (backbone atoms only — not comparable to full-atom values): 22268 Å² total; per-residue (Å²): 130,86,52,45,31,34,31,35,33,25,40,71,40,70,35,17,44,40,32,48,52,50,51,34,65,34,82,57,39,57,36,36,35,42,44,26,77,64,74,74,59,69,87,79,52,90,58,40,65,88,34,50,44,77,42,76,39,49,79,91,48,53,90,76,54,56,60,34,78,65,63,42,38,31,38,37,37,49,52,64,73,42,47,78,81,43,72,33,72,66,42,22,46,42,50,40,21,50,42,49,50,51,49,52,55,52,39,54,49,87,97,52,79,22,35,37,38,37,61,56,42,28,67,29,26,62,77,44,88,50,66,69,27,17,39,39,22,45,37,53,41,52,55,30,65,69,71,42,51,28,30,38,39,37,18,50,29,79,72,75,61,57,31,61,57,69,62,55,54,16,37,52,51,17,47,43,54,47,23,18,42,64,33,16,58,64,46,45,56,56,45,48,64,52,40,74,68,49,40,77,75,21,50,68,64,73,57,57,65,69,62,63,60,124,128,85,49,45,32,34,33,34,33,25,40,70,39,73,33,17,43,42,33,48,51,52,52,33,66,34,81,57,39,55,36,37,36,41,43,27,76,65,77,74,61,69,85,80,53,91,58,39,66,88,35,53,43,77,42,76,40,51,81,88,45,52,90,74,53,56,60,36,77,65,62,40,38,30,40,36,38,48,51,63,72,44,49,79,81,44,70,32,71,66,43,22,46,42,51,40,23,50,42,50,49,52,51,53,55,53,3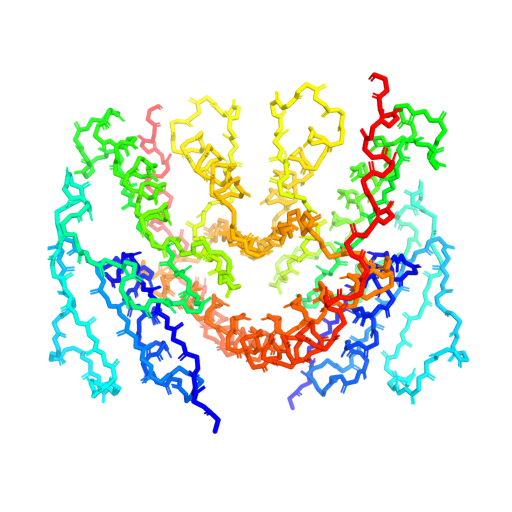9,54,50,87,95,52,81,21,34,37,38,37,60,56,42,29,69,30,26,62,78,45,90,49,66,70,27,17,38,39,21,45,38,54,39,50,54,30,66,70,69,38,52,28,30,36,38,38,17,50,28,78,72,74,54,49,29,56,56,70,63,56,52,15,38,52,52,17,49,42,54,48,22,18,42,63,33,16,58,62,48,48,58,55,47,50,59,53,42,70,68,52,49,76,75,29,59,70,64,67,65,59,63,72,65,64,61,123

Nearest PDB structures (foldseek):
  8gym-assembly1_a9  TM=7.716E-01  e=1.917E-09  Tetrahymena thermophila SB210
  7ard-assembly1_P  TM=7.608E-01  e=1.183E-08  Polytomella sp. Pringsheim 198.80
  1mld-assembly1_B  TM=6.267E-01  e=1.057E-04  Sus scrofa
  2dfd-assembly1_A  TM=6.157E-01  e=5.752E-04  Homo sapiens
  1smk-assembly4_G  TM=6.291E-01  e=2.435E-03  Citrullus lanatus

pLDDT: mean 81.8, std 23.53, range [25.28, 98.75]